Protein AF-A0A8I1IM15-F1 (afdb_monomer)

Sequence (512 aa):
MRFPWRDTSSDIAGGQPPQWETPGGAQAKADKAEEESKKYTDEKNADFTAHVQNTTIHVTQTDKDNWNSKAPGNHTHQNATPTTPGFESAADKTKLDGIEDGANNYVHPATHPPSIIAQDTANRFVTDAEKAAWNAKAETTVATSDTKGLMSAADKTKLDGIESGAEVNQNAFSTFKAPGQADVTAGSKQETINFAGGTGITVTTDPAAKKVMITATGEATPGPHASSHITGGTDIIPDAVAGGASGLMSGDDATFTRNTGETKTGAQAKADAAETASKNYTDTRITELEKDVSDVAAVAAGAETPAGAQAKVNELGATIATQLADKVSQEVAMFYRGTLASGTGLNTINNNAIYRLSGSYPNYPSFAKSSDAVMVVFKGADYVVQTLYVSSADSGVAGVQKITRDGNGSIWSAWVEDGKASVFTEGTWLNGWTGDLRPKIVKNNKVVTIHFYGVRSGTATQPAFILPVGYRPVYDAEFLSDTTNKVSIKADGGVIPSGNLGYFTLTFVAHQ

Solvent-accessible surface area (backbone atoms only — not comparable to full-atom values): 31434 Å² total; per-residue (Å²): 140,84,85,87,78,48,81,52,67,79,76,80,90,73,97,65,83,88,83,63,76,32,75,65,24,55,46,52,48,50,52,49,51,49,50,53,51,47,51,53,52,51,53,50,51,48,53,51,52,54,54,79,67,33,69,88,84,42,86,44,71,68,54,53,52,52,54,50,66,76,52,52,99,69,82,78,75,65,77,56,35,64,85,42,61,40,97,50,50,18,66,56,44,42,56,57,74,67,52,57,94,67,67,87,71,78,76,82,69,97,71,78,67,73,87,79,57,86,69,55,99,90,47,72,91,80,53,71,67,57,52,49,51,60,68,56,66,62,52,85,50,77,52,36,64,86,40,62,28,81,46,52,17,66,58,42,41,54,58,68,68,52,57,93,85,70,70,83,89,65,82,47,62,68,65,50,79,49,94,97,54,77,70,50,59,53,90,53,74,78,58,82,90,82,85,77,54,56,93,45,33,45,60,48,72,39,79,90,80,72,43,78,46,80,41,77,71,42,88,74,75,78,69,88,73,69,102,65,86,68,94,87,64,97,67,86,73,57,77,70,43,88,83,41,97,51,42,104,54,54,40,71,56,68,52,65,83,46,70,91,86,72,43,77,66,52,53,46,51,50,51,52,49,51,51,48,53,50,47,52,52,51,51,52,52,48,54,52,48,52,49,51,52,51,53,50,50,54,53,58,72,72,48,84,45,74,68,57,53,49,53,54,50,51,58,50,47,58,54,48,54,61,58,49,59,62,50,56,66,61,63,60,66,80,51,56,78,48,72,47,65,60,57,50,55,64,88,75,70,85,63,74,42,34,30,38,38,66,61,61,45,59,98,54,82,86,74,81,80,59,73,53,26,36,41,38,39,47,85,56,99,48,44,41,46,36,43,38,39,41,51,92,85,51,105,51,78,73,43,58,47,53,44,54,39,54,96,84,77,58,78,69,74,73,71,77,86,88,91,81,94,72,96,75,53,72,46,63,70,30,75,74,30,42,46,83,41,66,34,44,45,46,72,61,88,56,39,30,38,38,40,39,41,27,37,52,55,55,55,61,88,50,40,32,30,68,45,57,82,72,57,13,33,77,53,70,41,78,43,73,80,51,100,82,32,36,37,35,37,33,40,87,13,35,34,24,48,33,64,72,43,63,72,49,76,49,76,52,59,25,38,128

Structure (mmCIF, N/CA/C/O backbone):
data_AF-A0A8I1IM15-F1
#
_entry.id   AF-A0A8I1IM15-F1
#
loop_
_atom_site.group_PDB
_atom_site.id
_atom_site.type_symbol
_atom_site.label_atom_id
_atom_site.label_alt_id
_atom_site.label_comp_id
_atom_site.label_asym_id
_atom_site.label_entity_id
_atom_site.label_seq_id
_atom_site.pdbx_PDB_ins_code
_atom_site.Cartn_x
_atom_site.Cartn_y
_atom_site.Cartn_z
_atom_site.occupancy
_atom_site.B_iso_or_equiv
_atom_site.auth_seq_id
_atom_site.auth_comp_id
_atom_site.auth_asym_id
_atom_site.auth_atom_id
_atom_site.pdbx_PDB_model_num
ATOM 1 N N . MET A 1 1 ? 52.094 83.984 -162.218 1.00 46.22 1 MET A N 1
ATOM 2 C CA . MET A 1 1 ? 51.274 84.064 -160.989 1.00 46.22 1 MET A CA 1
ATOM 3 C C . MET A 1 1 ? 51.897 83.145 -159.950 1.00 46.22 1 MET A C 1
ATOM 5 O O . MET A 1 1 ? 52.064 81.971 -160.245 1.00 46.22 1 MET A O 1
ATOM 9 N N . ARG A 1 2 ? 52.330 83.668 -158.797 1.00 44.81 2 ARG A N 1
ATOM 10 C CA . ARG A 1 2 ? 52.936 82.894 -157.699 1.00 44.81 2 ARG A CA 1
ATOM 11 C C . ARG A 1 2 ? 52.065 83.146 -156.462 1.00 44.81 2 ARG A C 1
ATOM 13 O O . ARG A 1 2 ? 51.959 84.291 -156.039 1.00 44.81 2 ARG A O 1
ATOM 20 N N . PHE A 1 3 ? 51.365 82.115 -155.989 1.00 53.28 3 PHE A N 1
ATOM 21 C CA . PHE A 1 3 ? 50.424 82.177 -154.862 1.00 53.28 3 PHE A CA 1
ATOM 22 C C . PHE A 1 3 ? 51.178 82.222 -153.517 1.00 53.28 3 PHE A C 1
ATOM 24 O O . PHE A 1 3 ? 52.156 81.483 -153.373 1.00 53.28 3 PHE A O 1
ATOM 31 N N . PRO A 1 4 ? 50.762 83.046 -152.534 1.00 59.44 4 PRO A N 1
ATOM 32 C CA . PRO A 1 4 ? 51.379 83.056 -151.212 1.00 59.44 4 PRO A CA 1
ATOM 33 C C . PRO A 1 4 ? 50.748 81.982 -150.315 1.00 59.44 4 PRO A C 1
ATOM 35 O O . PRO A 1 4 ? 49.572 82.050 -149.969 1.00 59.44 4 PRO A O 1
ATOM 38 N N . TRP A 1 5 ? 51.545 80.987 -149.941 1.00 56.72 5 TRP A N 1
ATOM 39 C CA . TRP A 1 5 ? 51.208 80.001 -148.918 1.00 56.72 5 TRP A CA 1
ATOM 40 C C . TRP A 1 5 ? 51.231 80.649 -147.517 1.00 56.72 5 TRP A C 1
ATOM 42 O O . TRP A 1 5 ? 52.073 81.516 -147.273 1.00 56.72 5 TRP A O 1
ATOM 52 N N . ARG A 1 6 ? 50.347 80.235 -146.595 1.00 60.47 6 ARG A N 1
ATOM 53 C CA . ARG A 1 6 ? 50.335 80.674 -145.181 1.00 60.47 6 ARG A CA 1
ATOM 54 C C . ARG A 1 6 ? 50.678 79.513 -144.245 1.00 60.47 6 ARG A C 1
ATOM 56 O O . ARG A 1 6 ? 50.286 78.376 -144.487 1.00 60.47 6 ARG A O 1
ATOM 63 N N . ASP A 1 7 ? 51.398 79.816 -143.171 1.00 59.09 7 ASP A N 1
ATOM 64 C CA . ASP A 1 7 ? 51.597 78.903 -142.044 1.00 59.09 7 ASP A CA 1
ATOM 65 C C . ASP A 1 7 ? 50.388 78.995 -141.095 1.00 59.09 7 ASP A C 1
ATOM 67 O O . ASP A 1 7 ? 49.975 80.092 -140.713 1.00 59.09 7 ASP A O 1
ATOM 71 N N . THR A 1 8 ? 49.796 77.844 -140.780 1.00 61.72 8 THR A N 1
ATOM 72 C CA . THR A 1 8 ? 48.605 77.676 -139.928 1.00 61.72 8 THR A CA 1
ATOM 73 C C . THR A 1 8 ? 48.884 76.733 -138.756 1.00 61.72 8 THR A C 1
ATOM 75 O O . THR A 1 8 ? 47.962 76.128 -138.211 1.00 61.72 8 THR A O 1
ATOM 78 N N . SER A 1 9 ? 50.154 76.568 -138.374 1.00 60.28 9 SER A N 1
ATOM 79 C CA . SER A 1 9 ? 50.602 75.695 -137.278 1.00 60.28 9 SER A CA 1
ATOM 80 C C . SER A 1 9 ? 49.897 75.956 -135.933 1.00 60.28 9 SER A C 1
ATOM 82 O O . SER A 1 9 ? 49.825 75.058 -135.097 1.00 60.28 9 SER A O 1
ATOM 84 N N . SER A 1 10 ? 49.302 77.140 -135.739 1.00 57.66 10 SER A N 1
ATOM 85 C CA . SER A 1 10 ? 48.511 77.516 -134.557 1.00 57.66 10 SER A CA 1
ATOM 86 C C . SER A 1 10 ? 46.992 77.322 -134.682 1.00 57.66 10 SER A C 1
ATOM 88 O O . SER A 1 10 ? 46.292 77.439 -133.678 1.00 57.66 10 SER A O 1
ATOM 90 N N . ASP A 1 11 ? 46.457 77.046 -135.877 1.00 61.44 11 ASP A N 1
ATOM 91 C CA . ASP A 1 11 ? 45.009 76.970 -136.131 1.00 61.44 11 ASP A CA 1
ATOM 92 C C . ASP A 1 11 ? 44.469 75.589 -135.730 1.00 61.44 11 ASP A C 1
ATOM 94 O O . ASP A 1 11 ? 44.093 74.757 -136.557 1.00 61.44 11 ASP A O 1
ATOM 98 N N . ILE A 1 12 ? 44.472 75.319 -134.427 1.00 59.69 12 ILE A N 1
ATOM 99 C CA . ILE A 1 12 ? 43.949 74.093 -133.831 1.00 59.69 12 ILE A CA 1
ATOM 100 C C . ILE A 1 12 ? 42.820 74.523 -132.889 1.00 59.69 12 ILE A C 1
ATOM 102 O O . ILE A 1 12 ? 43.090 75.040 -131.810 1.00 59.69 12 ILE A O 1
ATOM 106 N N . ALA A 1 13 ? 41.573 74.318 -133.343 1.00 54.59 13 ALA A N 1
ATOM 107 C CA . ALA A 1 13 ? 40.286 74.444 -132.622 1.00 54.59 13 ALA A CA 1
ATOM 108 C C . ALA A 1 13 ? 39.303 75.576 -133.024 1.00 54.59 13 ALA A C 1
ATOM 110 O O . ALA A 1 13 ? 38.372 75.855 -132.272 1.00 54.59 13 ALA A O 1
ATOM 111 N N . GLY A 1 14 ? 39.409 76.176 -134.221 1.00 53.19 14 GLY A N 1
ATOM 112 C CA . GLY A 1 14 ? 38.516 77.270 -134.651 1.00 53.19 14 GLY A CA 1
ATOM 113 C C . GLY A 1 14 ? 37.855 77.131 -136.029 1.00 53.19 14 GLY A C 1
ATOM 114 O O . GLY A 1 14 ? 38.020 78.023 -136.846 1.00 53.19 14 GLY A O 1
ATOM 115 N N . GLY A 1 15 ? 37.125 76.043 -136.308 1.00 55.50 15 GLY A N 1
ATOM 116 C CA . GLY A 1 15 ? 35.965 75.999 -137.230 1.00 55.50 15 GLY A CA 1
ATOM 117 C C . GLY A 1 15 ? 36.002 76.643 -138.637 1.00 55.50 15 GLY A C 1
ATOM 118 O O . GLY 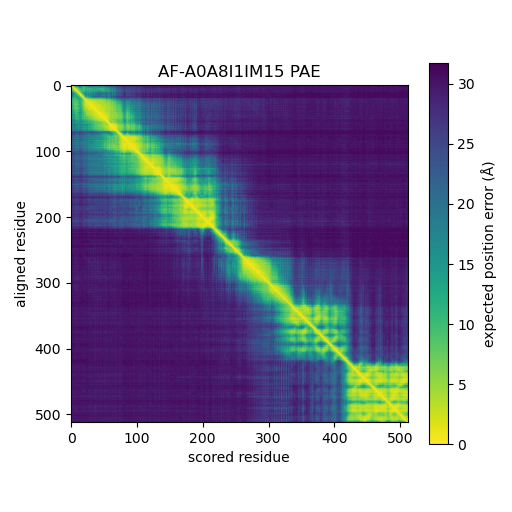A 1 15 ? 34.931 76.859 -139.201 1.00 55.50 15 GLY A O 1
ATOM 119 N N . GLN A 1 16 ? 37.153 76.959 -139.234 1.00 50.38 16 GLN A N 1
ATOM 120 C CA . GLN A 1 16 ? 37.251 77.415 -140.630 1.00 50.38 16 GLN A CA 1
ATOM 121 C C . GLN A 1 16 ? 37.788 76.280 -141.522 1.00 50.38 16 GLN A C 1
ATOM 123 O O . GLN A 1 16 ? 38.787 75.656 -141.160 1.00 50.38 16 GLN A O 1
ATOM 128 N N . PRO A 1 17 ? 37.150 75.972 -142.671 1.00 53.78 17 PRO A N 1
ATOM 129 C CA . PRO A 1 17 ? 37.609 74.907 -143.561 1.00 53.78 17 PRO A CA 1
ATOM 130 C C . PRO A 1 17 ? 38.993 75.250 -144.149 1.00 53.78 17 PRO A C 1
ATOM 132 O O . PRO A 1 17 ? 39.196 76.379 -144.606 1.00 53.78 17 PRO A O 1
ATOM 135 N N . PRO A 1 18 ? 39.953 74.306 -144.155 1.00 54.59 18 PRO A N 1
ATOM 136 C CA . PRO A 1 18 ? 41.343 74.589 -144.491 1.00 54.59 18 PRO A CA 1
ATOM 137 C C . PRO A 1 18 ? 41.485 74.848 -145.991 1.00 54.59 18 PRO A C 1
ATOM 139 O O . PRO A 1 18 ? 41.379 73.939 -146.811 1.00 54.59 18 PRO A O 1
ATOM 142 N N . GLN A 1 19 ? 41.749 76.096 -146.363 1.00 56.22 19 GLN A N 1
ATOM 143 C CA . GLN A 1 19 ? 42.196 76.428 -147.709 1.00 56.22 19 GLN A CA 1
ATOM 144 C C . GLN A 1 19 ? 43.715 76.640 -147.672 1.00 56.22 19 GLN A C 1
ATOM 146 O O . GLN A 1 19 ? 44.194 77.750 -147.464 1.00 56.22 19 GLN A O 1
ATOM 151 N N . TRP A 1 20 ? 44.431 75.533 -147.913 1.00 60.47 20 TRP A N 1
ATOM 152 C CA . TRP A 1 20 ? 45.842 75.451 -148.334 1.00 60.47 20 TRP A CA 1
ATOM 153 C C . TRP A 1 20 ? 46.907 75.681 -147.233 1.00 60.47 20 TRP A C 1
ATOM 155 O O . TRP A 1 20 ? 47.435 76.778 -147.070 1.00 60.47 20 TRP A O 1
ATOM 165 N N . GLU A 1 21 ? 47.260 74.605 -146.511 1.00 65.56 21 GLU A N 1
ATOM 166 C CA . GLU A 1 21 ? 48.351 74.542 -145.517 1.00 65.56 21 GLU A CA 1
ATOM 167 C C . GLU A 1 21 ? 49.725 74.335 -146.187 1.00 65.56 21 GLU A C 1
ATOM 169 O O . GLU A 1 21 ? 49.842 73.664 -147.216 1.00 65.56 21 GLU A O 1
ATOM 174 N N . THR A 1 22 ? 50.784 74.919 -145.617 1.00 73.00 22 THR A N 1
ATOM 175 C CA . THR A 1 22 ? 52.159 74.648 -146.069 1.00 73.00 22 THR A CA 1
ATOM 176 C C . THR A 1 22 ? 52.619 73.255 -145.628 1.00 73.00 22 THR A C 1
ATOM 178 O O . THR A 1 22 ? 52.241 72.803 -144.547 1.00 73.00 22 THR A O 1
ATOM 181 N N . PRO A 1 23 ? 53.522 72.596 -146.378 1.00 78.62 23 PRO A N 1
ATOM 182 C CA . PRO A 1 23 ? 54.166 71.363 -145.920 1.00 78.62 23 PRO A CA 1
ATOM 183 C C . PRO A 1 23 ? 54.802 71.483 -144.523 1.00 78.62 23 PRO A C 1
ATOM 185 O O . PRO A 1 23 ? 54.759 70.530 -143.754 1.00 78.62 23 PRO A O 1
ATOM 188 N N . GLY A 1 24 ? 55.337 72.662 -144.169 1.00 80.19 24 GLY A N 1
ATOM 189 C CA . GLY A 1 24 ? 55.908 72.928 -142.843 1.00 80.19 24 GLY A CA 1
ATOM 190 C C . GLY A 1 24 ? 54.867 72.980 -141.720 1.00 80.19 24 GLY A C 1
ATOM 191 O O . GLY A 1 24 ? 55.088 72.390 -140.668 1.00 80.19 24 GLY A O 1
ATOM 192 N N . GLY A 1 25 ? 53.711 73.614 -141.953 1.00 79.19 25 GLY A N 1
ATOM 193 C CA . GLY A 1 25 ? 52.606 73.633 -140.985 1.00 79.19 25 GLY A CA 1
ATOM 194 C C . GLY A 1 25 ? 52.002 72.243 -140.750 1.00 79.19 25 GLY A C 1
ATOM 195 O O . GLY A 1 25 ? 51.773 71.854 -139.604 1.00 79.19 25 GLY A O 1
ATOM 196 N N . ALA A 1 26 ? 51.841 71.455 -141.821 1.00 79.38 26 ALA A N 1
ATOM 197 C CA . ALA A 1 26 ? 51.386 70.068 -141.728 1.00 79.38 26 ALA A CA 1
ATOM 198 C C . ALA A 1 26 ? 52.381 69.183 -140.953 1.00 79.38 26 ALA A C 1
ATOM 200 O O . ALA A 1 26 ? 51.956 68.381 -140.122 1.00 79.38 26 ALA A O 1
ATOM 201 N N . GLN A 1 27 ? 53.692 69.367 -141.170 1.00 86.00 27 GLN A N 1
ATOM 202 C CA . GLN A 1 27 ? 54.728 68.668 -140.404 1.00 86.00 27 GLN A CA 1
ATOM 203 C C . GLN A 1 27 ? 54.679 69.052 -138.921 1.00 86.00 27 GLN A C 1
ATOM 205 O O . GLN A 1 27 ? 54.646 68.167 -138.080 1.00 86.00 27 GLN A O 1
ATOM 210 N N . ALA A 1 28 ? 54.553 70.341 -138.589 1.00 85.06 28 ALA A N 1
ATOM 211 C CA . ALA A 1 28 ? 54.463 70.787 -137.197 1.00 85.06 28 ALA A CA 1
ATOM 212 C C . ALA A 1 28 ? 53.234 70.217 -136.461 1.00 85.06 28 ALA A C 1
ATOM 214 O O . ALA A 1 28 ? 53.317 69.881 -135.281 1.00 85.06 28 ALA A O 1
ATOM 215 N N . LYS A 1 29 ? 52.089 70.067 -137.146 1.00 83.25 29 LYS A N 1
ATOM 216 C CA . LYS A 1 29 ? 50.909 69.387 -136.581 1.00 83.25 29 LYS A CA 1
ATOM 217 C C . LYS A 1 29 ? 51.139 67.889 -136.387 1.00 83.25 29 LYS A C 1
ATOM 219 O O . LYS A 1 29 ? 50.705 67.356 -135.370 1.00 83.25 29 LYS A O 1
ATOM 224 N N . ALA A 1 30 ? 51.798 67.224 -137.337 1.00 85.44 30 ALA A N 1
ATOM 225 C CA . ALA A 1 30 ? 52.160 65.815 -137.209 1.00 85.44 30 ALA A CA 1
ATOM 226 C C . ALA A 1 30 ? 53.136 65.599 -136.043 1.00 85.44 30 ALA A C 1
ATOM 228 O O . ALA A 1 30 ? 52.880 64.739 -135.207 1.00 85.44 30 ALA A O 1
ATOM 229 N N . ASP A 1 31 ? 54.169 66.437 -135.930 1.00 89.44 31 ASP A N 1
ATOM 230 C CA . ASP A 1 31 ? 55.162 66.398 -134.852 1.00 89.44 31 ASP A CA 1
ATOM 231 C C . ASP A 1 31 ? 54.501 66.638 -133.489 1.00 89.44 31 ASP A C 1
ATOM 233 O O . ASP A 1 31 ? 54.753 65.899 -132.541 1.00 89.44 31 ASP A O 1
ATOM 237 N N . LYS A 1 32 ? 53.591 67.620 -133.395 1.00 87.88 32 LYS A N 1
ATOM 238 C CA . LYS A 1 32 ? 52.835 67.889 -132.164 1.00 87.88 32 LYS A CA 1
ATOM 239 C C . LYS A 1 32 ? 51.906 66.731 -131.792 1.00 87.88 32 LYS A C 1
ATOM 241 O O . LYS A 1 32 ? 51.843 66.361 -130.625 1.00 87.88 32 LYS A O 1
ATOM 246 N N . ALA A 1 33 ? 51.200 66.141 -132.757 1.00 88.00 33 ALA A N 1
ATOM 247 C CA . ALA A 1 33 ? 50.365 64.965 -132.510 1.00 88.00 33 ALA A CA 1
ATOM 248 C C . ALA A 1 33 ? 51.211 63.752 -132.082 1.00 88.00 33 ALA A C 1
ATOM 250 O O . ALA A 1 33 ? 50.802 62.985 -131.211 1.00 88.00 33 ALA A O 1
ATOM 251 N N . GLU A 1 34 ? 52.402 63.590 -132.660 1.00 91.94 34 GLU A N 1
ATOM 252 C CA . GLU A 1 34 ? 53.354 62.552 -132.277 1.00 91.94 34 GLU A CA 1
ATOM 253 C C . GLU A 1 34 ? 53.901 62.789 -130.860 1.00 91.94 34 GLU A C 1
ATOM 255 O O . GLU A 1 34 ? 53.977 61.848 -130.071 1.00 91.94 34 GLU A O 1
ATOM 260 N N . GLU A 1 35 ? 54.240 64.031 -130.508 1.00 91.44 35 GLU A N 1
ATOM 261 C CA . GLU A 1 35 ? 54.674 64.430 -129.166 1.00 91.44 35 GLU A CA 1
ATOM 262 C C . GLU A 1 35 ? 53.570 64.197 -128.125 1.00 91.44 35 GLU A C 1
ATOM 264 O O . GLU A 1 35 ? 53.817 63.566 -127.097 1.00 91.44 35 GLU A O 1
ATOM 269 N N . GLU A 1 36 ? 52.335 64.625 -128.403 1.00 91.50 36 GLU A N 1
ATOM 270 C CA . GLU A 1 36 ? 51.178 64.399 -127.528 1.00 91.50 36 GLU A CA 1
ATOM 271 C C . GLU A 1 36 ? 50.870 62.900 -127.369 1.00 91.50 36 GLU A C 1
ATOM 273 O O . GLU A 1 36 ? 50.599 62.438 -126.258 1.00 91.50 36 GLU A O 1
ATOM 278 N N . SER A 1 37 ? 50.985 62.112 -128.445 1.00 90.94 37 SER A N 1
ATOM 279 C CA . SER A 1 37 ? 50.828 60.654 -128.394 1.00 90.94 37 SER A CA 1
ATOM 280 C C . SER A 1 37 ? 51.930 59.979 -127.573 1.00 90.94 37 SER A C 1
ATOM 282 O O . SER A 1 37 ? 51.639 59.051 -126.810 1.00 90.94 37 SER A O 1
ATOM 284 N N . LYS A 1 38 ? 53.190 60.418 -127.709 1.00 93.56 38 LYS A N 1
ATOM 285 C CA . LYS A 1 38 ? 54.305 59.920 -126.890 1.00 93.56 38 LYS A CA 1
ATOM 286 C C . LYS A 1 38 ? 54.077 60.252 -125.423 1.00 93.56 38 LYS A C 1
ATOM 288 O O . LYS A 1 38 ? 54.097 59.347 -124.599 1.00 93.56 38 LYS A O 1
ATOM 293 N N . LYS A 1 39 ? 53.730 61.505 -125.116 1.00 92.69 39 LYS A N 1
ATOM 294 C CA . LYS A 1 39 ? 53.433 61.955 -123.754 1.00 92.69 39 LYS A CA 1
ATOM 295 C C . LYS A 1 39 ? 52.316 61.137 -123.103 1.00 92.69 39 LYS A C 1
ATOM 297 O O . LYS 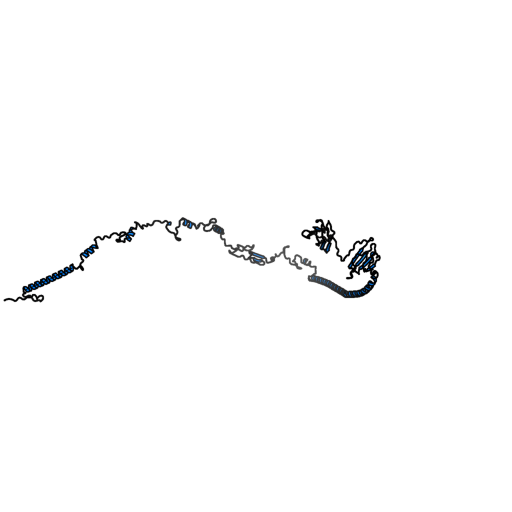A 1 39 ? 52.488 60.679 -121.979 1.00 92.69 39 LYS A O 1
ATOM 302 N N . TYR A 1 40 ? 51.209 60.893 -123.809 1.00 91.62 40 TYR A N 1
ATOM 303 C CA . TYR A 1 40 ? 50.124 60.046 -123.299 1.00 91.62 40 TYR A CA 1
ATOM 304 C C . TYR A 1 40 ? 50.594 58.611 -123.013 1.00 91.62 40 TYR A C 1
ATOM 306 O O . TYR A 1 40 ? 50.250 58.030 -121.983 1.00 91.62 40 TYR A O 1
ATOM 314 N N . THR A 1 41 ? 51.393 58.040 -123.918 1.00 92.44 41 THR A N 1
ATOM 315 C CA . THR A 1 41 ? 51.924 56.676 -123.771 1.00 92.44 41 THR A CA 1
ATOM 316 C C . THR A 1 41 ? 52.892 56.582 -122.591 1.00 92.44 41 THR A C 1
ATOM 318 O O . THR A 1 41 ? 52.796 55.650 -121.793 1.00 92.44 41 THR A O 1
ATOM 321 N N . ASP A 1 42 ? 53.776 57.566 -122.436 1.00 94.44 42 ASP A N 1
ATOM 322 C CA . ASP A 1 42 ? 54.757 57.633 -121.354 1.00 94.44 42 ASP A CA 1
ATOM 323 C C . ASP A 1 42 ? 54.082 57.842 -119.992 1.00 94.44 42 ASP A C 1
ATOM 325 O O . ASP A 1 42 ? 54.420 57.147 -119.035 1.00 94.44 42 ASP A O 1
ATOM 329 N N . GLU A 1 43 ? 53.074 58.720 -119.905 1.00 93.69 43 GLU A N 1
ATOM 330 C CA . GLU A 1 43 ? 52.266 58.914 -118.692 1.00 93.69 43 GLU A CA 1
ATOM 331 C C . GLU A 1 43 ? 51.538 57.624 -118.290 1.00 93.69 43 GLU A C 1
ATOM 333 O O . GLU A 1 43 ? 51.556 57.237 -117.121 1.00 93.69 43 GLU A O 1
ATOM 338 N N . LYS A 1 44 ? 50.947 56.895 -119.249 1.00 94.19 44 LYS A N 1
ATOM 339 C CA . LYS A 1 44 ? 50.272 55.620 -118.956 1.00 94.19 44 LYS A CA 1
ATOM 340 C C . LYS A 1 44 ? 51.239 54.505 -118.577 1.00 94.19 44 LYS A C 1
ATOM 342 O O . LYS A 1 44 ? 50.919 53.709 -117.693 1.00 94.19 44 LYS A O 1
ATOM 347 N N . ASN A 1 45 ? 52.422 54.467 -119.182 1.00 94.00 45 ASN A N 1
ATOM 348 C CA . ASN A 1 45 ? 53.479 53.542 -118.784 1.00 94.00 45 ASN A CA 1
ATOM 349 C C . ASN A 1 45 ? 54.023 53.867 -117.388 1.00 94.00 45 ASN A C 1
ATOM 351 O O . ASN A 1 45 ? 54.306 52.944 -116.621 1.00 94.00 45 ASN A O 1
ATOM 355 N N . ALA A 1 46 ? 54.137 55.149 -117.034 1.00 91.44 46 ALA A N 1
ATOM 356 C CA . ALA A 1 46 ? 54.533 55.583 -115.700 1.00 91.44 46 ALA A CA 1
ATOM 357 C C . ALA A 1 46 ? 53.485 55.184 -114.649 1.00 91.44 46 ALA A C 1
ATOM 359 O O . ALA A 1 46 ? 53.850 54.560 -113.654 1.00 91.44 46 ALA A O 1
ATOM 360 N N . ASP A 1 47 ? 52.196 55.444 -114.905 1.00 91.06 47 ASP A N 1
ATOM 361 C CA . ASP A 1 47 ? 51.084 55.008 -114.046 1.00 91.06 47 ASP A CA 1
ATOM 362 C C . ASP A 1 47 ? 51.088 53.482 -113.858 1.00 91.06 47 ASP A C 1
ATOM 364 O O . ASP A 1 47 ? 50.989 52.987 -112.734 1.00 91.06 47 ASP A O 1
ATOM 368 N N . PHE A 1 48 ? 51.238 52.720 -114.950 1.00 90.75 48 PHE A N 1
ATOM 369 C CA . PHE A 1 48 ? 51.296 51.259 -114.899 1.00 90.75 48 PHE A CA 1
ATOM 370 C C . PHE A 1 48 ? 52.494 50.771 -114.082 1.00 90.75 48 PHE A C 1
ATOM 372 O O . PHE A 1 48 ? 52.334 49.912 -113.218 1.00 90.75 48 PHE A O 1
ATOM 379 N N . THR A 1 49 ? 53.677 51.351 -114.303 1.00 89.69 49 THR A N 1
ATOM 380 C CA . THR A 1 49 ? 54.904 51.002 -113.573 1.00 89.69 49 THR A CA 1
ATOM 381 C C . THR A 1 49 ? 54.770 51.318 -112.084 1.00 89.69 49 THR A C 1
ATOM 383 O O . THR A 1 49 ? 55.108 50.484 -111.245 1.00 89.69 49 THR A O 1
ATOM 386 N N . ALA A 1 50 ? 54.227 52.491 -111.747 1.00 88.50 50 ALA A N 1
ATOM 387 C CA . ALA A 1 50 ? 53.970 52.892 -110.371 1.00 88.50 50 ALA A CA 1
ATOM 388 C C . ALA A 1 50 ? 52.958 51.961 -109.693 1.00 88.50 50 ALA A C 1
ATOM 390 O O . ALA A 1 50 ? 53.165 51.584 -108.542 1.00 88.50 50 ALA A O 1
ATOM 391 N N . HIS A 1 51 ? 51.900 51.550 -110.403 1.00 87.62 51 HIS A N 1
ATOM 392 C CA . HIS A 1 51 ? 50.930 50.585 -109.898 1.00 87.62 51 HIS A CA 1
ATOM 393 C C . HIS A 1 51 ? 51.606 49.243 -109.605 1.00 87.62 51 HIS A C 1
ATOM 395 O O . HIS A 1 51 ? 51.652 48.852 -108.446 1.00 87.62 51 HIS A O 1
ATOM 401 N N . VAL A 1 52 ? 52.230 48.591 -110.595 1.00 85.69 52 VAL A N 1
ATOM 402 C CA . VAL A 1 52 ? 52.804 47.239 -110.423 1.00 85.69 52 VAL A CA 1
ATOM 403 C C . VAL A 1 52 ? 53.961 47.170 -109.418 1.00 85.69 52 VAL A C 1
ATOM 405 O O . VAL A 1 52 ? 54.231 46.096 -108.884 1.00 85.69 52 VAL A O 1
ATOM 408 N N . GLN A 1 53 ? 54.638 48.289 -109.139 1.00 83.75 53 GLN A N 1
ATOM 409 C CA . GLN A 1 53 ? 55.686 48.375 -108.113 1.00 83.75 53 GLN A CA 1
ATOM 410 C C . GLN A 1 53 ? 55.166 48.790 -106.729 1.00 83.75 53 GLN A C 1
ATOM 412 O O . GLN A 1 53 ? 55.924 48.769 -105.759 1.00 83.75 53 GLN A O 1
ATOM 417 N N . ASN A 1 54 ? 53.890 49.161 -106.597 1.00 82.94 54 ASN A N 1
ATOM 418 C CA . ASN A 1 54 ? 53.325 49.593 -105.327 1.00 82.94 54 ASN A CA 1
ATOM 419 C C . ASN A 1 54 ? 53.083 48.393 -104.396 1.00 82.94 54 ASN A C 1
ATOM 421 O O . ASN A 1 54 ? 52.063 47.704 -104.456 1.00 82.94 54 ASN A O 1
ATOM 425 N N . THR A 1 55 ? 54.019 48.193 -103.474 1.00 80.25 55 THR A N 1
ATOM 426 C CA . THR A 1 55 ? 53.987 47.145 -102.444 1.00 80.25 55 THR A CA 1
ATOM 427 C C . THR A 1 55 ? 52.957 47.386 -101.338 1.00 80.25 55 THR A C 1
ATOM 429 O O . THR A 1 55 ? 52.782 46.534 -100.476 1.00 80.25 55 THR A O 1
ATOM 432 N N . THR A 1 56 ? 52.276 48.538 -101.333 1.00 83.44 56 THR A N 1
ATOM 433 C CA . THR A 1 56 ? 51.207 48.847 -100.367 1.00 83.44 56 THR A CA 1
ATOM 434 C C . THR A 1 56 ? 49.842 48.353 -100.851 1.00 83.44 56 THR A C 1
ATOM 436 O O . THR A 1 56 ? 49.002 47.992 -100.034 1.00 83.44 56 THR A O 1
ATOM 439 N N . ILE A 1 57 ? 49.605 48.322 -102.168 1.00 79.50 57 ILE A N 1
ATOM 440 C CA . ILE A 1 57 ? 48.323 47.882 -102.755 1.00 79.50 57 ILE A CA 1
ATOM 441 C C . ILE A 1 57 ? 48.386 46.468 -103.344 1.00 79.50 57 ILE A C 1
ATOM 443 O O . ILE A 1 57 ? 47.354 45.805 -103.444 1.00 79.50 57 ILE A O 1
ATOM 447 N N . HIS A 1 58 ? 49.574 45.995 -103.734 1.00 85.25 58 HIS A N 1
ATOM 448 C CA . HIS A 1 58 ? 49.768 44.638 -104.232 1.00 85.25 58 HIS A CA 1
ATOM 449 C C . HIS A 1 58 ? 50.362 43.736 -103.162 1.00 85.25 58 HIS A C 1
ATOM 451 O O . HIS A 1 58 ? 51.357 44.071 -102.525 1.00 85.25 58 HIS A O 1
ATOM 457 N N . VAL A 1 59 ? 49.788 42.540 -103.038 1.00 86.00 59 VAL A N 1
ATOM 458 C CA . VAL A 1 59 ? 50.387 41.452 -102.265 1.00 86.00 59 VAL A CA 1
ATOM 459 C C . VAL A 1 59 ? 51.738 41.107 -102.890 1.00 86.00 59 VAL A C 1
ATOM 461 O O . VAL A 1 59 ? 51.797 40.700 -104.058 1.00 86.00 59 VAL A O 1
ATOM 464 N N . THR A 1 60 ? 52.814 41.260 -102.122 1.00 85.19 60 THR A N 1
ATOM 465 C CA . THR A 1 60 ? 54.165 40.956 -102.598 1.00 85.19 60 THR A CA 1
ATOM 466 C C . THR A 1 60 ? 54.378 39.444 -102.700 1.00 85.19 60 THR A C 1
ATOM 468 O O . THR A 1 60 ? 53.647 38.650 -102.102 1.00 85.19 60 THR A O 1
ATOM 471 N N . GLN A 1 61 ? 55.394 39.009 -103.452 1.00 86.12 61 GLN A N 1
ATOM 472 C CA . GLN A 1 61 ? 55.776 37.592 -103.455 1.00 86.12 61 GLN A CA 1
ATOM 473 C C . GLN A 1 61 ? 56.157 37.124 -102.038 1.00 86.12 61 GLN A C 1
ATOM 475 O O . GLN A 1 61 ? 55.738 36.051 -101.624 1.00 86.12 61 GLN A O 1
ATOM 480 N N . THR A 1 62 ? 56.824 37.982 -101.260 1.00 85.00 62 THR A N 1
ATOM 481 C CA . THR A 1 62 ? 57.151 37.738 -99.849 1.00 85.00 62 THR A CA 1
ATOM 482 C C . THR A 1 62 ? 55.907 37.502 -98.990 1.00 85.00 62 THR A C 1
ATOM 484 O O . THR A 1 62 ? 55.899 36.586 -98.171 1.00 85.00 62 THR A O 1
ATOM 487 N N . ASP A 1 63 ? 54.837 38.282 -99.175 1.00 86.62 63 ASP A N 1
ATOM 488 C CA . ASP A 1 63 ? 53.584 38.087 -98.431 1.00 86.62 63 ASP A CA 1
ATOM 489 C C . ASP A 1 63 ? 52.932 36.744 -98.771 1.00 86.62 63 ASP A C 1
ATOM 491 O O . ASP A 1 63 ? 52.487 36.025 -97.874 1.00 86.62 63 ASP A O 1
ATOM 495 N N . LYS A 1 64 ? 52.936 36.362 -100.056 1.00 85.38 64 LYS A N 1
ATOM 496 C CA . LYS A 1 64 ? 52.443 35.048 -100.500 1.00 85.38 64 LYS A CA 1
ATOM 497 C C . LYS A 1 64 ? 53.272 33.913 -99.907 1.00 85.38 64 LYS A C 1
ATOM 499 O O . LYS A 1 64 ? 52.699 32.945 -99.413 1.00 85.38 64 LYS A O 1
ATOM 504 N N . ASP A 1 65 ? 54.594 34.038 -99.916 1.00 86.50 65 ASP A N 1
ATOM 505 C CA . ASP A 1 65 ? 55.503 33.032 -99.364 1.00 86.50 65 ASP A CA 1
ATOM 506 C C . ASP A 1 65 ? 55.321 32.901 -97.844 1.00 86.50 65 ASP A C 1
ATOM 508 O O . ASP A 1 65 ? 55.275 31.786 -97.316 1.00 86.50 65 ASP A O 1
ATOM 512 N N . ASN A 1 66 ? 55.115 34.019 -97.139 1.00 85.50 66 ASN A N 1
ATOM 513 C CA . ASN A 1 66 ? 54.797 34.038 -95.713 1.00 85.50 66 ASN A CA 1
ATOM 514 C C . ASN A 1 66 ? 53.465 33.340 -95.415 1.00 85.50 66 ASN A C 1
ATOM 516 O O . ASN A 1 66 ? 53.418 32.490 -94.526 1.00 85.50 66 ASN A O 1
ATOM 520 N N . TRP A 1 67 ? 52.389 33.656 -96.143 1.00 84.62 67 TRP A N 1
ATOM 521 C CA . TRP A 1 67 ? 51.087 33.004 -95.958 1.00 84.62 67 TRP A CA 1
ATOM 522 C C . TRP A 1 67 ? 51.144 31.507 -96.256 1.00 84.62 67 TRP A C 1
ATOM 524 O O . TRP A 1 67 ? 50.683 30.705 -95.445 1.00 84.62 67 TRP A O 1
ATOM 534 N N . ASN A 1 68 ? 51.783 31.120 -97.359 1.00 81.81 68 ASN A N 1
ATOM 535 C CA . ASN A 1 68 ? 51.957 29.714 -97.719 1.00 81.81 68 ASN A CA 1
ATOM 536 C C . ASN A 1 68 ? 52.816 28.964 -96.688 1.00 81.81 68 ASN A C 1
ATOM 538 O O . ASN A 1 68 ? 52.553 27.802 -96.394 1.00 81.81 68 ASN A O 1
ATOM 542 N N . SER A 1 69 ? 53.785 29.636 -96.058 1.00 79.50 69 SER A N 1
ATOM 543 C CA . SER A 1 69 ? 54.580 29.057 -94.966 1.00 79.50 69 SER A CA 1
ATOM 544 C C . SER A 1 69 ? 53.792 28.893 -93.660 1.00 79.50 69 SER A C 1
ATOM 546 O O . SER A 1 69 ? 54.155 28.065 -92.827 1.00 79.50 69 SER A O 1
ATOM 548 N N . LYS A 1 70 ? 52.710 29.658 -93.453 1.00 78.75 70 LYS A N 1
ATOM 549 C CA . LYS A 1 70 ? 51.807 29.482 -92.299 1.00 78.75 70 LYS A CA 1
ATOM 550 C C . LYS A 1 70 ? 50.830 28.321 -92.476 1.00 78.75 70 LYS A C 1
ATOM 552 O O . LYS A 1 70 ? 50.270 27.868 -91.482 1.00 78.75 70 LYS A O 1
ATOM 557 N N . ALA A 1 71 ? 50.658 27.825 -93.697 1.00 68.88 71 ALA A N 1
ATOM 558 C CA . ALA A 1 71 ? 49.796 26.696 -94.013 1.00 68.88 71 ALA A CA 1
ATOM 559 C C . ALA A 1 71 ? 50.554 25.656 -94.858 1.00 68.88 71 ALA A C 1
ATOM 561 O O . ALA A 1 71 ? 50.297 25.533 -96.057 1.00 68.88 71 ALA A O 1
ATOM 562 N N . PRO A 1 72 ? 51.477 24.867 -94.274 1.00 63.91 72 PRO A N 1
ATOM 563 C CA . PRO A 1 72 ? 51.881 23.631 -94.928 1.00 63.91 72 PRO A CA 1
ATOM 564 C C . PRO A 1 72 ? 50.615 22.797 -95.187 1.00 63.91 72 PRO A C 1
ATOM 566 O O . PRO A 1 72 ? 49.777 22.651 -94.297 1.00 63.91 72 PRO A O 1
ATOM 569 N N . GLY A 1 73 ? 50.463 22.245 -96.398 1.00 64.19 73 GLY A N 1
ATOM 570 C CA . GLY A 1 73 ? 49.292 21.450 -96.820 1.00 64.19 73 GLY A CA 1
ATOM 571 C C . GLY A 1 73 ? 48.991 20.212 -95.957 1.00 64.19 73 GLY A C 1
ATOM 572 O O . GLY A 1 73 ? 48.006 19.521 -96.190 1.00 64.19 73 GLY A O 1
ATOM 573 N N . ASN A 1 74 ? 49.819 19.958 -94.943 1.00 62.06 74 ASN A N 1
ATOM 574 C CA . ASN A 1 74 ? 49.562 19.092 -93.807 1.00 62.06 74 ASN A CA 1
ATOM 575 C C . ASN A 1 74 ? 50.056 19.822 -92.540 1.00 62.06 74 ASN A C 1
ATOM 577 O O . ASN A 1 74 ? 51.265 19.941 -92.338 1.00 62.06 74 ASN A O 1
ATOM 581 N N . HIS A 1 75 ? 49.161 20.350 -91.700 1.00 67.25 75 HIS A N 1
ATOM 582 C CA . HIS A 1 75 ? 49.559 20.851 -90.382 1.00 67.25 75 HIS A CA 1
ATOM 583 C C . HIS A 1 75 ? 49.546 19.674 -89.402 1.00 67.25 75 HIS A C 1
ATOM 585 O O . HIS A 1 75 ? 48.517 19.294 -88.853 1.00 67.25 75 HIS A O 1
ATOM 591 N N . THR A 1 76 ? 50.702 19.045 -89.205 1.00 67.75 76 THR A N 1
ATOM 592 C CA . THR A 1 76 ? 50.867 18.034 -88.158 1.00 67.75 76 THR A CA 1
ATOM 593 C C . THR A 1 76 ? 51.198 18.733 -86.849 1.00 67.75 76 THR A C 1
ATOM 595 O O . THR A 1 76 ? 52.218 19.417 -86.755 1.00 67.75 76 THR A O 1
ATOM 598 N N . HIS A 1 77 ? 50.370 18.542 -85.830 1.00 76.44 77 HIS A N 1
ATOM 599 C CA . HIS A 1 77 ? 50.741 18.893 -84.465 1.00 76.44 77 HIS A CA 1
ATOM 600 C C . HIS A 1 77 ? 51.534 17.738 -83.868 1.00 76.44 77 HIS A C 1
ATOM 602 O O . HIS A 1 77 ? 51.186 16.575 -84.067 1.00 76.44 77 HIS A O 1
ATOM 608 N N . GLN A 1 78 ? 52.615 18.051 -83.157 1.00 83.69 78 GLN A N 1
ATOM 609 C CA . GLN A 1 78 ? 53.313 17.037 -82.376 1.00 83.69 78 GLN A CA 1
ATOM 610 C C . GLN A 1 78 ? 52.359 16.532 -81.286 1.00 83.69 78 GLN A C 1
ATOM 612 O O . GLN A 1 78 ? 51.652 17.331 -80.665 1.00 83.69 78 GLN A O 1
ATOM 617 N N . ASN A 1 79 ? 52.316 15.215 -81.069 1.00 89.44 79 ASN A N 1
ATOM 618 C CA . ASN A 1 79 ? 51.578 14.642 -79.946 1.00 89.44 79 ASN A CA 1
ATOM 619 C C . ASN A 1 79 ? 52.080 15.272 -78.641 1.00 89.44 79 ASN A C 1
ATOM 621 O O . ASN A 1 79 ? 53.283 15.493 -78.484 1.00 89.44 79 ASN A O 1
ATOM 625 N N . ALA A 1 80 ? 51.175 15.518 -77.694 1.00 93.69 80 ALA A N 1
ATOM 626 C CA . ALA A 1 80 ? 51.593 15.937 -76.368 1.00 93.69 80 ALA A CA 1
ATOM 627 C C . ALA A 1 80 ? 52.412 14.823 -75.708 1.00 93.69 80 ALA A C 1
ATOM 629 O O . ALA A 1 80 ? 52.081 13.635 -75.796 1.00 93.69 80 ALA A O 1
ATOM 630 N N . THR A 1 81 ? 53.482 15.218 -75.035 1.00 93.81 81 THR A N 1
ATOM 631 C CA . THR A 1 81 ? 54.281 14.333 -74.192 1.00 93.81 81 THR A CA 1
ATOM 632 C C . THR A 1 81 ? 54.132 14.772 -72.735 1.00 93.81 81 THR A C 1
ATOM 634 O O . THR A 1 81 ? 53.715 15.905 -72.475 1.00 93.81 81 THR A O 1
ATOM 637 N N . PRO A 1 82 ? 54.520 13.937 -71.757 1.00 94.25 82 PRO A N 1
ATOM 638 C CA . PRO A 1 82 ? 54.522 14.331 -70.346 1.00 94.25 82 PRO A CA 1
ATOM 639 C C . PRO A 1 82 ? 55.355 15.588 -70.027 1.00 94.25 82 PRO A C 1
ATOM 641 O O . PRO A 1 82 ? 55.219 16.164 -68.953 1.00 94.25 82 PRO A O 1
ATOM 644 N N . THR A 1 83 ? 56.223 16.035 -70.941 1.00 94.06 83 THR A N 1
ATOM 645 C CA . THR A 1 83 ? 57.104 17.198 -70.745 1.00 94.06 83 THR A CA 1
ATOM 646 C C . THR A 1 83 ? 56.917 18.308 -71.778 1.00 94.06 83 THR A C 1
ATOM 648 O O . THR A 1 83 ? 57.439 19.402 -71.582 1.00 94.06 83 THR A O 1
ATOM 651 N N . THR A 1 84 ? 56.185 18.068 -72.869 1.00 93.31 84 THR A N 1
ATOM 652 C CA . THR A 1 84 ? 55.973 19.038 -73.953 1.00 93.31 84 THR A CA 1
ATOM 653 C C . THR A 1 84 ? 54.484 19.117 -74.300 1.00 93.31 84 THR A C 1
ATOM 655 O O . THR A 1 84 ? 53.913 18.104 -74.709 1.00 93.31 84 THR A O 1
ATOM 658 N N . PRO A 1 85 ? 53.841 20.293 -74.156 1.00 91.75 85 PRO A N 1
ATOM 659 C CA . PRO A 1 85 ? 52.449 20.475 -74.552 1.00 91.75 85 PRO A CA 1
ATOM 660 C C . PRO A 1 85 ? 52.238 20.243 -76.053 1.00 91.75 85 PRO A C 1
ATOM 662 O O . PRO A 1 85 ? 53.050 20.669 -76.873 1.00 91.75 85 PRO A O 1
ATOM 665 N N . GLY A 1 86 ? 51.118 19.607 -76.390 1.00 89.00 86 GLY A N 1
ATOM 666 C CA . GLY A 1 86 ? 50.591 19.513 -77.752 1.00 89.00 86 GLY A CA 1
ATOM 667 C C . GLY A 1 86 ? 49.283 20.298 -77.841 1.00 89.00 86 GLY A C 1
ATOM 668 O O . GLY A 1 86 ? 49.249 21.491 -77.545 1.00 89.00 86 GLY A O 1
ATOM 669 N N . PHE A 1 87 ? 48.188 19.619 -78.195 1.00 88.81 87 PHE A N 1
ATOM 670 C CA . PHE A 1 87 ? 46.829 20.163 -78.043 1.00 88.81 87 PHE A CA 1
ATOM 671 C C . PHE A 1 87 ? 46.305 20.135 -76.598 1.00 88.81 87 PHE A C 1
ATOM 673 O O . PHE A 1 87 ? 45.368 20.858 -76.271 1.00 88.81 87 PHE A O 1
ATOM 680 N N . GLU A 1 88 ? 46.921 19.329 -75.737 1.00 93.75 88 GLU A N 1
ATOM 681 C CA . GLU A 1 88 ? 46.691 19.283 -74.292 1.00 93.75 88 GLU A CA 1
ATOM 682 C C . GLU A 1 88 ? 47.975 19.670 -73.540 1.00 93.75 88 GLU A C 1
ATOM 684 O O . GLU A 1 88 ? 49.076 19.661 -74.108 1.00 93.75 88 GLU A O 1
ATOM 689 N N . SER A 1 89 ? 47.849 20.048 -72.264 1.00 94.56 89 SER A N 1
ATOM 690 C CA . SER A 1 89 ? 49.011 20.432 -71.461 1.00 94.56 89 SER A CA 1
ATOM 691 C C . SER A 1 89 ? 49.871 19.213 -71.110 1.00 94.56 89 SER A C 1
ATOM 693 O O . SER A 1 89 ? 49.368 18.102 -70.945 1.00 94.56 89 SER A O 1
ATOM 695 N N . ALA A 1 90 ? 51.177 19.419 -70.925 1.00 94.81 90 ALA A N 1
ATOM 696 C CA . ALA A 1 90 ? 52.077 18.364 -70.448 1.00 94.81 90 ALA A CA 1
ATOM 697 C C . ALA A 1 90 ? 51.627 17.786 -69.085 1.00 94.81 90 ALA A C 1
ATOM 699 O O . ALA A 1 90 ? 51.795 16.596 -68.815 1.00 94.81 90 ALA A O 1
ATOM 700 N N . ALA A 1 91 ? 50.998 18.618 -68.243 1.00 95.06 91 ALA A N 1
ATOM 701 C CA . ALA A 1 91 ? 50.444 18.210 -66.955 1.00 95.06 91 ALA A CA 1
ATOM 702 C C . ALA A 1 91 ? 49.211 17.305 -67.111 1.00 95.06 91 ALA A C 1
ATOM 704 O O . ALA A 1 91 ? 49.136 16.268 -66.452 1.00 95.06 91 ALA A O 1
ATOM 705 N N . ASP A 1 92 ? 48.280 17.653 -68.005 1.00 95.81 92 ASP A N 1
ATOM 706 C CA . ASP A 1 92 ? 47.108 16.818 -68.291 1.00 95.81 92 ASP A CA 1
ATOM 707 C C . ASP A 1 92 ? 47.531 15.498 -68.927 1.00 95.81 92 ASP A C 1
ATOM 709 O O . ASP A 1 92 ? 47.066 14.447 -68.497 1.00 95.81 92 ASP A O 1
ATOM 713 N N . LYS A 1 93 ? 48.490 15.525 -69.863 1.00 95.06 93 LYS A N 1
ATOM 714 C CA . LYS A 1 93 ? 49.048 14.306 -70.456 1.00 95.06 93 LYS A CA 1
ATOM 715 C C . LYS A 1 93 ? 49.689 13.400 -69.408 1.00 95.06 93 LYS A C 1
ATOM 717 O O . LYS A 1 93 ? 49.413 12.209 -69.393 1.00 95.06 93 LYS A O 1
ATOM 722 N N . THR A 1 94 ? 50.477 13.962 -68.489 1.00 95.12 94 THR A N 1
ATOM 723 C CA . THR A 1 94 ? 51.068 13.210 -67.367 1.00 95.12 94 THR A CA 1
ATOM 724 C C . THR A 1 94 ? 49.995 12.600 -66.468 1.00 95.12 94 THR A C 1
ATOM 726 O O . THR A 1 94 ? 50.114 11.451 -66.050 1.00 95.12 94 THR A O 1
ATOM 729 N N . LYS A 1 95 ? 48.929 13.354 -66.171 1.00 93.19 95 LYS A N 1
ATOM 730 C CA . LYS A 1 95 ? 47.812 12.865 -65.360 1.00 93.19 95 LYS A CA 1
ATOM 731 C C . LYS A 1 95 ? 47.061 11.737 -66.063 1.00 93.19 95 LYS A C 1
ATOM 733 O O . LYS A 1 95 ? 46.737 10.761 -65.401 1.00 93.19 95 LYS A O 1
ATOM 738 N N . LEU A 1 96 ? 46.792 11.873 -67.362 1.00 92.19 96 LEU A N 1
ATOM 739 C CA . LEU A 1 96 ? 46.093 10.869 -68.167 1.00 92.19 96 LEU A CA 1
ATOM 740 C C . LEU A 1 96 ? 46.940 9.605 -68.368 1.00 92.19 96 LEU A C 1
ATOM 742 O O . LEU A 1 96 ? 46.405 8.514 -68.227 1.00 92.19 96 LEU A O 1
ATOM 746 N N . ASP A 1 97 ? 48.249 9.736 -68.598 1.00 91.50 97 ASP A N 1
ATOM 747 C CA . ASP A 1 97 ? 49.178 8.596 -68.704 1.00 91.50 97 ASP A CA 1
ATOM 748 C C . ASP A 1 97 ? 49.339 7.831 -67.384 1.00 91.50 97 ASP A C 1
ATOM 750 O O . ASP A 1 97 ? 49.701 6.658 -67.385 1.00 91.50 97 ASP A O 1
ATOM 754 N N . GLY A 1 98 ? 49.079 8.491 -66.251 1.00 91.50 98 GLY A N 1
ATOM 755 C CA . GLY A 1 98 ? 49.075 7.868 -64.927 1.00 91.50 98 GLY A CA 1
ATOM 756 C C . GLY A 1 98 ? 47.784 7.118 -64.585 1.00 91.50 98 GLY A C 1
ATOM 757 O O . GLY A 1 98 ? 47.708 6.514 -63.516 1.00 91.50 98 GLY A O 1
ATOM 758 N N . ILE A 1 99 ? 46.761 7.169 -65.442 1.00 90.31 99 ILE A N 1
ATOM 759 C CA . ILE A 1 99 ? 45.522 6.411 -65.262 1.00 90.31 99 ILE A CA 1
ATOM 760 C C . ILE A 1 99 ? 45.747 5.010 -65.844 1.00 90.31 99 ILE A C 1
ATOM 762 O O . ILE A 1 99 ? 45.833 4.853 -67.057 1.00 90.31 99 ILE A O 1
ATOM 766 N N . GLU A 1 100 ? 45.849 3.992 -64.983 1.00 88.94 100 GLU A N 1
ATOM 767 C CA . GLU A 1 100 ? 45.935 2.590 -65.420 1.00 88.94 100 GLU A CA 1
ATOM 768 C C . GLU A 1 100 ? 44.695 2.180 -66.237 1.00 88.94 100 GLU A C 1
ATOM 770 O O . GLU A 1 100 ? 43.581 2.660 -65.990 1.00 88.94 100 GLU A O 1
ATOM 775 N N . ASP A 1 101 ? 44.866 1.250 -67.180 1.00 83.50 101 ASP A N 1
ATOM 776 C CA . ASP A 1 101 ? 43.756 0.683 -67.949 1.00 83.50 101 ASP A CA 1
ATOM 777 C C . ASP A 1 101 ? 42.691 0.100 -67.004 1.00 83.50 101 ASP A C 1
ATOM 779 O O . ASP A 1 101 ? 42.942 -0.828 -66.234 1.00 83.50 101 ASP A O 1
ATOM 783 N N . GLY A 1 102 ? 41.474 0.647 -67.059 1.00 84.06 102 GLY A N 1
ATOM 784 C CA . GLY A 1 102 ? 40.372 0.235 -66.183 1.00 84.06 102 GLY A CA 1
ATOM 785 C C . GLY A 1 102 ? 40.345 0.907 -64.805 1.00 84.06 102 GLY A C 1
ATOM 786 O O . GLY A 1 102 ? 39.558 0.493 -63.949 1.00 84.06 102 GLY A O 1
ATOM 787 N N . ALA A 1 103 ? 41.134 1.959 -64.568 1.00 82.62 103 ALA A N 1
ATOM 788 C CA . ALA A 1 103 ? 40.957 2.813 -63.396 1.00 82.62 103 ALA A CA 1
ATOM 789 C C . ALA A 1 103 ? 39.497 3.309 -63.298 1.00 82.62 103 ALA A C 1
ATOM 791 O O . ALA A 1 103 ? 38.891 3.721 -64.287 1.00 82.62 103 ALA A O 1
ATOM 792 N N . ASN A 1 104 ? 38.924 3.258 -62.091 1.00 75.06 104 ASN A N 1
ATOM 793 C CA . ASN A 1 104 ? 37.496 3.469 -61.790 1.00 75.06 104 ASN A CA 1
ATOM 794 C C . ASN A 1 104 ? 36.516 2.397 -62.310 1.00 75.06 104 ASN A C 1
ATOM 796 O O . ASN A 1 104 ? 35.307 2.634 -62.275 1.00 75.06 104 ASN A O 1
ATOM 800 N N . ASN A 1 105 ? 36.970 1.205 -62.718 1.00 80.62 105 ASN A N 1
ATOM 801 C CA . ASN A 1 105 ? 36.077 0.075 -63.004 1.00 80.62 105 ASN A CA 1
ATOM 802 C C . ASN A 1 105 ? 35.492 -0.530 -61.708 1.00 80.62 105 ASN A C 1
ATOM 804 O O . ASN A 1 105 ? 35.802 -1.656 -61.317 1.00 80.62 105 ASN A O 1
ATOM 808 N N . TYR A 1 106 ? 34.664 0.242 -61.000 1.00 81.81 106 TYR A N 1
ATOM 809 C CA . TYR A 1 106 ? 33.900 -0.248 -59.861 1.00 81.81 106 TYR A CA 1
ATOM 810 C C . TYR A 1 106 ? 32.669 -1.006 -60.363 1.00 81.81 106 TYR A C 1
ATOM 812 O O . TYR A 1 106 ? 31.660 -0.411 -60.745 1.00 81.81 106 TYR A O 1
ATOM 820 N N . VAL A 1 107 ? 32.745 -2.336 -60.342 1.00 84.19 107 VAL A N 1
ATOM 821 C CA . VAL A 1 107 ? 31.581 -3.201 -60.552 1.00 84.19 107 VAL A CA 1
ATOM 822 C C . VAL A 1 107 ? 30.927 -3.443 -59.196 1.00 84.19 107 VAL A C 1
ATOM 824 O O . VAL A 1 107 ? 31.493 -4.110 -58.330 1.00 84.19 107 VAL A O 1
ATOM 827 N N . HIS A 1 108 ? 29.734 -2.883 -59.000 1.00 85.81 108 HIS A N 1
ATOM 828 C CA . HIS A 1 108 ? 28.980 -3.081 -57.767 1.00 85.81 108 HIS A CA 1
ATOM 829 C C . HIS A 1 108 ? 28.619 -4.571 -57.605 1.00 85.81 108 HIS A C 1
ATOM 831 O O . HIS A 1 108 ? 28.079 -5.168 -58.542 1.00 85.81 108 HIS A O 1
ATOM 837 N N . PRO A 1 109 ? 28.886 -5.197 -56.445 1.00 89.31 109 PRO A N 1
ATOM 838 C CA . PRO A 1 109 ? 28.565 -6.603 -56.244 1.00 89.31 109 PRO A CA 1
ATOM 839 C C . PRO A 1 109 ? 27.044 -6.816 -56.235 1.00 89.31 109 PRO A C 1
ATOM 841 O O . PRO A 1 109 ? 26.276 -5.934 -55.848 1.00 89.31 109 PRO A O 1
ATOM 844 N N . ALA A 1 110 ? 26.592 -8.006 -56.634 1.00 93.88 110 ALA A N 1
ATOM 845 C CA . ALA A 1 110 ? 25.167 -8.356 -56.609 1.00 93.88 110 ALA A CA 1
ATOM 846 C C . ALA A 1 110 ? 24.596 -8.427 -55.179 1.00 93.88 110 ALA A C 1
ATOM 848 O O . ALA A 1 110 ? 23.396 -8.254 -54.978 1.00 93.88 110 ALA A O 1
ATOM 849 N N . THR A 1 111 ? 25.452 -8.675 -54.183 1.00 92.06 111 THR A N 1
ATOM 850 C CA . THR A 1 111 ? 25.081 -8.784 -52.768 1.00 92.06 111 THR A CA 1
ATOM 851 C C . THR A 1 111 ? 26.154 -8.178 -51.879 1.00 92.06 111 THR A C 1
ATOM 853 O O . THR A 1 111 ? 27.344 -8.323 -52.159 1.00 92.06 111 THR A O 1
ATOM 856 N N . HIS A 1 112 ? 25.733 -7.604 -50.755 1.00 87.25 112 HIS A N 1
ATOM 857 C CA . HIS A 1 112 ? 26.621 -7.098 -49.713 1.00 87.25 112 HIS A CA 1
ATOM 858 C C . HIS A 1 112 ? 26.482 -7.935 -48.440 1.00 87.25 112 HIS A C 1
ATOM 860 O O . HIS A 1 112 ? 25.351 -8.181 -48.012 1.00 87.25 112 HIS A O 1
ATOM 866 N N . PRO A 1 113 ? 27.586 -8.369 -47.802 1.00 91.19 113 PRO A N 1
ATOM 867 C CA . PRO A 1 113 ? 27.494 -8.969 -46.479 1.00 91.19 113 PRO A CA 1
ATOM 868 C C . PRO A 1 113 ? 27.050 -7.900 -45.461 1.00 91.19 113 PRO A C 1
ATOM 870 O O . PRO A 1 113 ? 27.547 -6.776 -45.510 1.00 91.19 113 PRO A O 1
ATOM 873 N N . PRO A 1 114 ? 26.172 -8.211 -44.490 1.00 91.12 114 PRO A N 1
ATOM 874 C CA . PRO A 1 114 ? 25.720 -7.220 -43.506 1.00 91.12 114 PRO A CA 1
ATOM 875 C C . PRO A 1 114 ? 26.858 -6.527 -42.734 1.00 91.12 114 PRO A C 1
ATOM 877 O O . PRO A 1 114 ? 26.705 -5.389 -42.304 1.00 91.12 114 PRO A O 1
ATOM 880 N N . SER A 1 115 ? 28.016 -7.184 -42.588 1.00 90.25 115 SER A N 1
ATOM 881 C CA . SER A 1 115 ? 29.184 -6.669 -41.860 1.00 90.25 115 SER A CA 1
ATOM 882 C C . SER A 1 115 ? 29.805 -5.401 -42.449 1.00 90.25 115 SER A C 1
ATOM 884 O O . SER A 1 115 ? 30.514 -4.704 -41.727 1.00 90.25 115 SER A O 1
ATOM 886 N N . ILE A 1 116 ? 29.562 -5.089 -43.726 1.00 92.69 116 ILE A N 1
ATOM 887 C CA . ILE A 1 116 ? 30.110 -3.878 -44.357 1.00 92.69 116 ILE A CA 1
ATOM 888 C C . ILE A 1 116 ? 29.206 -2.650 -44.188 1.00 92.69 116 ILE A C 1
ATOM 890 O O . ILE A 1 116 ? 29.614 -1.540 -44.525 1.00 92.69 116 ILE A O 1
ATOM 894 N N . ILE A 1 117 ? 27.985 -2.831 -43.678 1.00 92.62 117 ILE A N 1
ATOM 895 C CA . ILE A 1 117 ? 27.042 -1.741 -43.432 1.00 92.62 117 ILE A CA 1
ATOM 896 C C . ILE A 1 117 ? 27.131 -1.368 -41.951 1.00 92.62 117 ILE A C 1
ATOM 898 O O . ILE A 1 117 ? 26.778 -2.154 -41.067 1.00 92.62 117 ILE A O 1
ATOM 902 N N . ALA A 1 118 ? 27.606 -0.153 -41.675 1.00 94.31 118 ALA A N 1
ATOM 903 C CA . ALA A 1 118 ? 27.595 0.402 -40.329 1.00 94.31 118 ALA A CA 1
ATOM 904 C C . ALA A 1 118 ? 26.147 0.549 -39.845 1.00 94.31 118 ALA A C 1
ATOM 906 O O . ALA A 1 118 ? 25.295 1.099 -40.538 1.00 94.31 118 ALA A O 1
ATOM 907 N N . GLN A 1 119 ? 25.875 0.051 -38.646 1.00 95.06 119 GLN A N 1
ATOM 908 C CA . GLN A 1 119 ? 24.563 0.155 -38.023 1.00 95.06 119 GLN A CA 1
ATOM 909 C C . GLN A 1 119 ? 24.537 1.380 -37.097 1.00 95.06 119 GLN A C 1
ATOM 911 O O . GLN A 1 119 ? 25.550 1.704 -36.470 1.00 95.06 119 GLN A O 1
ATOM 916 N N . ASP A 1 120 ? 23.364 1.974 -36.876 1.00 94.94 120 ASP A N 1
ATOM 917 C CA . ASP A 1 120 ? 23.127 3.049 -35.892 1.00 94.94 120 ASP A CA 1
ATOM 918 C C . ASP A 1 120 ? 22.003 2.658 -34.909 1.00 94.94 120 ASP A C 1
ATOM 920 O O . ASP A 1 120 ? 21.505 1.535 -34.960 1.00 94.94 120 ASP A O 1
ATOM 924 N N . THR A 1 121 ? 21.658 3.504 -33.943 1.00 94.88 121 THR A N 1
ATOM 925 C CA . THR A 1 121 ? 20.649 3.162 -32.923 1.00 94.88 121 THR A CA 1
ATOM 926 C C . THR A 1 121 ? 19.232 2.998 -33.480 1.00 94.88 121 THR A C 1
ATOM 928 O O . THR A 1 121 ? 18.424 2.329 -32.841 1.00 94.88 121 THR A O 1
ATOM 931 N N . ALA A 1 122 ? 18.929 3.565 -34.649 1.00 94.94 122 ALA A N 1
ATOM 932 C CA . ALA A 1 122 ? 17.647 3.432 -35.335 1.00 94.94 122 ALA A CA 1
ATOM 933 C C . ALA A 1 122 ? 17.634 2.273 -36.351 1.00 94.94 122 ALA A C 1
ATOM 935 O O . ALA A 1 122 ? 16.573 1.726 -36.640 1.00 94.94 122 ALA A O 1
ATOM 936 N N . ASN A 1 123 ? 18.801 1.871 -36.861 1.00 92.75 123 ASN A N 1
ATOM 937 C CA . ASN A 1 123 ? 18.956 0.885 -37.926 1.00 92.75 123 ASN A CA 1
ATOM 938 C C . ASN A 1 123 ? 19.885 -0.249 -37.479 1.00 92.75 123 ASN A C 1
ATOM 940 O O . ASN A 1 123 ? 21.112 -0.114 -37.482 1.00 92.75 123 ASN A O 1
ATOM 944 N N . ARG A 1 124 ? 19.287 -1.383 -37.104 1.00 94.19 124 ARG A N 1
ATOM 945 C CA . ARG A 1 124 ? 19.982 -2.611 -36.699 1.00 94.19 124 ARG A CA 1
ATOM 946 C C . ARG A 1 124 ? 19.613 -3.767 -37.625 1.00 94.19 124 ARG A C 1
ATOM 948 O O . ARG A 1 124 ? 18.449 -3.923 -37.988 1.00 94.19 124 ARG A O 1
ATOM 955 N N . PHE A 1 125 ? 20.583 -4.611 -37.957 1.00 93.75 125 PHE A N 1
ATOM 956 C CA . PHE A 1 125 ? 20.302 -5.933 -38.506 1.00 93.75 125 PHE A CA 1
ATOM 957 C C . PHE A 1 125 ? 19.799 -6.839 -37.389 1.00 93.75 125 PHE A C 1
ATOM 959 O O . PHE A 1 125 ? 20.314 -6.805 -36.274 1.00 93.75 125 PHE A O 1
ATOM 966 N N . VAL A 1 126 ? 18.801 -7.653 -37.708 1.00 93.62 126 VAL A N 1
ATOM 967 C CA . VAL A 1 126 ? 18.187 -8.598 -36.778 1.00 93.62 126 VAL A CA 1
ATOM 968 C C . VAL A 1 126 ? 18.179 -9.982 -37.400 1.00 93.62 126 VAL A C 1
ATOM 970 O O . VAL A 1 126 ? 17.844 -10.155 -38.575 1.00 93.62 126 VAL A O 1
ATOM 973 N N . THR A 1 127 ? 18.544 -10.976 -36.606 1.00 94.56 127 THR A N 1
ATOM 974 C CA . THR A 1 127 ? 18.512 -12.379 -37.012 1.00 94.56 127 THR A CA 1
ATOM 975 C C . THR A 1 127 ? 17.106 -12.958 -36.868 1.00 94.56 127 THR A C 1
ATOM 977 O O . THR A 1 127 ? 16.260 -12.443 -36.130 1.00 94.56 127 THR A O 1
ATOM 980 N N . ASP A 1 128 ? 16.831 -14.062 -37.563 1.00 96.50 128 ASP A N 1
ATOM 981 C CA . ASP A 1 128 ? 15.563 -14.780 -37.391 1.00 96.50 128 ASP A CA 1
ATOM 982 C C . ASP A 1 128 ? 15.431 -15.387 -35.987 1.00 96.50 128 ASP A C 1
ATOM 984 O O . ASP A 1 128 ? 14.328 -15.440 -35.449 1.00 96.50 128 ASP A O 1
ATOM 988 N N . ALA A 1 129 ? 16.548 -15.761 -35.354 1.00 96.19 129 ALA A N 1
ATOM 989 C CA . ALA A 1 129 ? 16.568 -16.233 -33.972 1.00 96.19 129 ALA A CA 1
ATOM 990 C C . ALA A 1 129 ? 16.152 -15.133 -32.981 1.00 96.19 129 ALA A C 1
ATOM 992 O O . ALA A 1 129 ? 15.327 -15.381 -32.104 1.00 96.19 129 ALA A O 1
ATOM 993 N N . GLU A 1 130 ? 16.664 -13.907 -33.141 1.00 95.75 130 GLU A N 1
ATOM 994 C CA . GLU A 1 130 ? 16.248 -12.759 -32.322 1.00 95.75 130 GLU A CA 1
ATOM 995 C C . GLU A 1 130 ? 14.771 -12.419 -32.539 1.00 95.75 130 GLU A C 1
ATOM 997 O O . GLU A 1 130 ? 14.037 -12.244 -31.568 1.00 95.75 130 GLU A O 1
ATOM 1002 N N . LYS A 1 131 ? 14.307 -12.406 -33.797 1.00 94.38 131 LYS A N 1
ATOM 1003 C CA . LYS A 1 131 ? 12.885 -12.207 -34.124 1.00 94.38 131 LYS A CA 1
ATOM 1004 C C . LYS A 1 131 ? 11.999 -13.270 -33.472 1.00 94.38 131 LYS A C 1
ATOM 1006 O O . LYS A 1 131 ? 10.979 -12.931 -32.874 1.00 94.38 131 LYS A O 1
ATOM 1011 N N . ALA A 1 132 ? 12.391 -14.542 -33.545 1.00 92.25 132 ALA A N 1
ATOM 1012 C CA . ALA A 1 132 ? 11.671 -15.634 -32.898 1.00 92.25 132 ALA A CA 1
ATOM 1013 C C . ALA A 1 132 ? 11.647 -15.469 -31.371 1.00 92.25 132 ALA A C 1
ATOM 1015 O O . ALA A 1 132 ? 10.592 -15.620 -30.760 1.00 92.25 132 ALA A O 1
ATOM 1016 N N . ALA A 1 133 ? 12.773 -15.089 -30.760 1.00 92.19 133 ALA A N 1
ATOM 1017 C CA . ALA A 1 133 ? 12.859 -14.846 -29.323 1.00 92.19 133 ALA A CA 1
ATOM 1018 C C . ALA A 1 133 ? 11.973 -13.673 -28.869 1.00 92.19 133 ALA A C 1
ATOM 1020 O O . ALA A 1 133 ? 11.299 -13.776 -27.845 1.00 92.19 133 ALA A O 1
ATOM 1021 N N . TRP A 1 134 ? 11.929 -12.568 -29.622 1.00 92.75 134 TRP A N 1
ATOM 1022 C CA . TRP A 1 134 ? 11.041 -11.438 -29.325 1.00 92.75 134 TRP A CA 1
ATOM 1023 C C . TRP A 1 134 ? 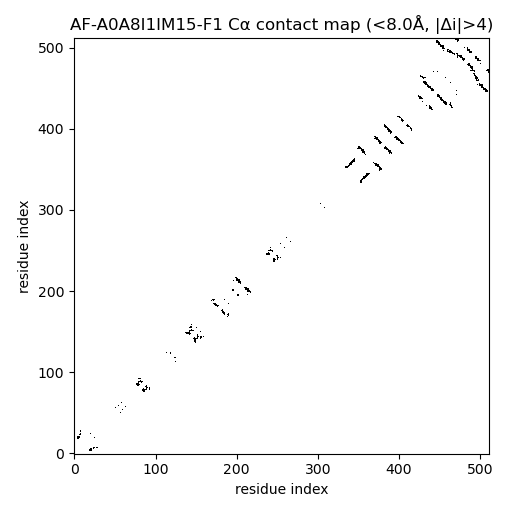9.569 -11.817 -29.457 1.00 92.75 134 TRP A C 1
ATOM 1025 O O . TRP A 1 134 ? 8.786 -11.517 -28.556 1.00 92.75 134 TRP A O 1
ATOM 1035 N N . ASN A 1 135 ? 9.210 -12.530 -30.526 1.00 88.81 135 ASN A N 1
ATOM 1036 C CA . ASN A 1 135 ? 7.842 -12.994 -30.746 1.00 88.81 135 ASN A CA 1
ATOM 1037 C C . ASN A 1 135 ? 7.396 -14.017 -29.690 1.00 88.81 135 ASN A C 1
ATOM 1039 O O . ASN A 1 135 ? 6.220 -14.057 -29.345 1.00 88.81 135 ASN A O 1
ATOM 1043 N N . ALA A 1 136 ? 8.324 -14.802 -29.138 1.00 87.50 136 ALA A N 1
ATOM 1044 C CA . ALA A 1 136 ? 8.056 -15.760 -28.067 1.00 87.50 136 ALA A CA 1
ATOM 1045 C C . ALA A 1 136 ? 8.034 -15.137 -26.658 1.00 87.50 136 ALA A C 1
ATOM 1047 O O . ALA A 1 136 ? 7.689 -15.817 -25.694 1.00 87.50 136 ALA A O 1
ATOM 1048 N N . LYS A 1 137 ? 8.418 -13.861 -26.498 1.00 86.31 137 LYS A N 1
ATOM 1049 C CA . LYS A 1 137 ? 8.549 -13.232 -25.174 1.00 86.31 137 LYS A CA 1
ATOM 1050 C C . LYS A 1 137 ? 7.203 -13.023 -24.474 1.00 86.31 137 LYS A C 1
ATOM 1052 O O . LYS A 1 137 ? 7.157 -13.022 -23.245 1.00 86.31 137 LYS A O 1
ATOM 1057 N N . ALA A 1 138 ? 6.127 -12.834 -25.235 1.00 79.31 138 ALA A N 1
ATOM 1058 C CA . ALA A 1 138 ? 4.776 -12.881 -24.698 1.00 79.31 138 ALA A CA 1
ATOM 1059 C C . ALA A 1 138 ? 4.296 -14.335 -24.722 1.00 79.31 138 ALA A C 1
ATOM 1061 O O . ALA A 1 138 ? 4.063 -14.906 -25.784 1.00 79.31 138 ALA A O 1
ATOM 1062 N N . GLU A 1 139 ? 4.163 -14.933 -23.542 1.00 71.94 139 GLU A N 1
ATOM 1063 C CA . GLU A 1 139 ? 3.622 -16.278 -23.400 1.00 71.94 139 GLU A CA 1
ATOM 1064 C C . GLU A 1 139 ? 2.127 -16.251 -23.761 1.00 71.94 139 GLU A C 1
ATOM 1066 O O . GLU A 1 139 ? 1.308 -15.693 -23.037 1.00 71.94 139 GLU A O 1
ATOM 1071 N N . THR A 1 140 ? 1.768 -16.794 -24.929 1.00 79.31 140 THR A N 1
ATOM 1072 C CA . THR A 1 140 ? 0.379 -16.818 -25.429 1.00 79.31 140 THR A CA 1
ATOM 1073 C C . THR A 1 140 ? -0.438 -17.969 -24.850 1.00 79.31 140 THR A C 1
ATOM 1075 O O . THR A 1 140 ? -1.592 -18.167 -25.232 1.00 79.31 140 THR A O 1
ATOM 1078 N N . THR A 1 141 ? 0.162 -18.780 -23.980 1.00 86.50 141 THR A N 1
ATOM 1079 C CA . THR A 1 141 ? -0.532 -19.876 -23.315 1.00 86.50 141 THR A CA 1
ATOM 1080 C C . THR A 1 141 ? -1.487 -19.306 -22.267 1.00 86.50 141 THR A C 1
ATOM 1082 O O . THR A 1 141 ? -1.199 -18.337 -21.556 1.00 86.50 141 THR A O 1
ATOM 1085 N N . VAL A 1 142 ? -2.683 -19.890 -22.197 1.00 89.88 142 VAL A N 1
ATOM 1086 C CA . VAL A 1 142 ? -3.658 -19.548 -21.160 1.00 89.88 142 VAL A CA 1
ATOM 1087 C C . VAL A 1 142 ? -3.084 -19.981 -19.813 1.00 89.88 142 VAL A C 1
ATOM 1089 O O . VAL A 1 142 ? -2.597 -21.103 -19.679 1.00 89.88 142 VAL A O 1
ATOM 1092 N N . ALA A 1 143 ? -3.145 -19.100 -18.815 1.00 93.88 143 ALA A N 1
ATOM 1093 C CA . ALA A 1 143 ? -2.699 -19.437 -17.471 1.00 93.88 143 ALA A CA 1
ATOM 1094 C C . ALA A 1 143 ? -3.575 -20.548 -16.876 1.00 93.88 143 ALA A C 1
ATOM 1096 O O . ALA A 1 143 ? -4.807 -20.494 -16.948 1.00 93.88 143 ALA A O 1
ATOM 1097 N N . THR A 1 144 ? -2.932 -21.528 -16.253 1.00 94.06 144 THR A N 1
ATOM 1098 C CA . THR A 1 144 ? -3.592 -22.555 -15.443 1.00 94.06 144 THR A CA 1
ATOM 1099 C C . THR A 1 144 ? -3.255 -22.317 -13.972 1.00 94.06 144 THR A C 1
ATOM 1101 O O . THR A 1 144 ? -2.470 -21.426 -13.640 1.00 94.06 144 THR A O 1
ATOM 1104 N N . SER A 1 145 ? -3.849 -23.097 -13.073 1.00 95.00 145 SER A N 1
ATOM 1105 C CA . SER A 1 145 ? -3.519 -23.031 -11.647 1.00 95.00 145 SER A CA 1
ATOM 1106 C C . SER A 1 145 ? -2.087 -23.519 -11.352 1.00 95.00 145 SER A C 1
ATOM 1108 O O . SER A 1 145 ? -1.512 -23.121 -10.344 1.00 95.00 145 SER A O 1
ATOM 1110 N N . ASP A 1 146 ? -1.480 -24.297 -12.260 1.00 94.19 146 ASP A N 1
ATOM 1111 C CA . ASP A 1 146 ? -0.142 -24.885 -12.091 1.00 94.19 146 ASP A CA 1
ATOM 1112 C C . ASP A 1 146 ? 0.945 -24.188 -12.928 1.00 94.19 146 ASP A C 1
ATOM 1114 O O . ASP A 1 146 ? 2.121 -24.176 -12.563 1.00 94.19 146 ASP A O 1
ATOM 1118 N N . THR A 1 147 ? 0.573 -23.583 -14.059 1.00 92.69 147 THR A N 1
ATOM 1119 C CA . THR A 1 147 ? 1.507 -22.953 -15.002 1.00 92.69 147 THR A CA 1
ATOM 1120 C C . THR A 1 147 ? 1.121 -21.507 -15.271 1.00 92.69 147 THR A C 1
ATOM 1122 O O . THR A 1 147 ? -0.014 -21.207 -15.650 1.00 92.69 147 THR A O 1
ATOM 1125 N N . LYS A 1 148 ? 2.093 -20.597 -15.125 1.00 90.19 148 LYS A N 1
ATOM 1126 C CA . LYS A 1 148 ? 1.920 -19.196 -15.525 1.00 90.19 148 LYS A CA 1
ATOM 1127 C C . LYS A 1 148 ? 1.631 -19.109 -17.030 1.00 90.19 148 LYS A C 1
ATOM 1129 O O . LYS A 1 148 ? 2.153 -19.902 -17.803 1.00 90.19 148 LYS A O 1
ATOM 1134 N N . GLY A 1 149 ? 0.806 -18.139 -17.402 1.00 89.81 149 GLY A N 1
ATOM 1135 C CA . GLY A 1 149 ? 0.579 -17.723 -18.786 1.00 89.81 149 GLY A CA 1
ATOM 1136 C C . GLY A 1 149 ? 0.714 -16.204 -18.861 1.00 89.81 149 GLY A C 1
ATOM 1137 O O . GLY A 1 149 ? 1.656 -15.636 -18.310 1.00 89.81 149 GLY A O 1
ATOM 1138 N N . LEU A 1 150 ? -0.295 -15.520 -19.409 1.00 90.00 150 LEU A N 1
ATOM 1139 C CA . LEU A 1 150 ? -0.400 -14.046 -19.368 1.00 90.00 150 LEU A CA 1
ATOM 1140 C C . LEU A 1 150 ? -0.564 -13.449 -17.951 1.00 90.00 150 LEU A C 1
ATOM 1142 O O . LEU A 1 150 ? -0.426 -12.243 -17.762 1.00 90.00 150 LEU A O 1
ATOM 1146 N N . MET A 1 151 ? -0.855 -14.286 -16.958 1.00 92.38 151 MET A N 1
ATOM 1147 C CA . MET A 1 151 ? -0.918 -13.959 -15.531 1.00 92.38 151 MET A CA 1
ATOM 1148 C C . MET A 1 151 ? -0.184 -15.043 -14.732 1.00 92.38 151 MET A C 1
ATOM 1150 O O . MET A 1 151 ? 0.078 -16.136 -15.250 1.00 92.38 151 MET A O 1
ATOM 1154 N N . SER A 1 152 ? 0.158 -14.765 -13.473 1.00 93.44 152 SER A N 1
ATOM 1155 C CA . SER A 1 152 ? 0.823 -15.766 -12.636 1.00 93.44 152 SER A CA 1
ATOM 1156 C C . SER A 1 152 ? -0.119 -16.934 -12.303 1.00 93.44 152 SER A C 1
ATOM 1158 O O . SER A 1 152 ? -1.332 -16.754 -12.184 1.00 93.44 152 SER A O 1
ATOM 1160 N N . ALA A 1 153 ? 0.440 -18.136 -12.114 1.00 94.56 153 ALA A N 1
ATOM 1161 C CA . ALA A 1 153 ? -0.326 -19.305 -11.664 1.00 94.56 153 ALA A CA 1
ATOM 1162 C C . ALA A 1 153 ? -1.013 -19.051 -10.306 1.00 94.56 153 ALA A C 1
ATOM 1164 O O . ALA A 1 153 ? -2.135 -19.497 -10.068 1.00 94.56 153 ALA A O 1
ATOM 1165 N N . ALA A 1 154 ? -0.369 -18.259 -9.439 1.00 96.00 154 ALA A N 1
ATOM 1166 C CA . ALA A 1 154 ? -0.920 -17.842 -8.153 1.00 96.00 154 ALA A CA 1
ATOM 1167 C C . ALA A 1 154 ? -2.137 -16.917 -8.319 1.00 96.00 154 ALA A C 1
ATOM 1169 O O . ALA A 1 154 ? -3.154 -17.127 -7.660 1.00 96.00 154 ALA A O 1
ATOM 1170 N N . ASP A 1 155 ? -2.069 -15.936 -9.225 1.00 96.50 155 ASP A N 1
ATOM 1171 C CA . ASP A 1 155 ? -3.208 -15.059 -9.514 1.00 96.50 155 ASP A CA 1
ATOM 1172 C C . ASP A 1 155 ? -4.364 -15.852 -10.124 1.00 96.50 155 ASP A C 1
ATOM 1174 O O . ASP A 1 155 ? -5.511 -15.650 -9.737 1.00 96.50 155 ASP A O 1
ATOM 1178 N N . LYS A 1 156 ? -4.076 -16.796 -11.031 1.00 95.69 156 LYS A N 1
ATOM 1179 C CA . LYS A 1 156 ? -5.098 -17.668 -11.624 1.00 95.69 156 LYS A CA 1
ATOM 1180 C C . LYS A 1 156 ? -5.765 -18.547 -10.571 1.00 95.69 156 LYS A C 1
ATOM 1182 O O . LYS A 1 156 ? -6.986 -18.559 -10.499 1.00 95.69 156 LYS A O 1
ATOM 1187 N N . THR A 1 157 ? -4.981 -19.192 -9.707 1.00 96.00 157 THR A N 1
ATOM 1188 C CA . THR A 1 157 ? -5.490 -19.976 -8.567 1.00 96.00 157 THR A CA 1
ATOM 1189 C C . THR A 1 157 ? -6.368 -19.127 -7.654 1.00 96.00 157 THR A C 1
ATOM 1191 O O . THR A 1 157 ? -7.437 -19.561 -7.233 1.00 96.00 157 THR A O 1
ATOM 1194 N N . LYS A 1 158 ? -5.950 -17.888 -7.374 1.00 95.56 158 LYS A N 1
ATOM 1195 C CA . LYS A 1 158 ? -6.735 -16.960 -6.563 1.00 95.56 158 LYS A CA 1
ATOM 1196 C C . LYS A 1 158 ? -8.052 -16.583 -7.238 1.00 95.56 158 LYS A C 1
ATOM 1198 O O . LYS A 1 158 ? -9.059 -16.550 -6.545 1.00 95.56 158 LYS A O 1
ATOM 1203 N N . LEU A 1 159 ? -8.051 -16.305 -8.546 1.00 94.81 159 LEU A N 1
ATOM 1204 C CA . LEU A 1 159 ? -9.272 -15.999 -9.299 1.00 94.81 159 LEU A CA 1
ATOM 1205 C C . LEU A 1 159 ? -10.205 -17.211 -9.409 1.00 94.81 159 LEU A C 1
ATOM 1207 O O . LEU A 1 159 ? -11.410 -17.042 -9.276 1.00 94.81 159 LEU A O 1
ATOM 1211 N N . ASP A 1 160 ? -9.667 -18.418 -9.594 1.00 94.00 160 ASP A N 1
ATOM 1212 C CA . ASP A 1 160 ? -10.450 -19.662 -9.656 1.00 94.00 160 ASP A CA 1
ATOM 1213 C C . ASP A 1 160 ? -11.101 -20.014 -8.316 1.00 94.00 160 ASP A C 1
ATOM 1215 O O . ASP A 1 160 ? -12.162 -20.630 -8.282 1.00 94.00 160 ASP A O 1
ATOM 1219 N N . GLY A 1 161 ? -10.474 -19.610 -7.208 1.00 94.00 161 GLY A N 1
ATOM 1220 C CA . GLY A 1 161 ? -11.031 -19.755 -5.865 1.00 94.00 161 GLY A CA 1
ATOM 1221 C C . GLY A 1 161 ? -12.146 -18.758 -5.533 1.00 94.00 161 GLY A C 1
ATOM 1222 O O . GLY A 1 161 ? -12.732 -18.854 -4.457 1.00 94.00 161 GLY A O 1
ATOM 1223 N N . ILE A 1 162 ? -12.440 -17.791 -6.410 1.00 92.88 162 ILE A N 1
ATOM 1224 C CA . ILE A 1 162 ? -13.566 -16.872 -6.226 1.00 92.88 162 ILE A CA 1
ATOM 1225 C C . ILE A 1 162 ? -14.843 -17.607 -6.639 1.00 92.88 162 ILE A C 1
ATOM 1227 O O . ILE A 1 162 ? -15.049 -17.893 -7.818 1.00 92.88 162 ILE A O 1
ATOM 1231 N N . GLU A 1 163 ? -15.715 -17.905 -5.671 1.00 89.06 163 GLU A N 1
ATOM 1232 C CA . GLU A 1 163 ? -17.015 -18.513 -5.963 1.00 89.06 163 GLU A CA 1
ATOM 1233 C C . GLU A 1 163 ? -17.841 -17.641 -6.918 1.00 89.06 163 GLU A C 1
ATOM 1235 O O . GLU A 1 163 ? -17.796 -16.406 -6.890 1.00 89.06 163 GLU A O 1
ATOM 1240 N N . SER A 1 164 ? -18.640 -18.291 -7.765 1.00 87.75 164 SER A N 1
ATOM 1241 C CA . SER A 1 164 ? -19.548 -17.596 -8.675 1.00 87.75 164 SER A CA 1
ATOM 1242 C C . SER A 1 164 ? -20.517 -16.713 -7.887 1.00 87.75 164 SER A C 1
ATOM 1244 O O . SER A 1 164 ? -21.327 -17.210 -7.110 1.00 87.75 164 SER A O 1
ATOM 1246 N N . GLY A 1 165 ? -20.468 -15.403 -8.130 1.00 83.25 165 GLY A N 1
ATOM 1247 C CA . GLY A 1 165 ? -21.295 -14.429 -7.416 1.00 83.25 165 GLY A CA 1
ATOM 1248 C C . GLY A 1 165 ? -20.713 -13.959 -6.081 1.00 83.25 165 GLY A C 1
ATOM 1249 O O . GLY A 1 165 ? -21.444 -13.350 -5.306 1.00 83.25 165 GLY A O 1
ATOM 1250 N N . ALA A 1 166 ? -19.429 -14.211 -5.803 1.00 84.88 166 ALA A N 1
ATOM 1251 C CA . ALA A 1 166 ? -18.741 -13.588 -4.679 1.00 84.88 166 ALA A CA 1
ATOM 1252 C C . ALA A 1 166 ? -18.781 -12.052 -4.793 1.00 84.88 166 ALA A C 1
ATOM 1254 O O . ALA A 1 166 ? -18.459 -11.471 -5.829 1.00 84.88 166 ALA A O 1
ATOM 1255 N N . GLU A 1 167 ? -19.156 -11.398 -3.697 1.00 80.06 167 GLU A N 1
ATOM 1256 C CA . GLU A 1 167 ? -19.292 -9.946 -3.578 1.00 80.06 167 GLU A CA 1
ATOM 1257 C C . GLU A 1 167 ? -18.332 -9.426 -2.498 1.00 80.06 167 GLU A C 1
ATOM 1259 O O . GLU A 1 167 ? -17.869 -10.170 -1.630 1.00 80.06 167 GLU A O 1
ATOM 1264 N N . VAL A 1 168 ? -18.031 -8.128 -2.514 1.00 79.00 168 VAL A N 1
ATOM 1265 C CA . VAL A 1 168 ? -17.129 -7.525 -1.522 1.00 79.00 168 VAL A CA 1
ATOM 1266 C C . VAL A 1 168 ? -17.798 -7.521 -0.140 1.00 79.00 168 VAL A C 1
ATOM 1268 O O . VAL A 1 168 ? -18.804 -6.841 0.025 1.00 79.00 168 VAL A O 1
ATOM 1271 N N . ASN A 1 169 ? -17.238 -8.277 0.819 1.00 66.94 169 ASN A N 1
ATOM 1272 C CA . ASN A 1 169 ? -17.495 -8.281 2.275 1.00 66.94 169 ASN A CA 1
ATOM 1273 C C . ASN A 1 169 ? -18.750 -7.499 2.730 1.00 66.94 169 ASN A C 1
ATOM 1275 O O . ASN A 1 169 ? -18.639 -6.400 3.281 1.00 66.94 169 ASN A O 1
ATOM 1279 N N . GLN A 1 170 ? -19.942 -8.040 2.462 1.00 70.19 170 GLN A N 1
ATOM 1280 C CA . GLN A 1 170 ? -21.193 -7.378 2.826 1.00 70.19 170 GLN A CA 1
ATOM 1281 C C . GLN A 1 170 ? -21.623 -7.774 4.238 1.00 70.19 170 GLN A C 1
ATOM 1283 O O . GLN A 1 170 ? -21.728 -8.956 4.553 1.00 70.19 170 GLN A O 1
ATOM 1288 N N . ASN A 1 171 ? -21.950 -6.778 5.067 1.00 71.12 171 ASN A N 1
ATOM 1289 C CA . ASN A 1 171 ? -22.579 -6.953 6.384 1.00 71.12 171 ASN A CA 1
ATOM 1290 C C . ASN A 1 171 ? -24.061 -7.381 6.255 1.00 71.12 171 ASN A C 1
ATOM 1292 O O . ASN A 1 171 ? -24.927 -6.854 6.950 1.00 71.12 171 ASN A O 1
ATOM 1296 N N . ALA A 1 172 ? -24.372 -8.272 5.313 1.00 71.25 172 ALA A N 1
ATOM 1297 C CA . ALA A 1 172 ? -25.725 -8.693 4.988 1.00 71.25 172 ALA A CA 1
ATOM 1298 C C . ALA A 1 172 ? -26.201 -9.779 5.963 1.00 71.25 172 ALA A C 1
ATOM 1300 O O . ALA A 1 172 ? -25.496 -10.759 6.205 1.00 71.25 172 ALA A O 1
ATOM 1301 N N . PHE A 1 173 ? -27.417 -9.641 6.490 1.00 83.19 173 PHE A N 1
ATOM 1302 C CA . PHE A 1 173 ? -28.158 -10.752 7.090 1.00 83.19 173 PHE A CA 1
ATOM 1303 C C . PHE A 1 173 ? -29.071 -11.349 6.015 1.00 83.19 173 PHE A C 1
ATOM 1305 O O . PHE A 1 173 ? -29.622 -10.616 5.205 1.00 83.19 173 PHE A O 1
ATOM 1312 N N . SER A 1 174 ? -29.246 -12.668 5.970 1.00 85.25 174 SER A N 1
ATOM 1313 C CA . SER A 1 174 ? -30.168 -13.294 5.010 1.00 85.25 174 SER A CA 1
ATOM 1314 C C . SER A 1 174 ? -31.598 -13.314 5.550 1.00 85.25 174 SER A C 1
ATOM 1316 O O . SER A 1 174 ? -32.544 -12.864 4.903 1.00 85.25 174 SER A O 1
ATOM 1318 N N . THR A 1 175 ? -31.775 -13.838 6.761 1.00 87.25 175 THR A N 1
ATOM 1319 C CA . THR A 1 175 ? -33.073 -13.940 7.430 1.00 87.25 175 THR A CA 1
ATOM 1320 C C . THR A 1 175 ? -32.884 -13.959 8.943 1.00 87.25 175 THR A C 1
ATOM 1322 O O . THR A 1 175 ? -32.090 -14.748 9.453 1.00 87.25 175 THR A O 1
ATOM 1325 N N . PHE A 1 176 ? -33.639 -13.134 9.669 1.00 89.56 176 PHE A N 1
ATOM 1326 C CA . PHE A 1 176 ? -33.768 -13.214 11.122 1.00 89.56 176 PHE A CA 1
ATOM 1327 C C . PHE A 1 176 ? -35.097 -13.882 11.481 1.00 89.56 176 PHE A C 1
ATOM 1329 O O . PHE A 1 176 ? -36.166 -13.406 11.097 1.00 89.56 176 PHE A O 1
ATOM 1336 N N . LYS A 1 177 ? -35.023 -15.003 12.205 1.00 91.00 177 LYS A N 1
ATOM 1337 C CA . LYS A 1 177 ? -36.190 -15.789 12.613 1.00 91.00 177 LYS A CA 1
ATOM 1338 C C . LYS A 1 177 ? -36.437 -15.637 14.106 1.00 91.00 177 LYS A C 1
ATOM 1340 O O . LYS A 1 177 ? -35.534 -15.868 14.907 1.00 91.00 177 LYS A O 1
ATOM 1345 N N . ALA A 1 178 ? -37.679 -15.343 14.471 1.00 87.62 178 ALA A N 1
ATOM 1346 C CA . ALA A 1 178 ? -38.167 -15.444 15.840 1.00 87.62 178 ALA A CA 1
ATOM 1347 C C . ALA A 1 178 ? -39.382 -16.391 15.862 1.00 87.62 178 ALA A C 1
ATOM 1349 O O . ALA A 1 178 ? -40.301 -16.205 15.062 1.00 87.62 178 ALA A O 1
ATOM 1350 N N . PRO A 1 179 ? -39.413 -17.422 16.728 1.00 87.62 179 PRO A N 1
ATOM 1351 C CA . PRO A 1 179 ? -40.534 -18.358 16.788 1.00 87.62 179 PRO A CA 1
ATOM 1352 C C . PRO A 1 179 ? -41.883 -17.648 16.971 1.00 87.62 179 PRO A C 1
ATOM 1354 O O . PRO A 1 179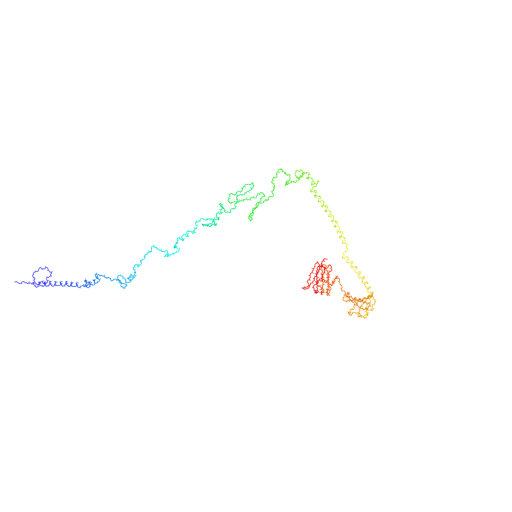 ? -42.023 -16.781 17.830 1.00 87.62 179 PRO A O 1
ATOM 1357 N N . GLY A 1 180 ? -42.878 -18.021 16.160 1.00 88.31 180 GLY A N 1
ATOM 1358 C CA . GLY A 1 180 ? -44.217 -17.420 16.196 1.00 88.31 180 GLY A CA 1
ATOM 1359 C C . GLY A 1 180 ? -44.331 -16.037 15.541 1.00 88.31 180 GLY A C 1
ATOM 1360 O O . GLY A 1 180 ? -45.408 -15.451 15.583 1.00 88.31 180 GLY A O 1
ATOM 1361 N N . GLN A 1 181 ? -43.257 -15.525 14.931 1.00 91.44 181 GLN A N 1
ATOM 1362 C CA . GLN A 1 181 ? -43.243 -14.283 14.153 1.00 91.44 181 GLN A CA 1
ATOM 1363 C C . GLN A 1 181 ? -42.947 -14.561 12.677 1.00 91.44 181 GLN A C 1
ATOM 1365 O O . GLN A 1 181 ? -42.440 -15.625 12.318 1.00 91.44 181 GLN A O 1
ATOM 1370 N N . ALA A 1 182 ? -43.261 -13.589 11.822 1.00 93.38 182 ALA A N 1
ATOM 1371 C CA . ALA A 1 182 ? -42.830 -13.622 10.432 1.00 93.38 182 ALA A CA 1
ATOM 1372 C C . ALA A 1 182 ? -41.303 -13.480 10.338 1.00 93.38 182 ALA A C 1
ATOM 1374 O O . ALA A 1 182 ? -40.683 -12.743 11.109 1.00 93.38 182 ALA A O 1
ATOM 1375 N N . ASP A 1 183 ? -40.710 -14.178 9.374 1.00 93.12 183 ASP A N 1
ATOM 1376 C CA . ASP A 1 183 ? -39.293 -14.050 9.056 1.00 93.12 183 ASP A CA 1
ATOM 1377 C C . ASP A 1 183 ? -38.980 -12.614 8.608 1.00 93.12 183 ASP A C 1
ATOM 1379 O O . ASP A 1 183 ? -39.654 -12.060 7.738 1.00 93.12 183 ASP A O 1
ATOM 1383 N N . VAL A 1 184 ? -37.918 -12.027 9.159 1.00 91.50 184 VAL A N 1
ATOM 1384 C CA . VAL A 1 184 ? -37.376 -10.757 8.667 1.00 91.50 184 VAL A CA 1
ATOM 1385 C C . VAL A 1 184 ? -36.289 -11.084 7.649 1.00 91.50 184 VAL A C 1
ATOM 1387 O O . VAL A 1 184 ? -35.151 -11.386 8.010 1.00 91.50 184 VAL A O 1
ATOM 1390 N N . THR A 1 185 ? -36.654 -11.090 6.371 1.00 91.31 185 THR A N 1
ATOM 1391 C CA . THR A 1 185 ? -35.746 -11.336 5.241 1.00 91.31 185 THR A CA 1
ATOM 1392 C C . THR A 1 185 ? -35.146 -10.031 4.736 1.00 91.31 185 THR A C 1
ATOM 1394 O O . THR A 1 185 ? -35.879 -9.052 4.600 1.00 91.31 185 THR A O 1
ATOM 1397 N N . ALA A 1 186 ? -33.856 -10.016 4.398 1.00 88.69 186 ALA A N 1
ATOM 1398 C CA . ALA A 1 186 ? -33.275 -8.862 3.716 1.00 88.69 186 ALA A CA 1
ATOM 1399 C C . ALA A 1 186 ? -33.860 -8.719 2.298 1.00 88.69 186 ALA A C 1
ATOM 1401 O O . ALA A 1 186 ? -33.880 -9.672 1.518 1.00 88.69 186 ALA A O 1
ATOM 1402 N N . GLY A 1 187 ? -34.351 -7.526 1.973 1.00 83.56 187 GLY A N 1
ATOM 1403 C CA . GLY A 1 187 ? -34.843 -7.125 0.659 1.00 83.56 187 GLY A CA 1
ATOM 1404 C C . GLY A 1 187 ? -33.751 -6.602 -0.276 1.00 83.56 187 GLY A C 1
ATOM 1405 O O . GLY A 1 187 ? -33.979 -6.499 -1.481 1.00 83.56 187 GLY A O 1
ATOM 1406 N N . SER A 1 188 ? -32.557 -6.289 0.234 1.00 84.38 188 SER A N 1
ATOM 1407 C CA . SER A 1 188 ? -31.408 -5.920 -0.597 1.00 84.38 188 SER A CA 1
ATOM 1408 C C . SER A 1 188 ? -30.100 -6.512 -0.077 1.00 84.38 188 SER A C 1
ATOM 1410 O O . SER A 1 188 ? -30.042 -7.084 1.007 1.00 84.38 188 SER A O 1
ATOM 1412 N N . LYS A 1 189 ? -29.028 -6.383 -0.866 1.00 79.19 189 LYS A N 1
ATOM 1413 C CA . LYS A 1 189 ? -27.724 -6.940 -0.494 1.00 79.19 189 LYS A CA 1
ATOM 1414 C C . LYS A 1 189 ? -27.136 -6.246 0.761 1.00 79.19 189 LYS A C 1
ATOM 1416 O O . LYS A 1 189 ? -26.497 -6.907 1.566 1.00 79.19 189 LYS A O 1
ATOM 1421 N N . GLN A 1 190 ? -27.413 -4.954 0.988 1.00 80.81 190 GLN A N 1
ATOM 1422 C CA . GLN A 1 190 ? -26.992 -4.204 2.186 1.00 80.81 190 GLN A CA 1
ATOM 1423 C C . GLN A 1 190 ? -28.209 -3.649 2.916 1.00 80.81 190 GLN A C 1
ATOM 1425 O O . GLN A 1 190 ? -28.851 -2.717 2.438 1.00 80.81 190 GLN A O 1
ATOM 1430 N N . GLU A 1 191 ? -28.501 -4.186 4.095 1.00 83.62 191 GLU A N 1
ATOM 1431 C CA . GLU A 1 191 ? -29.663 -3.770 4.872 1.00 83.62 191 GLU A CA 1
ATOM 1432 C C . GLU A 1 191 ? -29.375 -3.816 6.372 1.00 83.62 191 GLU A C 1
ATOM 1434 O O . GLU A 1 191 ? -28.421 -4.452 6.823 1.00 83.62 191 GLU A O 1
ATOM 1439 N N . THR A 1 192 ? -30.200 -3.127 7.156 1.00 83.75 192 THR A N 1
ATOM 1440 C CA . THR A 1 192 ? -30.066 -3.030 8.612 1.00 83.75 192 THR A CA 1
ATOM 1441 C C . THR A 1 192 ? -31.236 -3.710 9.312 1.00 83.75 192 THR A C 1
ATOM 1443 O O . THR A 1 192 ? -32.392 -3.421 9.007 1.00 83.75 192 THR A O 1
ATOM 1446 N N . ILE A 1 193 ? -30.952 -4.562 10.302 1.00 87.19 193 ILE A N 1
ATOM 1447 C CA . ILE A 1 193 ? -31.973 -5.013 11.257 1.00 87.19 193 ILE A CA 1
ATOM 1448 C C . ILE A 1 193 ? -32.130 -3.931 12.322 1.00 87.19 193 ILE A C 1
ATOM 1450 O O . ILE A 1 193 ? -31.182 -3.629 13.048 1.00 87.19 193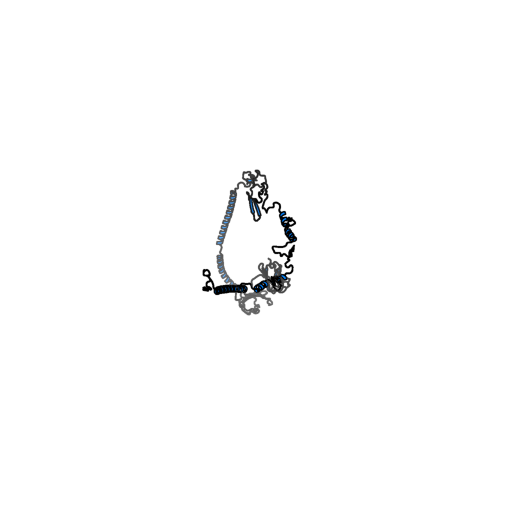 ILE A O 1
ATOM 1454 N N . ASN A 1 194 ? -33.337 -3.388 12.454 1.00 87.31 194 ASN A N 1
ATOM 1455 C CA . ASN A 1 194 ? -33.661 -2.442 13.515 1.00 87.31 194 ASN A CA 1
ATOM 1456 C C . ASN A 1 194 ? -34.225 -3.191 14.725 1.00 87.31 194 ASN A C 1
ATOM 1458 O O . ASN A 1 194 ? -35.268 -3.835 14.632 1.00 87.31 194 ASN A O 1
ATOM 1462 N N . PHE A 1 195 ? -33.562 -3.072 15.875 1.00 88.94 195 PHE A N 1
ATOM 1463 C CA . PHE A 1 195 ? -34.073 -3.579 17.147 1.00 88.94 195 PHE A CA 1
ATOM 1464 C C . PHE A 1 195 ? -34.777 -2.450 17.902 1.00 88.94 195 PHE A C 1
ATOM 1466 O O . PHE A 1 195 ? -34.150 -1.450 18.247 1.00 88.94 195 PHE A O 1
ATOM 1473 N N . ALA A 1 196 ? -36.071 -2.611 18.172 1.00 88.12 196 ALA A N 1
ATOM 1474 C CA . ALA A 1 196 ? -36.859 -1.670 18.962 1.00 88.12 196 ALA A CA 1
ATOM 1475 C C . ALA A 1 196 ? -37.218 -2.287 20.320 1.00 88.12 196 ALA A C 1
ATOM 1477 O O . ALA A 1 196 ? -37.700 -3.418 20.385 1.00 88.12 196 ALA A O 1
ATOM 1478 N N . GLY A 1 197 ? -36.989 -1.544 21.405 1.00 87.38 197 GLY A N 1
ATOM 1479 C CA . GLY A 1 197 ? -37.450 -1.928 22.739 1.00 87.38 197 GLY A CA 1
ATOM 1480 C C . GLY A 1 197 ? -38.953 -1.699 22.874 1.00 87.38 197 GLY A C 1
ATOM 1481 O O . GLY A 1 197 ? -39.422 -0.576 22.697 1.00 87.38 197 GLY A O 1
ATOM 1482 N N . GLY A 1 198 ? -39.708 -2.763 23.150 1.00 83.44 198 GLY A N 1
ATOM 1483 C CA . GLY A 1 198 ? -41.125 -2.671 23.504 1.00 83.44 198 GLY A CA 1
ATOM 1484 C C . GLY A 1 198 ? -41.337 -2.301 24.977 1.00 83.44 198 GLY A C 1
ATOM 1485 O O . GLY A 1 198 ? -40.392 -2.045 25.720 1.00 83.44 198 GLY A O 1
ATOM 1486 N N . THR A 1 199 ? -42.588 -2.315 25.438 1.00 82.00 199 THR A N 1
ATOM 1487 C CA . THR A 1 199 ? -42.901 -2.119 26.863 1.00 82.00 199 THR A CA 1
ATOM 1488 C C . THR A 1 199 ? -42.170 -3.150 27.726 1.00 82.00 199 THR A C 1
ATOM 1490 O O . THR A 1 199 ? -42.296 -4.351 27.503 1.00 82.00 199 THR A O 1
ATOM 1493 N N . GLY A 1 200 ? -41.406 -2.678 28.716 1.00 82.88 200 GLY A N 1
ATOM 1494 C CA . GLY A 1 200 ? -40.640 -3.536 29.622 1.00 82.88 200 GLY A CA 1
ATOM 1495 C C . GLY A 1 200 ? -39.382 -4.161 29.011 1.00 82.88 200 GLY A C 1
ATOM 1496 O O . GLY A 1 200 ? -38.787 -5.018 29.659 1.00 82.88 200 GLY A O 1
ATOM 1497 N N . ILE A 1 201 ? -38.962 -3.750 27.807 1.00 90.31 201 ILE A N 1
ATOM 1498 C CA . ILE A 1 201 ? -37.712 -4.174 27.164 1.00 90.31 201 ILE A CA 1
ATOM 1499 C C . ILE A 1 201 ? -36.923 -2.938 26.726 1.00 90.31 201 ILE A C 1
ATOM 1501 O O . ILE A 1 201 ? -37.407 -2.120 25.948 1.00 90.31 201 ILE A O 1
ATOM 1505 N N . THR A 1 202 ? -35.666 -2.843 27.142 1.00 90.50 202 THR A N 1
ATOM 1506 C CA . THR A 1 202 ? -34.719 -1.838 26.652 1.00 90.50 202 THR A CA 1
ATOM 1507 C C . THR A 1 202 ? -33.665 -2.502 25.780 1.00 90.50 202 THR A C 1
ATOM 1509 O O . THR A 1 202 ? -33.091 -3.523 26.152 1.00 90.50 202 THR A O 1
ATOM 1512 N N . VAL A 1 203 ? -33.382 -1.899 24.626 1.00 94.88 203 VAL A N 1
ATOM 1513 C CA . VAL A 1 203 ? -32.290 -2.306 23.735 1.00 94.88 203 VAL A CA 1
ATOM 1514 C C . VAL A 1 203 ? -31.178 -1.267 23.828 1.00 94.88 203 VAL A C 1
ATOM 1516 O O . VAL A 1 203 ? -31.416 -0.087 23.578 1.00 94.88 203 VAL A O 1
ATOM 1519 N N . THR A 1 204 ? -29.968 -1.689 24.185 1.00 93.88 204 THR A N 1
ATOM 1520 C CA . THR A 1 204 ? -28.767 -0.845 24.186 1.00 93.88 204 THR A CA 1
ATOM 1521 C C . THR A 1 204 ? -27.693 -1.436 23.279 1.00 93.88 204 THR A C 1
ATOM 1523 O O . THR A 1 204 ? -27.648 -2.640 23.026 1.00 93.88 204 THR A O 1
ATOM 1526 N N . THR A 1 205 ? -26.813 -0.586 22.756 1.00 95.69 205 THR A N 1
ATOM 1527 C CA . THR A 1 205 ? -25.687 -1.001 21.910 1.00 95.69 205 THR A CA 1
ATOM 1528 C C . THR A 1 205 ? -24.373 -0.575 22.540 1.00 95.69 205 THR A C 1
ATOM 1530 O O . THR A 1 205 ? -24.263 0.550 23.022 1.00 95.69 205 THR A O 1
ATOM 1533 N N . ASP A 1 206 ? -23.365 -1.435 22.450 1.00 93.00 206 ASP A N 1
ATOM 1534 C CA . ASP A 1 206 ? -21.967 -1.109 22.725 1.00 93.00 206 ASP A CA 1
ATOM 1535 C C . ASP A 1 206 ? -21.160 -1.300 21.427 1.00 93.00 206 ASP A C 1
ATOM 1537 O O . ASP A 1 206 ? -20.734 -2.421 21.114 1.00 93.00 206 ASP A O 1
ATOM 1541 N N . PRO A 1 207 ? -20.974 -0.228 20.632 1.00 94.25 207 PRO A N 1
ATOM 1542 C CA . PRO A 1 207 ? -20.232 -0.298 19.376 1.00 94.25 207 PRO A CA 1
ATOM 1543 C C . PRO A 1 207 ? -18.756 -0.669 19.561 1.00 94.25 207 PRO A C 1
ATOM 1545 O O . PRO A 1 207 ? -18.181 -1.309 18.682 1.00 94.25 207 PRO A O 1
ATOM 1548 N N . ALA A 1 208 ? -18.144 -0.306 20.694 1.00 89.75 208 ALA A N 1
ATOM 1549 C CA . ALA A 1 208 ? -16.739 -0.600 20.966 1.00 89.75 208 ALA A CA 1
ATOM 1550 C C . ALA A 1 208 ? -16.533 -2.098 21.229 1.00 89.75 208 ALA A C 1
ATOM 1552 O O . ALA A 1 208 ? -15.602 -2.701 20.693 1.00 89.75 208 ALA A O 1
ATOM 1553 N N . ALA A 1 209 ? -17.442 -2.717 21.988 1.00 90.94 209 ALA A N 1
ATOM 1554 C CA . ALA A 1 209 ? -17.425 -4.156 22.243 1.00 90.94 209 ALA A CA 1
ATOM 1555 C C . ALA A 1 209 ? -18.119 -4.998 21.155 1.00 90.94 209 ALA A C 1
ATOM 1557 O O . ALA A 1 209 ? -18.100 -6.226 21.250 1.00 90.94 209 ALA A O 1
ATOM 1558 N N . LYS A 1 210 ? -18.728 -4.369 20.137 1.00 92.06 210 LYS A N 1
ATOM 1559 C CA . LYS A 1 210 ? -19.541 -5.018 19.088 1.00 92.06 210 LYS A CA 1
ATOM 1560 C C . LYS A 1 210 ? -20.717 -5.827 19.662 1.00 92.06 210 LYS A C 1
ATOM 1562 O O . LYS A 1 210 ? -20.955 -6.961 19.248 1.00 92.06 210 LYS A O 1
ATOM 1567 N N . LYS A 1 211 ? -21.444 -5.261 20.636 1.00 92.81 211 LYS A N 1
ATOM 1568 C CA . LYS A 1 211 ? -22.572 -5.922 21.318 1.00 92.81 211 LYS A CA 1
ATOM 1569 C C . LYS A 1 211 ? -23.887 -5.166 21.141 1.00 92.81 211 LYS A C 1
ATOM 1571 O O . LYS A 1 211 ? -23.930 -3.941 21.219 1.00 92.81 211 LYS A O 1
ATOM 1576 N N . VAL A 1 212 ? -24.967 -5.926 20.994 1.00 93.50 212 VAL A N 1
ATOM 1577 C CA . VAL A 1 212 ? -26.345 -5.471 21.210 1.00 93.50 212 VAL A CA 1
ATOM 1578 C C . VAL A 1 212 ? -26.840 -6.163 22.475 1.00 93.50 212 VAL A C 1
ATOM 1580 O O . VAL A 1 212 ? -26.669 -7.373 22.621 1.00 93.50 212 VAL A O 1
ATOM 1583 N N . MET A 1 213 ? -27.410 -5.406 23.403 1.00 92.31 213 MET A N 1
ATOM 1584 C CA . MET A 1 213 ? -27.927 -5.901 24.672 1.00 92.31 213 MET A CA 1
ATOM 1585 C C . MET A 1 213 ? -29.429 -5.652 24.725 1.00 92.31 213 MET A C 1
ATOM 1587 O O . MET A 1 213 ? -29.892 -4.534 24.514 1.00 92.31 213 MET A O 1
ATOM 1591 N N . ILE A 1 214 ? -30.185 -6.713 24.987 1.00 92.75 214 ILE A N 1
ATOM 1592 C CA . ILE A 1 214 ? -31.635 -6.662 25.156 1.00 92.75 214 ILE A CA 1
ATOM 1593 C C . ILE A 1 214 ? -31.904 -6.985 26.620 1.00 92.75 214 ILE A C 1
ATOM 1595 O O . ILE A 1 214 ? -31.655 -8.103 27.070 1.00 92.75 214 ILE A O 1
ATOM 1599 N N . THR A 1 215 ? -32.376 -5.989 27.356 1.00 90.00 215 THR A N 1
ATOM 1600 C CA . THR A 1 215 ? -32.584 -6.060 28.800 1.00 90.00 215 THR A CA 1
ATOM 1601 C C . THR A 1 215 ? -34.068 -5.942 29.088 1.00 90.00 215 THR A C 1
ATOM 1603 O O . THR A 1 215 ? -34.702 -4.974 28.674 1.00 90.00 215 THR A O 1
ATOM 1606 N N . ALA A 1 216 ? -34.627 -6.896 29.826 1.00 87.69 216 ALA A N 1
ATOM 1607 C CA . ALA A 1 216 ? -35.947 -6.709 30.409 1.00 87.69 216 ALA A CA 1
ATOM 1608 C C . ALA A 1 216 ? -35.868 -5.614 31.482 1.00 87.69 216 ALA A C 1
ATOM 1610 O O . ALA A 1 216 ? -35.081 -5.711 32.419 1.00 87.69 216 ALA A O 1
ATOM 1611 N N . THR A 1 217 ? -36.640 -4.547 31.307 1.00 78.56 217 THR A N 1
ATOM 1612 C CA . THR A 1 217 ? -36.700 -3.383 32.202 1.00 78.56 217 THR A CA 1
ATOM 1613 C C . THR A 1 217 ? -38.006 -3.275 32.972 1.00 78.56 217 THR A C 1
ATOM 1615 O O . THR A 1 217 ? -38.122 -2.427 33.851 1.00 78.56 217 THR A O 1
ATOM 1618 N N . GLY A 1 218 ? -38.975 -4.144 32.683 1.00 69.75 218 GLY A N 1
ATOM 1619 C CA . GLY A 1 218 ? -40.128 -4.356 33.547 1.00 69.75 218 GLY A CA 1
ATOM 1620 C C . GLY A 1 218 ? -39.900 -5.529 34.497 1.00 69.75 218 GLY A C 1
ATOM 1621 O O . GLY A 1 218 ? -39.461 -6.595 34.066 1.00 69.75 218 GLY A O 1
ATOM 1622 N N . GLU A 1 219 ? -40.296 -5.378 35.761 1.00 63.62 219 GLU A N 1
ATOM 1623 C CA . GLU A 1 219 ? -40.852 -6.515 36.496 1.00 63.62 219 GLU A CA 1
ATOM 1624 C C . GLU A 1 219 ? -42.182 -6.840 35.815 1.00 63.62 219 GLU A C 1
ATOM 1626 O O . GLU A 1 219 ? -43.173 -6.142 36.023 1.00 63.62 219 GLU A O 1
ATOM 1631 N N . ALA A 1 220 ? -42.207 -7.786 34.878 1.00 52.94 220 ALA A N 1
ATOM 1632 C CA . ALA A 1 220 ? -43.446 -8.083 34.171 1.00 52.94 220 ALA A CA 1
ATOM 1633 C C . ALA A 1 220 ? -44.523 -8.510 35.186 1.00 52.94 220 ALA A C 1
ATOM 1635 O O . ALA A 1 220 ? -44.393 -9.545 35.837 1.00 52.94 220 ALA A O 1
ATOM 1636 N N . THR A 1 221 ? -45.594 -7.720 35.307 1.00 55.28 221 THR A N 1
ATOM 1637 C CA . THR A 1 221 ? -46.837 -8.169 35.937 1.00 55.28 221 THR A CA 1
ATOM 1638 C C . THR A 1 221 ? -47.311 -9.402 35.160 1.00 55.28 221 THR A C 1
ATOM 1640 O O . THR A 1 221 ? -47.419 -9.309 33.931 1.00 55.28 221 THR A O 1
ATOM 1643 N N . PRO A 1 222 ? -47.560 -10.556 35.812 1.00 55.81 222 PRO A N 1
ATOM 1644 C CA . PRO A 1 222 ? -48.085 -11.731 35.129 1.00 55.81 222 PRO A CA 1
ATOM 1645 C C . PRO A 1 222 ? -49.339 -11.352 34.336 1.00 55.81 222 PRO A C 1
ATOM 1647 O O . PRO A 1 222 ? -50.164 -10.570 34.815 1.00 55.81 222 PRO A O 1
ATOM 1650 N N . GLY A 1 223 ? -49.473 -11.883 33.117 1.00 64.69 223 GLY A N 1
ATOM 1651 C CA . GLY A 1 223 ? -50.694 -11.715 32.327 1.00 64.69 223 GLY A CA 1
ATOM 1652 C C . GLY A 1 223 ? -51.941 -12.164 33.108 1.00 64.69 223 GLY A C 1
ATOM 1653 O O . GLY A 1 223 ? -51.800 -12.847 34.125 1.00 64.69 223 GLY A O 1
ATOM 1654 N N . PRO A 1 224 ? -53.158 -11.804 32.651 1.00 53.41 224 PRO A N 1
ATOM 1655 C CA . PRO A 1 224 ? -54.399 -12.127 33.354 1.00 53.41 224 PRO A CA 1
ATOM 1656 C C . PRO A 1 224 ? -54.419 -13.606 33.756 1.00 53.41 224 PRO A C 1
ATOM 1658 O O . PRO A 1 224 ? -54.348 -14.482 32.891 1.00 53.41 224 PRO A O 1
ATOM 1661 N N . HIS A 1 225 ? -54.463 -13.890 35.059 1.00 48.78 225 HIS A N 1
ATOM 1662 C CA . HIS A 1 225 ? -54.590 -15.261 35.538 1.00 48.78 225 HIS A CA 1
ATOM 1663 C C . HIS A 1 225 ? -55.985 -15.783 35.181 1.00 48.78 225 HIS A C 1
ATOM 1665 O O . HIS A 1 225 ? -56.960 -15.030 35.130 1.00 48.78 225 HIS A O 1
ATOM 1671 N N . ALA A 1 226 ? -56.064 -17.079 34.872 1.00 57.00 226 ALA A N 1
ATOM 1672 C CA . ALA A 1 226 ? -57.323 -17.744 34.566 1.00 57.00 226 ALA A CA 1
ATOM 1673 C C . ALA A 1 226 ? -58.350 -17.478 35.679 1.00 57.00 226 ALA A C 1
ATOM 1675 O O . ALA A 1 226 ? -57.991 -17.375 36.849 1.00 57.00 226 ALA A O 1
ATOM 1676 N N . SER A 1 227 ? -59.635 -17.432 35.331 1.00 56.88 227 SER A N 1
ATOM 1677 C CA . SER A 1 227 ? -60.761 -17.177 36.246 1.00 56.88 227 SER A CA 1
ATOM 1678 C C . SER A 1 227 ? -60.973 -18.247 37.337 1.00 56.88 227 SER A C 1
ATOM 1680 O O . SER A 1 227 ? -62.037 -18.309 37.947 1.00 56.88 227 SER A O 1
ATOM 1682 N N . SER A 1 228 ? -59.993 -19.119 37.571 1.00 53.75 228 SER A N 1
ATOM 1683 C CA . SER A 1 228 ? -60.031 -20.197 38.552 1.00 53.75 228 SER A CA 1
ATOM 1684 C C . SER A 1 228 ? -58.615 -20.549 39.017 1.00 53.75 228 SER A C 1
ATOM 1686 O O . SER A 1 228 ? -57.789 -20.996 38.217 1.00 53.75 228 SER A O 1
ATOM 1688 N N . HIS A 1 229 ? -58.360 -20.379 40.314 1.00 54.81 229 HIS A N 1
ATOM 1689 C CA . HIS A 1 229 ? -57.108 -20.755 40.968 1.00 54.81 229 HIS A CA 1
ATOM 1690 C C . HIS A 1 229 ? -57.044 -22.274 41.194 1.00 54.81 229 HIS A C 1
ATOM 1692 O O . HIS A 1 229 ? -58.037 -22.890 41.583 1.00 54.81 229 HIS A O 1
ATOM 1698 N N . ILE A 1 230 ? -55.864 -22.871 41.003 1.00 55.47 230 ILE A N 1
ATOM 1699 C CA . ILE A 1 230 ? -55.554 -24.223 41.487 1.00 55.47 230 ILE A CA 1
ATOM 1700 C C . ILE A 1 230 ? -54.773 -24.121 42.800 1.00 55.47 230 ILE A C 1
ATOM 1702 O O . ILE A 1 230 ? -53.875 -23.292 42.948 1.00 55.47 230 ILE A O 1
ATOM 1706 N N . THR A 1 231 ? -55.131 -24.950 43.777 1.00 43.50 231 THR A N 1
ATOM 1707 C CA . THR A 1 231 ? -54.528 -24.950 45.113 1.00 43.50 231 THR A CA 1
ATOM 1708 C C . THR A 1 231 ? -53.034 -25.293 45.037 1.00 43.50 231 THR A C 1
ATOM 1710 O O . THR A 1 231 ? -52.679 -26.389 44.611 1.00 43.50 231 THR A O 1
ATOM 1713 N N . GLY A 1 232 ? -52.167 -24.363 45.464 1.00 62.03 232 GLY A N 1
ATOM 1714 C CA . GLY A 1 232 ? -50.716 -24.574 45.618 1.00 62.03 232 GLY A CA 1
ATOM 1715 C C . GLY A 1 232 ? -49.786 -23.769 44.693 1.00 62.03 232 GLY A C 1
ATOM 1716 O O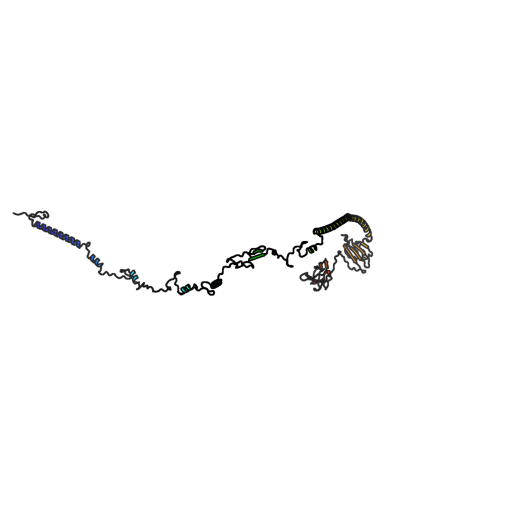 . GLY A 1 232 ? -48.579 -23.995 44.733 1.00 62.03 232 GLY A O 1
ATOM 1717 N N . GLY A 1 233 ? -50.302 -22.848 43.870 1.00 49.94 233 GLY A N 1
ATOM 1718 C CA . GLY A 1 233 ? -49.486 -21.935 43.048 1.00 49.94 233 GLY A CA 1
ATOM 1719 C C . GLY A 1 233 ? -49.080 -20.637 43.766 1.00 49.94 233 GLY A C 1
ATOM 1720 O O . GLY A 1 233 ? -49.722 -20.238 44.732 1.00 49.94 233 GLY A O 1
ATOM 1721 N N . THR A 1 234 ? -48.030 -19.970 43.270 1.00 49.03 234 THR A N 1
ATOM 1722 C CA . THR A 1 234 ? -47.366 -18.750 43.795 1.00 49.03 234 THR A CA 1
ATOM 1723 C C . THR A 1 234 ? -48.201 -17.458 43.704 1.00 49.03 234 THR A C 1
ATOM 1725 O O . THR A 1 234 ? -47.663 -16.392 43.409 1.00 49.03 234 THR A O 1
ATOM 1728 N N . ASP A 1 235 ? -49.515 -17.545 43.886 1.00 56.22 235 ASP A N 1
ATOM 1729 C CA . ASP A 1 235 ? -50.414 -16.399 43.767 1.00 56.22 235 ASP A CA 1
ATOM 1730 C C . ASP A 1 235 ? -50.324 -15.472 44.988 1.00 56.22 235 ASP A C 1
ATOM 1732 O O . ASP A 1 235 ? -50.171 -15.944 46.119 1.00 56.22 235 ASP A O 1
ATOM 1736 N N . ILE A 1 236 ? -50.442 -14.157 44.783 1.00 58.47 236 ILE A N 1
ATOM 1737 C CA . ILE A 1 236 ? -50.526 -13.213 45.904 1.00 58.47 236 ILE A CA 1
ATOM 1738 C C . ILE A 1 236 ? -51.941 -13.296 46.467 1.00 58.47 236 ILE A C 1
ATOM 1740 O O . ILE A 1 236 ? -52.892 -12.763 45.902 1.00 58.47 236 ILE A O 1
ATOM 1744 N N . ILE A 1 237 ? -52.076 -13.991 47.593 1.00 56.53 237 ILE A N 1
ATOM 1745 C CA . ILE A 1 237 ? -53.330 -14.094 48.337 1.00 56.53 237 ILE A CA 1
ATOM 1746 C C . ILE A 1 237 ? -53.659 -12.706 48.919 1.00 56.53 237 ILE A C 1
ATOM 1748 O O . ILE A 1 237 ? -52.839 -12.177 49.672 1.00 56.53 237 ILE A O 1
ATOM 1752 N N . PRO A 1 238 ? -54.821 -12.101 48.600 1.00 58.94 238 PRO A N 1
ATOM 1753 C CA . PRO A 1 238 ? -55.240 -10.836 49.199 1.00 58.94 238 PRO A CA 1
ATOM 1754 C C . PRO A 1 238 ? -55.354 -10.939 50.725 1.00 58.94 238 PRO A C 1
ATOM 1756 O O . PRO A 1 238 ? -55.749 -11.987 51.245 1.00 58.94 238 PRO A O 1
ATOM 1759 N N . ASP A 1 239 ? -55.048 -9.847 51.433 1.00 52.88 239 ASP A N 1
ATOM 1760 C CA . ASP A 1 239 ? -55.192 -9.767 52.891 1.00 52.88 239 ASP A CA 1
ATOM 1761 C C . ASP A 1 239 ? -56.615 -10.151 53.328 1.00 52.88 239 ASP A C 1
ATOM 1763 O O . ASP A 1 239 ? -57.609 -9.670 52.774 1.00 52.88 239 ASP A O 1
ATOM 1767 N N . ALA A 1 240 ? -56.713 -10.994 54.358 1.00 56.56 240 ALA A N 1
ATOM 1768 C CA . ALA A 1 240 ? -57.991 -11.431 54.904 1.00 56.56 240 ALA A CA 1
ATOM 1769 C C . ALA A 1 240 ? -58.789 -10.234 55.453 1.00 56.56 240 ALA A C 1
ATOM 1771 O O . ALA A 1 240 ? -58.365 -9.548 56.388 1.00 56.56 240 ALA A O 1
ATOM 1772 N N . VAL A 1 241 ? -59.976 -9.998 54.892 1.00 57.78 241 VAL A N 1
ATOM 1773 C CA . VAL A 1 241 ? -60.911 -8.957 55.341 1.00 57.78 241 VAL A CA 1
ATOM 1774 C C . VAL A 1 241 ? -62.025 -9.557 56.193 1.00 57.78 241 VAL A C 1
ATOM 1776 O O . VAL A 1 241 ? -62.643 -10.558 55.833 1.00 57.78 241 VAL A O 1
ATOM 1779 N N . ALA A 1 242 ? -62.294 -8.925 57.338 1.00 53.53 242 ALA A N 1
ATOM 1780 C CA . ALA A 1 242 ? -63.312 -9.372 58.285 1.00 53.53 242 ALA A CA 1
ATOM 1781 C C . ALA A 1 242 ? -64.700 -9.438 57.614 1.00 53.53 242 ALA A C 1
ATOM 1783 O O . ALA A 1 242 ? -65.207 -8.424 57.136 1.00 53.53 242 ALA A O 1
ATOM 1784 N N . GLY A 1 243 ? -65.297 -10.636 57.585 1.00 66.06 243 GLY A N 1
ATOM 1785 C CA . GLY A 1 243 ? -66.604 -10.902 56.967 1.00 66.06 243 GLY A CA 1
ATOM 1786 C C . GLY A 1 243 ? -66.585 -11.227 55.465 1.00 66.06 243 GLY A C 1
ATOM 1787 O O . GLY A 1 243 ? -67.654 -11.350 54.873 1.00 66.06 243 GLY A O 1
ATOM 1788 N N . GLY A 1 244 ? -65.409 -11.368 54.839 1.00 59.84 244 GLY A N 1
ATOM 1789 C CA . GLY A 1 244 ? -65.254 -11.750 53.429 1.00 59.84 244 GLY A CA 1
ATOM 1790 C C . GLY A 1 244 ? -64.639 -13.143 53.233 1.00 59.84 244 GLY A C 1
ATOM 1791 O O . GLY A 1 244 ? -63.965 -13.666 54.114 1.00 59.84 244 GLY A O 1
ATOM 1792 N N . ALA A 1 245 ? -64.858 -13.736 52.055 1.00 56.28 245 ALA A N 1
ATOM 1793 C CA . ALA A 1 245 ? -64.457 -15.107 51.713 1.00 56.28 245 ALA A CA 1
ATOM 1794 C C . ALA A 1 245 ? -63.111 -15.229 50.960 1.00 56.28 245 ALA A C 1
ATOM 1796 O O . ALA A 1 245 ? -62.927 -16.192 50.218 1.00 56.28 245 ALA A O 1
ATOM 1797 N N . SER A 1 246 ? -62.169 -14.291 51.125 1.00 57.34 246 SER A N 1
ATOM 1798 C CA . SER A 1 246 ? -60.884 -14.340 50.404 1.00 57.34 246 SER A CA 1
ATOM 1799 C C . SER A 1 246 ? -59.682 -14.143 51.328 1.00 57.34 246 SER A C 1
ATOM 1801 O O . SER A 1 246 ? -59.460 -13.057 51.855 1.00 57.34 246 SER A O 1
ATOM 1803 N N . GLY A 1 247 ? -58.933 -15.236 51.491 1.00 57.62 247 GLY A N 1
ATOM 1804 C CA . GLY A 1 247 ? -57.719 -15.424 52.288 1.00 57.62 247 GLY A CA 1
ATOM 1805 C C . GLY A 1 247 ? -57.542 -16.924 52.597 1.00 57.62 247 GLY A C 1
ATOM 1806 O O . GLY A 1 247 ? -58.507 -17.678 52.503 1.00 57.62 247 GLY A O 1
ATOM 1807 N N . LEU A 1 248 ? -56.343 -17.392 52.978 1.00 59.03 248 LEU A N 1
ATOM 1808 C CA . LEU A 1 248 ? -56.102 -18.805 53.368 1.00 59.03 248 LEU A CA 1
ATOM 1809 C C . LEU A 1 248 ? -56.797 -19.230 54.681 1.00 59.03 248 LEU A C 1
ATOM 1811 O O . LEU A 1 248 ? -56.657 -20.371 55.114 1.00 59.03 248 LEU A O 1
ATOM 1815 N N . MET A 1 249 ? -57.523 -18.318 55.324 1.00 55.59 249 MET A N 1
ATOM 1816 C CA . MET A 1 249 ? -58.204 -18.509 56.598 1.00 55.59 249 MET A CA 1
ATOM 1817 C C . MET A 1 249 ? -59.621 -17.941 56.492 1.00 55.59 249 MET A C 1
ATOM 1819 O O . MET A 1 249 ? -59.834 -16.929 55.819 1.00 55.59 249 MET A O 1
ATOM 1823 N N . SER A 1 250 ? -60.594 -18.612 57.108 1.00 64.12 250 SER A N 1
ATOM 1824 C CA . SER A 1 250 ? -61.990 -18.173 57.071 1.00 64.12 250 SER A CA 1
ATOM 1825 C C . SER A 1 250 ? -62.153 -16.806 57.755 1.00 64.12 250 SER A C 1
ATOM 1827 O O . SER A 1 250 ? -61.318 -16.403 58.569 1.00 64.12 250 SER A O 1
ATOM 1829 N N . GLY A 1 251 ? -63.237 -16.077 57.463 1.00 60.28 251 GLY A N 1
ATOM 1830 C CA . GLY A 1 251 ? -63.552 -14.825 58.170 1.00 60.28 251 GLY A CA 1
ATOM 1831 C C . GLY A 1 251 ? -63.614 -14.985 59.701 1.00 60.28 251 GLY A C 1
ATOM 1832 O O . GLY A 1 251 ? -63.339 -14.027 60.430 1.00 60.28 251 GLY A O 1
ATOM 1833 N N . ASP A 1 252 ? -63.879 -16.206 60.171 1.00 61.44 252 ASP A N 1
ATOM 1834 C CA . ASP A 1 252 ? -63.899 -16.594 61.583 1.00 61.44 252 ASP A CA 1
ATOM 1835 C C . ASP A 1 252 ? -62.479 -16.850 62.137 1.00 61.44 252 ASP A C 1
ATOM 1837 O O . ASP A 1 252 ? -62.154 -16.463 63.258 1.00 61.44 252 ASP A O 1
ATOM 1841 N N . ASP A 1 253 ? -61.564 -17.398 61.336 1.00 55.44 253 ASP A N 1
ATOM 1842 C CA . ASP A 1 253 ? -60.160 -17.573 61.739 1.00 55.44 253 ASP A CA 1
ATOM 1843 C C . ASP A 1 253 ? -59.388 -16.238 61.762 1.00 55.44 253 ASP A C 1
ATOM 1845 O O . ASP A 1 253 ? -58.475 -16.049 62.571 1.00 55.44 253 ASP A O 1
ATOM 1849 N N . ALA A 1 254 ? -59.787 -15.261 60.935 1.00 59.72 254 ALA A N 1
ATOM 1850 C CA . ALA A 1 254 ? -59.253 -13.891 60.959 1.00 59.72 254 ALA A CA 1
ATOM 1851 C C . ALA A 1 254 ? -59.650 -13.102 62.225 1.00 59.72 254 ALA A C 1
ATOM 1853 O O . ALA A 1 254 ? -59.039 -12.074 62.542 1.00 59.72 254 ALA A O 1
ATOM 1854 N N . THR A 1 255 ? -60.653 -13.576 62.974 1.00 56.16 255 THR A N 1
ATOM 1855 C CA . THR A 1 255 ? -61.030 -13.015 64.280 1.00 56.16 255 THR A CA 1
ATOM 1856 C C . THR A 1 255 ? -60.256 -13.635 65.450 1.00 56.16 255 THR A C 1
ATOM 1858 O O . THR A 1 255 ? -60.222 -13.035 66.522 1.00 56.16 255 THR A O 1
ATOM 1861 N N . PHE A 1 256 ? -59.545 -14.753 65.257 1.00 53.81 256 PHE A N 1
ATOM 1862 C CA . PHE A 1 256 ? -58.791 -15.428 66.324 1.00 53.81 256 PHE A CA 1
ATOM 1863 C C . PHE A 1 256 ? -57.414 -14.794 66.620 1.00 53.81 256 PHE A C 1
ATOM 1865 O O . PHE A 1 256 ? -56.894 -14.926 67.725 1.00 53.81 256 PHE A O 1
ATOM 1872 N N . THR A 1 257 ? -56.819 -14.038 65.686 1.00 56.44 257 THR A N 1
ATOM 1873 C CA . THR A 1 257 ? -55.478 -13.425 65.870 1.00 56.44 257 THR A CA 1
ATOM 1874 C C . THR A 1 257 ? -55.482 -12.053 66.553 1.00 56.44 257 THR A C 1
ATOM 1876 O O . THR A 1 257 ? -54.430 -11.441 66.738 1.00 56.44 257 THR A O 1
ATOM 1879 N N . ARG A 1 258 ? -56.646 -11.552 66.968 1.00 57.97 258 ARG A N 1
ATOM 1880 C CA . ARG A 1 258 ? -56.757 -10.400 67.866 1.00 57.97 258 ARG A CA 1
ATOM 1881 C C . ARG A 1 258 ? -57.670 -10.808 69.001 1.00 57.97 258 ARG A C 1
ATOM 1883 O O . ARG A 1 258 ? -58.877 -10.879 68.802 1.00 57.97 258 ARG A O 1
ATOM 1890 N N . ASN A 1 259 ? -57.089 -11.066 70.173 1.00 53.06 259 ASN A N 1
ATOM 1891 C CA . ASN A 1 259 ? -57.853 -11.199 71.408 1.00 53.06 259 ASN A CA 1
ATOM 1892 C C . ASN A 1 259 ? -58.932 -10.110 71.432 1.00 53.06 259 ASN A C 1
ATOM 1894 O O . ASN A 1 259 ? -58.645 -8.919 71.280 1.00 53.06 259 ASN A O 1
ATOM 1898 N N . THR A 1 260 ? -60.177 -10.549 71.540 1.00 51.00 260 THR A N 1
ATOM 1899 C CA . THR A 1 260 ? -61.384 -9.729 71.517 1.00 51.00 260 THR A CA 1
ATOM 1900 C C . THR A 1 260 ? -61.214 -8.444 72.331 1.00 51.00 260 THR A C 1
ATOM 1902 O O . THR A 1 260 ? -61.109 -8.493 73.555 1.00 51.00 260 THR A O 1
ATOM 1905 N N . GLY A 1 261 ? -61.215 -7.296 71.643 1.00 62.84 261 GLY A N 1
ATOM 1906 C CA . GLY A 1 261 ? -61.401 -5.967 72.238 1.00 62.84 261 GLY A CA 1
ATOM 1907 C C . GLY A 1 261 ? -60.216 -4.999 72.183 1.00 62.84 261 GLY A C 1
ATOM 1908 O O . GLY A 1 261 ? -60.414 -3.813 72.440 1.00 62.84 261 GLY A O 1
ATOM 1909 N N . GLU A 1 262 ? -59.005 -5.433 71.825 1.00 63.56 262 GLU A N 1
ATOM 1910 C CA . GLU A 1 262 ? -57.841 -4.537 71.853 1.00 63.56 262 GLU A CA 1
ATOM 1911 C C . GLU A 1 262 ? -57.610 -3.843 70.499 1.00 63.56 262 GLU A C 1
ATOM 1913 O O . GLU A 1 262 ? -57.250 -4.457 69.493 1.00 63.56 262 GLU A O 1
ATOM 1918 N N . THR A 1 263 ? -57.866 -2.533 70.452 1.00 71.94 263 THR A N 1
ATOM 1919 C CA . THR A 1 263 ? -57.608 -1.690 69.275 1.00 71.94 263 THR A CA 1
ATOM 1920 C C . THR A 1 263 ? -56.151 -1.222 69.261 1.00 71.94 263 THR A C 1
ATOM 1922 O O . THR A 1 263 ? -55.502 -1.182 70.304 1.00 71.94 263 THR A O 1
ATOM 1925 N N . LYS A 1 264 ? -55.630 -0.793 68.099 1.00 67.12 264 LYS A N 1
ATOM 1926 C CA . LYS A 1 264 ? -54.300 -0.150 68.016 1.00 67.12 264 LYS A CA 1
ATOM 1927 C C . LYS A 1 264 ? -54.176 1.015 69.012 1.00 67.12 264 LYS A C 1
ATOM 1929 O O . LYS A 1 264 ? -53.152 1.158 69.667 1.00 67.12 264 LYS A O 1
ATOM 1934 N N . THR A 1 265 ? -55.251 1.786 69.179 1.00 74.00 265 THR A N 1
ATOM 1935 C CA . THR A 1 265 ? -55.354 2.863 70.172 1.00 74.00 265 THR A CA 1
ATOM 1936 C C . THR A 1 265 ? -55.327 2.339 71.609 1.00 74.00 265 THR A C 1
ATOM 1938 O O . THR A 1 265 ? -54.675 2.936 72.453 1.00 74.00 265 THR A O 1
ATOM 1941 N N . GLY A 1 266 ? -55.993 1.217 71.897 1.00 79.69 266 GLY A N 1
ATOM 1942 C CA . GLY A 1 266 ? -55.977 0.586 73.220 1.00 79.69 266 GLY A CA 1
ATOM 1943 C C . GLY A 1 266 ? -54.603 0.030 73.604 1.00 79.69 266 GLY A C 1
ATOM 1944 O O . GLY A 1 266 ? -54.164 0.224 74.735 1.00 79.69 266 GLY A O 1
ATOM 1945 N N . ALA A 1 267 ? -53.897 -0.591 72.655 1.00 75.31 267 ALA A N 1
ATOM 1946 C CA . ALA A 1 267 ? -52.526 -1.056 72.855 1.00 75.31 267 ALA A CA 1
ATOM 1947 C C . ALA A 1 267 ? -51.560 0.119 73.090 1.00 75.31 267 ALA A C 1
ATOM 1949 O O . ALA A 1 267 ? -50.745 0.065 74.011 1.00 75.31 267 ALA A O 1
ATOM 1950 N N . GLN A 1 268 ? -51.704 1.208 72.323 1.00 82.00 268 GLN A N 1
ATOM 1951 C CA . GLN A 1 268 ? -50.920 2.428 72.527 1.00 82.00 268 GLN A CA 1
ATOM 1952 C C . GLN A 1 268 ? -51.216 3.062 73.891 1.00 82.00 268 GLN A C 1
ATOM 1954 O O . GLN A 1 268 ? -50.289 3.365 74.625 1.00 82.00 268 GLN A O 1
ATOM 1959 N N . ALA A 1 269 ? -52.484 3.149 74.302 1.00 84.31 269 ALA A N 1
ATOM 1960 C CA . ALA A 1 269 ? -52.851 3.687 75.611 1.00 84.31 269 ALA A CA 1
ATOM 1961 C C . ALA A 1 269 ? -52.256 2.875 76.777 1.00 84.31 269 ALA A C 1
ATOM 1963 O O . ALA A 1 269 ? -51.888 3.447 77.800 1.00 84.31 269 ALA A O 1
ATOM 1964 N N . LYS A 1 270 ? -52.127 1.547 76.637 1.00 83.69 270 LYS A N 1
ATOM 1965 C CA . LYS A 1 270 ? -51.444 0.708 77.635 1.00 83.69 270 LYS A CA 1
ATOM 1966 C C . LYS A 1 270 ? -49.931 0.919 77.634 1.00 83.69 270 LYS A C 1
ATOM 1968 O O . LYS A 1 270 ? -49.340 0.938 78.711 1.00 83.69 270 LYS A O 1
ATOM 1973 N N . ALA A 1 271 ? -49.320 1.090 76.463 1.00 82.44 271 ALA A N 1
ATOM 1974 C CA . ALA A 1 271 ? -47.904 1.430 76.352 1.00 82.44 271 ALA A CA 1
ATOM 1975 C C . ALA A 1 271 ? -47.615 2.806 76.977 1.00 82.44 271 ALA A C 1
ATOM 1977 O O . ALA A 1 271 ? -46.721 2.914 77.812 1.00 82.44 271 ALA A O 1
ATOM 1978 N N . ASP A 1 272 ? -48.438 3.812 76.678 1.00 88.88 272 ASP A N 1
ATOM 1979 C CA . ASP A 1 272 ? -48.331 5.167 77.225 1.00 88.88 272 ASP A CA 1
ATOM 1980 C C . ASP A 1 272 ? -48.568 5.174 78.747 1.00 88.88 272 ASP A C 1
ATOM 1982 O O . ASP A 1 272 ? -47.876 5.872 79.491 1.00 88.88 272 ASP A O 1
ATOM 1986 N N . ALA A 1 273 ? -49.513 4.366 79.245 1.00 86.50 273 ALA A N 1
ATOM 1987 C CA . ALA A 1 273 ? -49.755 4.202 80.678 1.00 86.50 273 ALA A CA 1
ATOM 1988 C C . ALA A 1 273 ? -48.578 3.513 81.390 1.00 86.50 273 ALA A C 1
ATOM 1990 O O . ALA A 1 273 ? -48.204 3.929 82.487 1.00 86.50 273 ALA A O 1
ATOM 1991 N N . ALA A 1 274 ? -47.967 2.498 80.771 1.00 85.25 274 ALA A N 1
ATOM 1992 C CA . ALA A 1 274 ? -46.765 1.848 81.291 1.00 85.25 274 ALA A CA 1
ATOM 1993 C C . ALA A 1 274 ? -45.554 2.797 81.277 1.00 85.25 274 ALA A C 1
ATOM 1995 O O . ALA A 1 274 ? -44.804 2.849 82.251 1.00 85.25 274 ALA A O 1
ATOM 1996 N N . GLU A 1 275 ? -45.396 3.600 80.223 1.00 89.62 275 GLU A N 1
ATOM 1997 C CA . GLU A 1 275 ? -44.359 4.629 80.129 1.00 89.62 275 GLU A CA 1
ATOM 1998 C C . GLU A 1 275 ? -44.558 5.724 81.187 1.00 89.62 275 GLU A C 1
ATOM 2000 O O . GLU A 1 275 ? -43.606 6.117 81.859 1.00 89.62 275 GLU A O 1
ATOM 2005 N N . THR A 1 276 ? -45.798 6.169 81.398 1.00 89.38 276 THR A N 1
ATOM 2006 C CA . THR A 1 276 ? -46.151 7.142 82.443 1.00 89.38 276 THR A CA 1
ATOM 2007 C C . THR A 1 276 ? -45.892 6.575 83.839 1.00 89.38 276 THR A C 1
ATOM 2009 O O . THR A 1 276 ? -45.312 7.257 84.679 1.00 89.38 276 THR A O 1
ATOM 2012 N N . ALA A 1 277 ? -46.260 5.317 84.101 1.00 87.38 277 ALA A N 1
ATOM 2013 C CA . ALA A 1 277 ? -45.980 4.661 85.377 1.00 87.38 277 ALA A CA 1
ATOM 2014 C C . ALA A 1 277 ? -44.470 4.503 85.625 1.00 87.38 277 ALA A C 1
ATOM 2016 O O . ALA A 1 277 ? -44.005 4.740 86.740 1.00 87.38 277 ALA A O 1
ATOM 2017 N N . SER A 1 278 ? -43.700 4.164 84.585 1.00 86.81 278 SER A N 1
ATOM 2018 C CA . SER A 1 278 ? -42.239 4.099 84.661 1.00 86.81 278 SER A CA 1
ATOM 2019 C C . SER A 1 278 ? -41.632 5.470 84.950 1.00 86.81 278 SER A C 1
ATOM 2021 O O . SER A 1 278 ? -40.787 5.569 85.832 1.00 86.81 278 SER A O 1
ATOM 2023 N N . LYS A 1 279 ? -42.077 6.526 84.255 1.00 87.38 279 LYS A N 1
ATOM 2024 C CA . LYS A 1 279 ? -41.623 7.903 84.496 1.00 87.38 279 LYS A CA 1
ATOM 2025 C C . LYS A 1 279 ? -41.940 8.350 85.917 1.00 87.38 279 LYS A C 1
ATOM 2027 O O . LYS A 1 279 ? -41.029 8.755 86.617 1.00 87.38 279 LYS A O 1
ATOM 2032 N N . ASN A 1 280 ? -43.165 8.135 86.400 1.00 87.81 280 ASN A N 1
ATOM 2033 C CA . ASN A 1 280 ? -43.539 8.455 87.780 1.00 87.81 280 ASN A CA 1
ATOM 2034 C C . ASN A 1 280 ? -42.675 7.716 88.814 1.00 87.81 280 ASN A C 1
ATOM 2036 O O . ASN A 1 280 ? -42.296 8.300 89.829 1.00 87.81 280 ASN A O 1
ATOM 2040 N N . TYR A 1 281 ? -42.348 6.441 88.575 1.00 86.19 281 TYR A N 1
ATOM 2041 C CA . TYR A 1 281 ? -41.443 5.684 89.443 1.00 86.19 281 TYR A CA 1
ATOM 2042 C C . TYR A 1 281 ? -40.023 6.270 89.433 1.00 86.19 281 TYR A C 1
ATOM 2044 O O . TYR A 1 281 ? -39.422 6.447 90.495 1.00 86.19 281 TYR A O 1
ATOM 2052 N N . THR A 1 282 ? -39.497 6.599 88.250 1.00 84.81 282 THR A N 1
ATOM 2053 C CA . THR A 1 282 ? -38.176 7.218 88.092 1.00 84.81 282 THR A CA 1
ATOM 2054 C C . THR A 1 282 ? -38.127 8.610 88.720 1.00 84.81 282 THR A C 1
ATOM 2056 O O . THR A 1 282 ? -37.210 8.879 89.488 1.00 84.81 282 THR A O 1
ATOM 2059 N N . ASP A 1 283 ? -39.131 9.450 88.487 1.00 87.81 283 ASP A N 1
ATOM 2060 C CA . ASP A 1 283 ? -39.228 10.802 89.037 1.00 87.81 283 ASP A CA 1
ATOM 2061 C C . ASP A 1 283 ? -39.347 10.766 90.564 1.00 87.81 283 ASP A C 1
ATOM 2063 O O . ASP A 1 283 ? -38.627 11.483 91.251 1.00 87.81 283 ASP A O 1
ATOM 2067 N N . THR A 1 284 ? -40.153 9.851 91.120 1.00 86.06 284 THR A N 1
ATOM 2068 C CA . THR A 1 284 ? -40.234 9.648 92.579 1.00 86.06 284 THR A CA 1
ATOM 2069 C C . THR A 1 284 ? -38.877 9.236 93.157 1.00 86.06 284 THR A C 1
ATOM 2071 O O . THR A 1 284 ? -38.453 9.770 94.180 1.00 86.06 284 THR A O 1
ATOM 2074 N N . ARG A 1 285 ? -38.153 8.319 92.494 1.00 89.12 285 ARG A N 1
ATOM 2075 C CA . ARG A 1 285 ? -36.796 7.928 92.914 1.00 89.12 285 ARG A CA 1
ATOM 2076 C C . ARG A 1 285 ? -35.801 9.080 92.822 1.00 89.12 285 ARG A C 1
ATOM 2078 O O . ARG A 1 285 ? -34.954 9.191 93.701 1.00 89.12 285 ARG A O 1
ATOM 2085 N N . ILE A 1 286 ? -35.895 9.916 91.790 1.00 86.69 286 ILE A N 1
ATOM 2086 C CA . ILE A 1 286 ? -35.047 11.101 91.630 1.00 86.69 286 ILE A CA 1
ATOM 2087 C C . ILE A 1 286 ? -35.336 12.107 92.745 1.00 86.69 286 ILE A C 1
ATOM 2089 O O . ILE A 1 286 ? -34.397 12.541 93.397 1.00 86.69 286 ILE A O 1
ATOM 2093 N N . THR A 1 287 ? -36.602 12.405 93.045 1.00 84.69 287 THR A N 1
ATOM 2094 C CA . THR A 1 287 ? -36.969 13.317 94.141 1.00 84.69 287 THR A CA 1
ATOM 2095 C C . THR A 1 287 ? -36.506 12.801 95.508 1.00 84.69 287 THR A C 1
ATOM 2097 O O . THR A 1 287 ? -36.029 13.580 96.333 1.00 84.69 287 THR A O 1
ATOM 2100 N N . GLU A 1 288 ? -36.601 11.492 95.764 1.00 87.00 288 GLU A N 1
ATOM 2101 C CA . GLU A 1 288 ? -36.047 10.891 96.985 1.00 87.00 288 GLU A CA 1
ATOM 2102 C C . GLU A 1 288 ? -34.515 11.012 97.046 1.00 87.00 288 GLU A C 1
ATOM 2104 O O . GLU A 1 288 ? -33.976 11.398 98.080 1.00 87.00 288 GLU A O 1
ATOM 2109 N N . LEU A 1 289 ? -33.811 10.776 95.934 1.00 84.12 289 LEU A N 1
ATOM 2110 C CA . LEU A 1 289 ? -32.356 10.955 95.853 1.00 84.12 289 LEU A CA 1
ATOM 2111 C C . LEU A 1 289 ? -31.932 12.424 96.010 1.00 84.12 289 LEU A C 1
ATOM 2113 O O . LEU A 1 289 ? -30.934 12.702 96.666 1.00 84.12 289 LEU A O 1
ATOM 2117 N N . GLU A 1 290 ? -32.673 13.375 95.442 1.00 86.94 290 GLU A N 1
ATOM 2118 C CA . GLU A 1 290 ? -32.426 14.814 95.606 1.00 86.94 290 GLU A CA 1
ATOM 2119 C C . GLU A 1 290 ? -32.590 15.245 97.067 1.00 86.94 290 GLU A C 1
ATOM 2121 O O . GLU A 1 290 ? -31.791 16.036 97.579 1.00 86.94 290 GLU A O 1
ATOM 2126 N N . LYS A 1 291 ? -33.582 14.677 97.764 1.00 81.38 291 LYS A N 1
ATOM 2127 C CA . LYS A 1 291 ? -33.752 14.858 99.205 1.00 81.38 291 LYS A CA 1
ATOM 2128 C C . LYS A 1 291 ? -32.573 14.275 99.990 1.00 81.38 291 LYS A C 1
ATOM 2130 O O . LYS A 1 291 ? -32.029 14.979 100.838 1.00 81.38 291 LYS A O 1
ATOM 2135 N N . ASP A 1 292 ? -32.145 13.053 99.684 1.00 82.94 292 ASP A N 1
ATOM 2136 C CA . ASP A 1 292 ? -30.990 12.427 100.340 1.00 82.94 292 ASP A CA 1
ATOM 2137 C C . ASP A 1 292 ? -29.701 13.241 100.115 1.00 82.94 292 ASP A C 1
ATOM 2139 O O . ASP A 1 292 ? -28.922 13.453 101.045 1.00 82.94 292 ASP A O 1
ATOM 2143 N N . VAL A 1 293 ? -29.487 13.772 98.906 1.00 83.38 293 VAL A N 1
ATOM 2144 C CA . VAL A 1 293 ? -28.348 14.650 98.587 1.00 83.38 293 VAL A CA 1
ATOM 2145 C C . VAL A 1 293 ? -28.415 15.962 99.372 1.00 83.38 293 VAL A C 1
ATOM 2147 O O . VAL A 1 293 ? -27.392 16.411 99.892 1.00 83.38 293 VAL A O 1
ATOM 2150 N N . SER A 1 294 ? -29.599 16.567 99.500 1.00 78.38 294 SER A N 1
ATOM 2151 C CA . SER A 1 294 ? -29.804 17.763 100.327 1.00 78.38 294 SER A CA 1
ATOM 2152 C C . SER A 1 294 ? -29.516 17.490 101.808 1.00 78.38 294 SER A C 1
ATOM 2154 O O . SER A 1 294 ? -28.868 18.302 102.470 1.00 78.38 294 SER A O 1
ATOM 2156 N N . ASP A 1 295 ? -29.954 16.343 102.329 1.00 78.25 295 ASP A N 1
ATOM 2157 C CA . ASP A 1 295 ? -29.722 15.945 103.719 1.00 78.25 295 ASP A CA 1
ATOM 2158 C C . ASP A 1 295 ? -28.217 15.675 103.969 1.00 78.25 295 ASP A C 1
ATOM 2160 O O . ASP A 1 295 ? -27.660 16.133 104.970 1.00 78.25 295 ASP A O 1
ATOM 2164 N N . VAL A 1 296 ? -27.503 15.052 103.019 1.00 78.50 296 VAL A N 1
ATOM 2165 C CA . VAL A 1 296 ? -26.032 14.897 103.062 1.00 78.50 296 VAL A CA 1
ATOM 2166 C C . VAL A 1 296 ? -25.311 16.248 102.992 1.00 78.50 296 VAL A C 1
ATOM 2168 O O . VAL A 1 296 ? -24.350 16.472 103.732 1.00 78.50 296 VAL A O 1
ATOM 2171 N N . ALA A 1 297 ? -25.770 17.174 102.146 1.00 71.75 297 ALA A N 1
ATOM 2172 C CA . ALA A 1 297 ? -25.199 18.516 102.048 1.00 71.75 297 ALA A CA 1
ATOM 2173 C C . ALA A 1 297 ? -25.374 19.314 103.354 1.00 71.75 297 ALA A C 1
ATOM 2175 O O . ALA A 1 297 ? -24.450 20.013 103.775 1.00 71.75 297 ALA A O 1
ATOM 2176 N N . ALA A 1 298 ? -26.513 19.166 104.039 1.00 69.50 298 ALA A N 1
ATOM 2177 C CA . ALA A 1 298 ? -26.750 19.770 105.350 1.00 69.50 298 ALA A CA 1
ATOM 2178 C C . ALA A 1 298 ? -25.833 19.183 106.442 1.00 69.50 298 ALA A C 1
ATOM 2180 O O . ALA A 1 298 ? -25.297 19.932 107.261 1.00 69.50 298 ALA A O 1
ATOM 2181 N N . VAL A 1 299 ? -25.579 17.868 106.422 1.00 71.69 299 VAL A N 1
ATOM 2182 C CA . VAL A 1 299 ? -24.595 17.219 107.311 1.00 71.69 299 VAL A CA 1
ATOM 2183 C C . VAL A 1 299 ? -23.173 17.719 107.027 1.00 71.69 299 VAL A C 1
ATOM 2185 O O . VAL A 1 299 ? -22.426 18.007 107.960 1.00 71.69 299 VAL A O 1
ATOM 2188 N N . ALA A 1 300 ? -22.803 17.887 105.755 1.00 64.69 300 ALA A N 1
ATOM 2189 C CA . ALA A 1 300 ? -21.492 18.403 105.364 1.00 64.69 300 ALA A CA 1
ATOM 2190 C C . ALA A 1 300 ? -21.284 19.876 105.768 1.00 64.69 300 ALA A C 1
ATOM 2192 O O . ALA A 1 300 ? -20.182 20.249 106.163 1.00 64.69 300 ALA A O 1
ATOM 2193 N N . ALA A 1 301 ? -22.334 20.704 105.732 1.00 66.06 301 ALA A N 1
ATOM 2194 C CA . ALA A 1 301 ? -22.277 22.099 106.179 1.00 66.06 301 ALA A CA 1
ATOM 2195 C C . ALA A 1 301 ? -22.106 22.247 107.707 1.00 66.06 301 ALA A C 1
ATOM 2197 O O . ALA A 1 301 ? -21.579 23.258 108.168 1.00 66.06 301 ALA A O 1
ATOM 2198 N N . GLY A 1 302 ? -22.528 21.245 108.489 1.00 63.91 302 GLY A N 1
ATOM 2199 C CA . GLY A 1 302 ? -22.326 21.178 109.942 1.00 63.91 302 GLY A CA 1
ATOM 2200 C C . GLY A 1 302 ? -21.029 20.486 110.382 1.00 63.91 302 GLY A C 1
ATOM 2201 O O . GLY A 1 302 ? -20.734 20.456 111.578 1.00 63.91 302 GLY A O 1
ATOM 2202 N N . ALA A 1 303 ? -20.257 19.920 109.450 1.00 68.19 303 ALA A N 1
ATOM 2203 C CA . ALA A 1 303 ? -19.012 19.220 109.745 1.00 68.19 303 ALA A CA 1
ATOM 2204 C C . ALA A 1 303 ? -17.844 20.200 109.963 1.00 68.19 303 ALA A C 1
ATOM 2206 O O . ALA A 1 303 ? -17.712 21.216 109.279 1.00 68.19 303 ALA A O 1
ATOM 2207 N N . GLU A 1 304 ? -16.972 19.889 110.926 1.00 73.94 304 GLU A N 1
ATOM 2208 C CA . GLU A 1 304 ? -15.794 20.701 111.233 1.00 73.94 304 GLU A CA 1
ATOM 2209 C C . GLU A 1 304 ? -14.866 20.813 110.014 1.00 73.94 304 GLU A C 1
ATOM 2211 O O . GLU A 1 304 ? -14.453 19.813 109.425 1.00 73.94 304 GLU A O 1
ATOM 2216 N N . THR A 1 305 ? -14.535 22.046 109.623 1.00 74.25 305 THR A N 1
ATOM 2217 C CA . THR A 1 305 ? -13.670 22.283 108.465 1.00 74.25 305 THR A CA 1
ATOM 2218 C C . THR A 1 305 ? -12.213 21.939 108.794 1.00 74.25 305 THR A C 1
ATOM 2220 O O . THR A 1 305 ? -11.791 22.087 109.944 1.00 74.25 305 THR A O 1
ATOM 2223 N N . PRO A 1 306 ? -11.389 21.571 107.794 1.00 72.88 306 PRO A N 1
ATOM 2224 C CA . PRO A 1 306 ? -9.952 21.366 107.993 1.00 72.88 306 PRO A CA 1
ATOM 2225 C C . PRO A 1 306 ? -9.253 22.563 108.661 1.00 72.88 306 PRO A C 1
ATOM 2227 O O . PRO A 1 306 ? -8.349 22.379 109.471 1.00 72.88 306 PRO A O 1
ATOM 2230 N N . ALA A 1 307 ? -9.710 23.789 108.381 1.00 71.62 307 ALA A N 1
ATOM 2231 C CA . ALA A 1 307 ? -9.213 25.003 109.027 1.00 71.62 307 ALA A CA 1
ATOM 2232 C C . ALA A 1 307 ? -9.627 25.104 110.509 1.00 71.62 307 ALA A C 1
ATOM 2234 O O . ALA A 1 307 ? -8.806 25.480 111.345 1.00 71.62 307 ALA A O 1
ATOM 2235 N N . GLY A 1 308 ? -10.869 24.731 110.847 1.00 76.94 308 GLY A N 1
ATOM 2236 C CA . GLY A 1 308 ? -11.351 24.661 112.232 1.00 76.94 308 GLY A CA 1
ATOM 2237 C C . GLY A 1 308 ? -10.602 23.615 113.061 1.00 76.94 308 GLY A C 1
ATOM 2238 O O . GLY A 1 308 ? -10.127 23.919 114.157 1.00 76.94 308 GLY A O 1
ATOM 2239 N N . ALA A 1 309 ? -10.375 22.431 112.486 1.00 73.62 309 ALA A N 1
ATOM 2240 C CA . ALA A 1 309 ? -9.560 21.387 113.102 1.00 73.62 309 ALA A CA 1
ATOM 2241 C C . ALA A 1 309 ? -8.099 21.840 113.301 1.00 73.62 309 ALA A C 1
ATOM 2243 O O . ALA A 1 309 ? -7.522 21.620 114.366 1.00 73.62 309 ALA A O 1
ATOM 2244 N N . GLN A 1 310 ? -7.506 22.533 112.321 1.00 76.19 310 GLN A N 1
ATOM 2245 C CA . GLN A 1 310 ? -6.137 23.051 112.424 1.00 76.19 310 GLN A CA 1
ATOM 2246 C C . GLN A 1 310 ? -5.993 24.132 113.509 1.00 76.19 310 GLN A C 1
ATOM 2248 O O . GLN A 1 310 ? -4.969 24.178 114.190 1.00 76.19 310 GLN A O 1
ATOM 2253 N N . ALA A 1 311 ? -7.013 24.968 113.724 1.00 78.50 311 ALA A N 1
ATOM 2254 C CA . ALA A 1 311 ? -7.016 25.946 114.813 1.00 78.50 311 ALA A CA 1
ATOM 2255 C C . ALA A 1 311 ? -6.979 25.265 116.193 1.00 78.50 311 ALA A C 1
ATOM 2257 O O . ALA A 1 311 ? -6.154 25.633 117.031 1.00 78.50 311 ALA A O 1
ATOM 2258 N N . LYS A 1 312 ? -7.785 24.210 116.396 1.00 80.94 312 LYS A N 1
ATOM 2259 C CA . LYS A 1 312 ? -7.765 23.408 117.634 1.00 80.94 312 LYS A CA 1
ATOM 2260 C C . LYS A 1 312 ? -6.425 22.698 117.848 1.00 80.94 312 LYS A C 1
ATOM 2262 O O . LYS A 1 312 ? -5.921 22.651 118.968 1.00 80.94 312 LYS A O 1
ATOM 2267 N N . VAL A 1 313 ? -5.817 22.178 116.779 1.00 79.12 313 VAL A N 1
ATOM 2268 C CA . VAL A 1 313 ? -4.482 21.552 116.830 1.00 79.12 313 VAL A CA 1
ATOM 2269 C C . VAL A 1 313 ? -3.397 22.564 117.208 1.00 79.12 313 VAL A C 1
ATOM 2271 O O . VAL A 1 313 ? -2.502 22.227 117.979 1.00 79.12 313 VAL A O 1
ATOM 2274 N N . ASN A 1 314 ? -3.478 23.808 116.731 1.00 79.75 314 ASN A N 1
ATOM 2275 C CA . ASN A 1 314 ? -2.505 24.850 117.070 1.00 79.75 314 ASN A CA 1
ATOM 2276 C C . ASN A 1 314 ? -2.593 25.272 118.550 1.00 79.75 314 ASN A C 1
ATOM 2278 O O . ASN A 1 314 ? -1.563 25.444 119.201 1.00 79.75 314 ASN A O 1
ATOM 2282 N N . GLU A 1 315 ? -3.804 25.387 119.100 1.00 77.81 315 GLU A N 1
ATOM 2283 C CA . GLU A 1 315 ? -4.035 25.705 120.518 1.00 77.81 315 GLU A CA 1
ATOM 2284 C C . GLU A 1 315 ? -3.565 24.562 121.445 1.00 77.81 315 GLU A C 1
ATOM 2286 O O . GLU A 1 315 ? -2.894 24.788 122.460 1.00 77.81 315 GLU A O 1
ATOM 2291 N N . LEU A 1 316 ? -3.805 23.309 121.037 1.00 78.94 316 LEU A N 1
ATOM 2292 C CA . LEU A 1 316 ? -3.267 22.124 121.708 1.00 78.94 316 LEU A CA 1
ATOM 2293 C C . LEU A 1 316 ? -1.730 22.060 121.611 1.00 78.94 316 LEU A C 1
ATOM 2295 O O . LEU A 1 316 ? -1.059 21.745 122.594 1.00 78.94 316 LEU A O 1
ATOM 2299 N N . GLY A 1 317 ? -1.161 22.414 120.456 1.00 76.50 317 GLY A N 1
ATOM 2300 C CA . GLY A 1 317 ? 0.283 22.461 120.221 1.00 76.50 317 GLY A CA 1
ATOM 2301 C C . GLY A 1 317 ? 1.007 23.473 121.111 1.00 76.50 317 GLY A C 1
ATOM 2302 O O . GLY A 1 317 ? 2.062 23.155 121.661 1.00 76.50 317 GLY A O 1
ATOM 2303 N N . ALA A 1 318 ? 0.416 24.651 121.332 1.00 70.75 318 ALA A N 1
ATOM 2304 C CA . ALA A 1 318 ? 0.952 25.646 122.262 1.00 70.75 318 ALA A CA 1
ATOM 2305 C C . ALA A 1 318 ? 0.982 25.124 123.711 1.00 70.75 318 ALA A C 1
ATOM 2307 O O . ALA A 1 318 ? 1.966 25.320 124.421 1.00 70.75 318 ALA A O 1
ATOM 2308 N N . THR A 1 319 ? -0.051 24.384 124.123 1.00 74.69 319 THR A N 1
ATOM 2309 C CA . THR A 1 319 ? -0.152 23.812 125.476 1.00 74.69 319 THR A CA 1
ATOM 2310 C C . THR A 1 319 ? 0.841 22.659 125.695 1.00 74.69 319 THR A C 1
ATOM 2312 O O . THR A 1 319 ? 1.485 22.574 126.743 1.00 74.69 319 THR A O 1
ATOM 2315 N N . ILE A 1 320 ? 1.025 21.792 124.692 1.00 74.44 320 ILE A N 1
ATOM 2316 C CA . ILE A 1 320 ? 1.984 20.673 124.740 1.00 74.44 320 ILE A CA 1
ATOM 2317 C C . ILE A 1 320 ? 3.435 21.180 124.746 1.00 74.44 320 ILE A C 1
ATOM 2319 O O . ILE A 1 320 ? 4.271 20.623 125.459 1.00 74.44 320 ILE A O 1
ATOM 2323 N N . ALA A 1 321 ? 3.745 22.251 124.008 1.00 71.88 321 ALA A N 1
ATOM 2324 C CA . ALA A 1 321 ? 5.091 22.824 123.968 1.00 71.88 321 ALA A CA 1
ATOM 2325 C C . ALA A 1 321 ? 5.568 23.305 125.352 1.00 71.88 321 ALA A C 1
ATOM 2327 O O . ALA A 1 321 ? 6.721 23.079 125.720 1.00 71.88 321 ALA A O 1
ATOM 2328 N N . THR A 1 322 ? 4.675 23.895 126.152 1.00 68.81 322 THR A N 1
ATOM 2329 C CA . THR A 1 322 ? 4.982 24.310 127.529 1.00 68.81 322 THR A CA 1
ATOM 2330 C C . THR A 1 322 ? 5.184 23.108 128.461 1.00 68.81 322 THR A C 1
ATOM 2332 O O . THR A 1 322 ? 6.106 23.109 129.268 1.00 68.81 322 THR A O 1
ATOM 2335 N N . GLN A 1 323 ? 4.388 22.042 128.316 1.00 72.56 323 GLN A N 1
ATOM 2336 C CA . GLN A 1 323 ? 4.496 20.836 129.155 1.00 72.56 323 GLN A CA 1
ATOM 2337 C C . GLN A 1 323 ? 5.728 19.968 128.833 1.00 72.56 323 GLN A C 1
ATOM 2339 O O . GLN A 1 323 ? 6.273 19.305 129.718 1.00 72.56 323 GLN A O 1
ATOM 2344 N N . LEU A 1 324 ? 6.194 19.968 127.580 1.00 72.19 324 LEU A N 1
ATOM 2345 C CA . LEU A 1 324 ? 7.356 19.183 127.152 1.00 72.19 324 LEU A CA 1
ATOM 2346 C C . LEU A 1 324 ? 8.686 19.803 127.619 1.00 72.19 324 LEU A C 1
ATOM 2348 O O . LEU A 1 324 ? 9.600 19.068 127.995 1.00 72.19 324 LEU A O 1
ATOM 2352 N N . ALA A 1 325 ? 8.783 21.136 127.656 1.00 63.81 325 ALA A N 1
ATOM 2353 C CA . ALA A 1 325 ? 9.975 21.846 128.130 1.00 63.81 325 ALA A CA 1
ATOM 2354 C C . ALA A 1 325 ? 10.293 21.554 129.615 1.00 63.81 325 ALA A C 1
ATOM 2356 O O . ALA A 1 325 ? 11.459 21.359 129.976 1.00 63.81 325 ALA A O 1
ATOM 2357 N N . ASP A 1 326 ? 9.259 21.426 130.452 1.00 63.34 326 ASP A N 1
ATOM 2358 C CA . ASP A 1 326 ? 9.407 21.103 131.877 1.00 63.34 326 ASP A CA 1
ATOM 2359 C C . ASP A 1 326 ? 9.781 19.631 132.124 1.00 63.34 326 ASP A C 1
ATOM 2361 O O . ASP A 1 326 ? 10.562 19.335 133.032 1.00 63.34 326 ASP A O 1
ATOM 2365 N N . LYS A 1 327 ? 9.296 18.692 131.297 1.00 66.94 327 LYS A N 1
ATOM 2366 C CA . LYS A 1 327 ? 9.641 17.264 131.432 1.00 66.94 327 LYS A CA 1
ATOM 2367 C C . LYS A 1 327 ? 11.069 16.932 130.989 1.00 66.94 327 LYS A C 1
ATOM 2369 O O . LYS A 1 327 ? 11.742 16.152 131.662 1.00 66.94 327 LYS A O 1
ATOM 2374 N N . VAL A 1 328 ? 11.559 17.527 129.898 1.00 67.00 328 VAL A N 1
ATOM 2375 C CA . VAL A 1 328 ? 12.913 17.245 129.376 1.00 67.00 328 VAL A CA 1
ATOM 2376 C C . VAL A 1 328 ? 14.004 17.682 130.362 1.00 67.00 328 VAL A C 1
ATOM 2378 O O . VAL A 1 328 ? 15.011 16.991 130.521 1.00 67.00 328 VAL A O 1
ATOM 2381 N N . SER A 1 329 ? 13.782 18.775 131.095 1.00 61.66 329 SER A N 1
ATOM 2382 C CA . SER A 1 329 ? 14.740 19.276 132.088 1.00 61.66 329 SER A CA 1
ATOM 2383 C C . SER A 1 329 ? 14.895 18.359 133.313 1.00 61.66 329 SER A C 1
ATOM 2385 O O . SER A 1 329 ? 15.947 18.378 133.950 1.00 61.66 329 SER A O 1
ATOM 2387 N N . GLN A 1 330 ? 13.898 17.522 133.632 1.00 59.59 330 GLN A N 1
ATOM 2388 C CA . GLN A 1 330 ? 13.954 16.614 134.787 1.00 59.59 330 GLN A CA 1
ATOM 2389 C C . GLN A 1 330 ? 14.581 15.241 134.471 1.00 59.59 330 GLN A C 1
ATOM 2391 O O . GLN A 1 330 ? 15.254 14.681 135.336 1.00 59.59 330 GLN A O 1
ATOM 2396 N N . GLU A 1 331 ? 14.450 14.703 133.251 1.00 59.34 331 GLU A N 1
ATOM 2397 C CA . GLU A 1 331 ? 14.964 13.355 132.923 1.00 59.34 331 GLU A CA 1
ATOM 2398 C C . GLU A 1 331 ? 16.462 13.322 132.540 1.00 59.34 331 GLU A C 1
ATOM 2400 O O . GLU A 1 331 ? 17.158 12.348 132.839 1.00 59.34 331 GLU A O 1
ATOM 2405 N N . VAL A 1 332 ? 17.017 14.401 131.969 1.00 60.75 332 VAL A N 1
ATOM 2406 C CA . VAL A 1 332 ? 18.446 14.469 131.573 1.00 60.75 332 VAL A CA 1
ATOM 2407 C C . VAL A 1 332 ? 19.398 14.511 132.787 1.00 60.75 332 VAL A C 1
ATOM 2409 O O . VAL A 1 332 ? 20.546 14.068 132.701 1.00 60.75 332 VAL A O 1
ATOM 2412 N N . ALA A 1 333 ? 18.924 14.959 133.953 1.00 57.78 333 ALA A N 1
ATOM 2413 C CA . ALA A 1 333 ? 19.730 15.083 135.170 1.00 57.78 333 ALA A CA 1
ATOM 2414 C C . ALA A 1 333 ? 20.042 13.742 135.875 1.00 57.78 333 ALA A C 1
ATOM 2416 O O . ALA A 1 333 ? 20.955 13.682 136.697 1.00 57.78 333 ALA A O 1
ATOM 2417 N N . MET A 1 334 ? 19.326 12.653 135.566 1.00 59.06 334 MET A N 1
ATOM 2418 C CA . MET A 1 334 ? 19.442 11.393 136.320 1.00 59.06 334 MET A CA 1
ATOM 2419 C C . MET A 1 334 ? 20.580 10.459 135.862 1.00 59.06 334 MET A C 1
ATOM 2421 O O . MET A 1 334 ? 21.033 9.631 136.655 1.00 59.06 334 MET A O 1
ATOM 2425 N N . PHE A 1 335 ? 21.086 10.590 134.628 1.00 65.44 335 PHE A N 1
ATOM 2426 C CA . PHE A 1 335 ? 22.088 9.662 134.062 1.00 65.44 335 PHE A CA 1
ATOM 2427 C C . PHE A 1 335 ? 23.389 10.317 133.568 1.00 65.44 335 PHE A C 1
ATOM 2429 O O . PHE A 1 335 ? 24.387 9.615 133.371 1.00 65.44 335 PHE A O 1
ATOM 2436 N N . TYR A 1 336 ? 23.427 11.645 133.425 1.00 73.06 336 TYR A N 1
ATOM 2437 C CA . TYR A 1 336 ? 24.646 12.373 133.080 1.00 73.06 336 TYR A CA 1
ATOM 2438 C C . TYR A 1 336 ? 25.487 12.653 134.333 1.00 73.06 336 TYR A C 1
ATOM 2440 O O . TYR A 1 336 ? 25.073 13.395 135.220 1.00 73.06 336 TYR A O 1
ATOM 2448 N N . ARG A 1 337 ? 26.678 12.050 134.427 1.00 69.00 337 ARG A N 1
ATOM 2449 C CA . ARG A 1 337 ? 27.535 12.130 135.631 1.00 69.00 337 ARG A CA 1
ATOM 2450 C C . ARG A 1 337 ? 28.669 13.153 135.521 1.00 69.00 337 ARG A C 1
ATOM 2452 O O . ARG A 1 337 ? 29.524 13.209 136.401 1.00 69.00 337 ARG A O 1
ATOM 2459 N N . GLY A 1 338 ? 28.652 13.982 134.478 1.00 71.75 338 GLY A N 1
ATOM 2460 C CA . GLY A 1 338 ? 29.628 15.047 134.253 1.00 71.75 338 GLY A CA 1
ATOM 2461 C C . GLY A 1 338 ? 30.797 14.647 133.350 1.00 71.75 338 GLY A C 1
ATOM 2462 O O . GLY A 1 338 ? 30.767 13.631 132.652 1.00 71.75 338 GLY A O 1
ATOM 2463 N N . THR A 1 339 ? 31.826 15.494 133.333 1.00 74.31 339 THR A N 1
ATOM 2464 C CA . THR A 1 339 ? 33.013 15.339 132.484 1.00 74.31 339 THR A CA 1
ATOM 2465 C C . THR A 1 339 ? 34.055 14.446 133.165 1.00 74.31 339 THR A C 1
ATOM 2467 O O . THR A 1 339 ? 34.493 14.737 134.276 1.00 74.31 339 THR A O 1
ATOM 2470 N N . LEU A 1 340 ? 34.475 13.365 132.507 1.00 74.00 340 LEU A N 1
ATOM 2471 C CA . LEU A 1 340 ? 35.500 12.443 132.994 1.00 74.00 340 LEU A CA 1
ATOM 2472 C C . LEU A 1 340 ? 36.894 13.070 132.838 1.00 74.00 340 LEU A C 1
ATOM 2474 O O . LEU A 1 340 ? 37.263 13.496 131.746 1.00 74.00 340 LEU A O 1
ATOM 2478 N N . ALA A 1 341 ? 37.701 13.098 133.898 1.00 72.62 341 ALA A N 1
ATOM 2479 C CA . ALA A 1 341 ? 39.020 13.734 133.864 1.00 72.62 341 ALA A CA 1
ATOM 2480 C C . ALA A 1 341 ? 39.992 13.042 132.885 1.00 72.62 341 ALA A C 1
ATOM 2482 O O . ALA A 1 341 ? 40.124 11.815 132.892 1.00 72.62 341 ALA A O 1
ATOM 2483 N N . SER A 1 342 ? 40.703 13.833 132.072 1.00 72.12 342 SER A N 1
ATOM 2484 C CA . SER A 1 342 ? 41.764 13.356 131.169 1.00 72.12 342 SER A CA 1
ATOM 2485 C C . SER A 1 342 ? 42.796 12.508 131.924 1.00 72.12 342 SER A C 1
ATOM 2487 O O . SER A 1 342 ? 43.226 12.877 133.012 1.00 72.12 342 SER A O 1
ATOM 2489 N N . GLY A 1 343 ? 43.222 11.389 131.340 1.00 67.19 343 GLY A N 1
ATOM 2490 C CA . GLY A 1 343 ? 44.189 10.451 131.922 1.00 67.19 343 GLY A CA 1
ATOM 2491 C C . GLY A 1 343 ? 43.564 9.266 132.664 1.00 67.19 343 GLY A C 1
ATOM 2492 O O . GLY A 1 343 ? 44.276 8.316 132.985 1.00 67.19 343 GLY A O 1
ATOM 2493 N N . THR A 1 344 ? 42.248 9.273 132.902 1.00 70.62 344 THR A N 1
ATOM 2494 C CA . THR A 1 344 ? 41.570 8.172 133.605 1.00 70.62 344 THR A CA 1
ATOM 2495 C C . THR A 1 344 ? 41.659 6.875 132.789 1.00 70.62 344 THR A C 1
ATOM 2497 O O . THR A 1 344 ? 41.311 6.848 131.610 1.00 70.62 344 THR A O 1
ATOM 2500 N N . GLY A 1 345 ? 42.118 5.779 133.396 1.00 65.75 345 GLY A N 1
ATOM 2501 C CA . GLY A 1 345 ? 42.153 4.480 132.722 1.00 65.75 345 GLY A CA 1
ATOM 2502 C C . GLY A 1 345 ? 40.738 3.953 132.494 1.00 65.75 345 GLY A C 1
ATOM 2503 O O . GLY A 1 345 ? 40.055 3.620 133.451 1.00 65.75 345 GLY A O 1
ATOM 2504 N N . LEU A 1 346 ? 40.294 3.836 131.241 1.00 67.50 346 LEU A N 1
ATOM 2505 C CA . LEU A 1 346 ? 38.902 3.458 130.930 1.00 67.50 346 LEU A CA 1
ATOM 2506 C C . LEU A 1 346 ? 38.506 2.073 131.471 1.00 67.50 346 LEU A C 1
ATOM 2508 O O . LEU A 1 346 ? 37.336 1.817 131.729 1.00 67.50 346 LEU A O 1
ATOM 2512 N N . ASN A 1 347 ? 39.488 1.201 131.706 1.00 61.06 347 ASN A N 1
ATOM 2513 C CA . ASN A 1 347 ? 39.279 -0.138 132.257 1.00 61.06 347 ASN A CA 1
ATOM 2514 C C . ASN A 1 347 ? 38.816 -0.136 133.727 1.00 61.06 347 ASN A C 1
ATOM 2516 O O . ASN A 1 347 ? 38.411 -1.182 134.223 1.00 61.06 347 ASN A O 1
ATOM 2520 N N . THR A 1 348 ? 38.909 0.986 134.451 1.00 64.62 348 THR A N 1
ATOM 2521 C CA . THR A 1 348 ? 38.525 1.049 135.874 1.00 64.62 348 THR A CA 1
ATOM 2522 C C . THR A 1 348 ? 37.062 1.447 136.096 1.00 64.62 348 THR A C 1
ATOM 2524 O O . THR A 1 348 ? 36.590 1.409 137.232 1.00 64.62 348 THR A O 1
ATOM 2527 N N . ILE A 1 349 ? 36.323 1.800 135.040 1.00 69.12 349 ILE A N 1
ATOM 2528 C CA . ILE A 1 349 ? 34.933 2.266 135.128 1.00 69.12 349 ILE A CA 1
ATOM 2529 C C . ILE A 1 349 ? 33.995 1.057 135.154 1.00 69.12 349 ILE A C 1
ATOM 2531 O O . ILE A 1 349 ? 33.968 0.259 134.221 1.00 69.12 349 ILE A O 1
ATOM 2535 N N . ASN A 1 350 ? 33.230 0.907 136.237 1.00 64.12 350 ASN A N 1
ATOM 2536 C CA . ASN A 1 350 ? 32.451 -0.304 136.525 1.00 64.12 350 ASN A CA 1
ATOM 2537 C C . ASN A 1 350 ? 30.961 -0.047 136.827 1.00 64.12 350 ASN A C 1
ATOM 2539 O O . ASN A 1 350 ? 30.270 -0.946 137.316 1.00 64.12 350 ASN A O 1
ATOM 2543 N N . ASN A 1 351 ? 30.465 1.154 136.530 1.00 67.88 351 ASN A N 1
ATOM 2544 C CA . ASN A 1 351 ? 29.092 1.602 136.743 1.00 67.88 351 ASN A CA 1
ATOM 2545 C C . ASN A 1 351 ? 28.430 2.048 135.426 1.00 67.88 351 ASN A C 1
ATOM 2547 O O . ASN A 1 351 ? 29.100 2.525 134.513 1.00 67.88 351 ASN A O 1
ATOM 2551 N N . ASN A 1 352 ? 27.099 1.933 135.346 1.00 70.19 352 ASN A N 1
ATOM 2552 C CA . ASN A 1 352 ? 26.346 2.425 134.192 1.00 70.19 352 ASN A CA 1
ATOM 2553 C C . ASN A 1 352 ? 26.141 3.939 134.310 1.00 70.19 352 ASN A C 1
ATOM 2555 O O . ASN A 1 352 ? 25.408 4.405 135.186 1.00 70.19 352 ASN A O 1
ATOM 2559 N N . ALA A 1 353 ? 26.797 4.703 133.444 1.00 71.44 353 ALA A N 1
ATOM 2560 C CA . ALA A 1 353 ? 26.731 6.159 133.429 1.00 71.44 353 ALA A CA 1
ATOM 2561 C C . ALA A 1 353 ? 27.110 6.719 132.052 1.00 71.44 353 ALA A C 1
ATOM 2563 O O . ALA A 1 353 ? 27.783 6.055 131.259 1.00 71.44 353 ALA A O 1
ATOM 2564 N N . ILE A 1 354 ? 26.683 7.960 131.803 1.00 74.25 354 ILE A N 1
ATOM 2565 C CA . ILE A 1 354 ? 27.078 8.754 130.640 1.00 74.25 354 ILE A CA 1
ATOM 2566 C C . ILE A 1 354 ? 28.092 9.805 131.098 1.00 74.25 354 ILE A C 1
ATOM 2568 O O . ILE A 1 354 ? 27.803 10.598 132.001 1.00 74.25 354 ILE A O 1
ATOM 2572 N N . TYR A 1 355 ? 29.259 9.826 130.455 1.00 73.25 355 TYR A N 1
ATOM 2573 C CA . TYR A 1 355 ? 30.338 10.771 130.735 1.00 73.25 355 TYR A CA 1
ATOM 2574 C C . TYR A 1 355 ? 30.696 11.587 129.493 1.00 73.25 355 TYR A C 1
ATOM 2576 O O . TYR A 1 355 ? 30.814 11.022 128.406 1.00 73.25 355 TYR A O 1
ATOM 2584 N N . ARG A 1 356 ? 30.957 12.892 129.652 1.00 74.38 356 ARG A N 1
ATOM 2585 C CA . ARG A 1 356 ? 31.685 13.656 128.622 1.00 74.38 356 ARG A CA 1
ATOM 2586 C C . ARG A 1 356 ? 33.179 13.404 128.749 1.00 74.38 356 ARG A C 1
ATOM 2588 O O . ARG A 1 356 ? 33.725 13.472 129.846 1.00 74.38 356 ARG A O 1
ATOM 2595 N N . LEU A 1 357 ? 33.838 13.135 127.636 1.00 69.38 357 LEU A N 1
ATOM 2596 C CA . LEU A 1 357 ? 35.281 12.975 127.555 1.00 69.38 357 LEU A CA 1
ATOM 2597 C C . LEU A 1 357 ? 35.914 14.315 127.170 1.00 69.38 357 LEU A C 1
ATOM 2599 O O . LEU A 1 357 ? 35.458 14.963 126.236 1.00 69.38 357 LEU A O 1
ATOM 2603 N N . SER A 1 358 ? 36.967 14.729 127.872 1.00 65.19 358 SER A N 1
ATOM 2604 C CA . SER A 1 358 ? 37.602 16.045 127.687 1.00 65.19 358 SER A CA 1
ATOM 2605 C C . SER A 1 358 ? 39.114 15.997 127.457 1.00 65.19 358 SER A C 1
ATOM 2607 O O . SER A 1 358 ? 39.773 17.035 127.479 1.00 65.19 358 SER A O 1
ATOM 2609 N N . GLY A 1 359 ? 39.698 14.820 127.211 1.00 65.88 359 GLY A N 1
ATOM 2610 C CA . GLY A 1 359 ? 41.135 14.719 126.950 1.00 65.88 359 GLY A CA 1
ATOM 2611 C C . GLY A 1 359 ? 41.620 13.352 126.476 1.00 65.88 359 GLY A C 1
ATOM 2612 O O . GLY A 1 359 ? 40.896 12.611 125.818 1.00 65.88 359 GLY A O 1
ATOM 2613 N N . SER A 1 360 ? 42.884 13.035 126.764 1.00 63.56 360 SER A N 1
ATOM 2614 C CA . SER A 1 360 ? 43.512 11.763 126.378 1.00 63.56 360 SER A CA 1
ATOM 2615 C C . SER A 1 360 ? 43.349 10.726 127.485 1.00 63.56 360 SER A C 1
ATOM 2617 O O . SER A 1 360 ? 43.626 11.028 128.642 1.00 63.56 360 SER A O 1
ATOM 2619 N N . TYR A 1 361 ? 42.981 9.493 127.132 1.00 67.94 361 TYR A N 1
ATOM 2620 C CA . TYR A 1 361 ? 42.791 8.390 128.079 1.00 67.94 361 TYR A CA 1
ATOM 2621 C C . TYR A 1 361 ? 43.702 7.201 127.707 1.00 67.94 361 TYR A C 1
ATOM 2623 O O . TYR A 1 361 ? 43.752 6.832 126.530 1.00 67.94 361 TYR A O 1
ATOM 2631 N N . PRO A 1 362 ? 44.449 6.602 128.656 1.00 60.19 362 PRO A N 1
ATOM 2632 C CA . PRO A 1 362 ? 45.319 5.452 128.388 1.00 60.19 362 PRO A CA 1
ATOM 2633 C C . PRO A 1 362 ? 44.534 4.215 127.910 1.00 60.19 362 PRO A C 1
ATOM 2635 O O . PRO A 1 362 ? 43.425 3.969 128.382 1.00 60.19 362 PRO A O 1
ATOM 2638 N N . ASN A 1 363 ? 45.129 3.404 127.021 1.00 60.78 363 ASN A N 1
ATOM 2639 C CA . ASN A 1 363 ? 44.545 2.191 126.403 1.00 60.78 363 ASN A CA 1
ATOM 2640 C C . ASN A 1 363 ? 43.339 2.420 125.471 1.00 60.78 363 ASN A C 1
ATOM 2642 O O . ASN A 1 363 ? 42.629 1.468 125.128 1.00 60.78 363 ASN A O 1
ATOM 2646 N N . TYR A 1 364 ? 43.125 3.665 125.045 1.00 59.62 364 TYR A N 1
ATOM 2647 C CA . TYR A 1 364 ? 42.212 4.014 123.965 1.00 59.62 364 TYR A CA 1
ATOM 2648 C C . TYR A 1 364 ? 43.014 4.205 122.667 1.00 59.62 364 TYR A C 1
ATOM 2650 O O . TYR A 1 364 ? 44.043 4.889 122.700 1.00 59.62 364 TYR A O 1
ATOM 2658 N N . PRO A 1 365 ? 42.608 3.601 121.535 1.00 55.75 365 PRO A N 1
ATOM 2659 C CA . PRO A 1 365 ? 43.293 3.812 120.266 1.00 55.75 365 PRO A CA 1
ATOM 2660 C C . PRO A 1 365 ? 43.290 5.303 119.908 1.00 55.75 365 PRO A C 1
ATOM 2662 O O . PRO A 1 365 ? 42.307 6.012 120.114 1.00 55.75 365 PRO A O 1
ATOM 2665 N N . SER A 1 366 ? 44.427 5.775 119.403 1.00 50.97 366 SER A N 1
ATOM 2666 C CA . SER A 1 366 ? 44.856 7.173 119.264 1.00 50.97 366 SER A CA 1
ATOM 2667 C C . SER A 1 366 ? 44.084 8.022 118.240 1.00 50.97 366 SER A C 1
ATOM 2669 O O . SER A 1 366 ? 44.623 9.000 117.721 1.00 50.97 366 SER A O 1
ATOM 2671 N N . PHE A 1 367 ? 42.816 7.714 117.970 1.00 50.84 367 PHE A N 1
ATOM 2672 C CA . PHE A 1 367 ? 41.973 8.578 117.154 1.00 50.84 367 PHE A CA 1
ATOM 2673 C C . PHE A 1 367 ? 41.678 9.881 117.900 1.00 50.84 367 PHE A C 1
ATOM 2675 O O . PHE A 1 367 ? 41.179 9.921 119.027 1.00 50.84 367 PHE A O 1
ATOM 2682 N N . ALA A 1 368 ? 42.113 10.957 117.260 1.00 48.88 368 ALA A N 1
ATOM 2683 C CA . ALA A 1 368 ? 42.306 12.267 117.833 1.00 48.88 368 ALA A CA 1
ATOM 2684 C C . ALA A 1 368 ? 40.986 12.947 118.245 1.00 48.88 368 ALA A C 1
ATOM 2686 O O . ALA A 1 368 ? 40.211 13.399 117.415 1.00 48.88 368 ALA A O 1
ATOM 2687 N N . LYS A 1 369 ? 40.799 13.057 119.565 1.00 54.22 369 LYS A N 1
ATOM 2688 C CA . LYS A 1 369 ? 40.565 14.303 120.322 1.00 54.22 369 LYS A CA 1
ATOM 2689 C C . LYS A 1 369 ? 39.516 15.294 119.782 1.00 54.22 369 LYS A C 1
ATOM 2691 O O . LYS A 1 369 ? 39.839 16.462 119.578 1.00 54.22 369 LYS A O 1
ATOM 2696 N N . SER A 1 370 ? 38.253 14.893 119.667 1.00 54.31 370 SER A N 1
ATOM 2697 C CA . SER A 1 370 ? 37.160 15.873 119.739 1.00 54.31 370 SER A CA 1
ATOM 2698 C C . SER A 1 370 ? 36.757 16.078 121.201 1.00 54.31 370 SER A C 1
ATOM 2700 O O . SER A 1 370 ? 36.483 15.110 121.909 1.00 54.31 370 SER A O 1
ATOM 2702 N N . SER A 1 371 ? 36.709 17.333 121.643 1.00 55.69 371 SER A N 1
ATOM 2703 C CA . SER A 1 371 ? 36.317 17.783 122.990 1.00 55.69 371 SER A CA 1
ATOM 2704 C C . SER A 1 371 ? 34.892 17.397 123.420 1.00 55.69 371 SER A C 1
ATOM 2706 O O . SER A 1 371 ? 34.539 17.605 124.577 1.00 55.69 371 SER A O 1
ATOM 2708 N N . ASP A 1 372 ? 34.104 16.813 122.513 1.00 61.06 372 ASP A N 1
ATOM 2709 C CA . ASP A 1 372 ? 32.673 16.537 122.674 1.00 61.06 372 ASP A CA 1
ATOM 2710 C C . ASP A 1 372 ? 32.314 15.054 122.454 1.00 61.06 372 ASP A C 1
ATOM 2712 O O . ASP A 1 372 ? 31.230 14.715 121.978 1.00 61.06 372 ASP A O 1
ATOM 2716 N N . ALA A 1 373 ? 33.223 14.136 122.795 1.00 61.44 373 ALA A N 1
ATOM 2717 C CA . ALA A 1 373 ? 32.907 12.708 122.805 1.00 61.44 373 ALA A CA 1
ATOM 2718 C C . ALA A 1 373 ? 32.163 12.317 124.093 1.00 61.44 373 ALA A C 1
ATOM 2720 O O . ALA A 1 373 ? 32.497 12.769 125.191 1.00 61.44 373 ALA A O 1
ATOM 2721 N N . VAL A 1 374 ? 31.165 11.445 123.965 1.00 63.97 374 VAL A N 1
ATOM 2722 C CA . VAL A 1 374 ? 30.395 10.917 125.094 1.00 63.97 374 VAL A CA 1
ATOM 2723 C C . VAL A 1 374 ? 30.646 9.422 125.205 1.00 63.97 374 VAL A C 1
ATOM 2725 O O . VAL A 1 374 ? 30.457 8.680 124.242 1.00 63.97 374 VAL A O 1
ATOM 2728 N N . MET A 1 375 ? 31.068 8.970 126.384 1.00 66.19 375 MET A N 1
ATOM 2729 C CA . MET A 1 375 ? 31.208 7.548 126.672 1.00 66.19 375 MET A CA 1
ATOM 2730 C C . MET A 1 375 ? 29.993 7.057 127.444 1.00 66.19 375 MET A C 1
ATOM 2732 O O . MET A 1 375 ? 29.641 7.616 128.487 1.00 66.19 375 MET A O 1
ATOM 2736 N N . VAL A 1 376 ? 29.397 5.981 126.943 1.00 66.38 376 VAL A N 1
ATOM 2737 C CA . VAL A 1 376 ? 28.344 5.240 127.627 1.00 66.38 376 VAL A CA 1
ATOM 2738 C C . VAL A 1 376 ? 28.882 3.853 127.958 1.00 66.38 376 VAL A C 1
ATOM 2740 O O . VAL A 1 376 ? 29.342 3.123 127.077 1.00 66.38 376 VAL A O 1
ATOM 2743 N N . VAL A 1 377 ? 28.856 3.506 129.245 1.00 66.94 377 VAL A N 1
ATOM 2744 C CA . VAL A 1 377 ? 29.304 2.198 129.740 1.00 66.94 377 VAL A CA 1
ATOM 2745 C C . VAL A 1 377 ? 28.097 1.416 130.235 1.00 66.94 377 VAL A C 1
ATOM 2747 O O . VAL A 1 377 ? 27.330 1.918 131.056 1.00 66.94 377 VAL A O 1
ATOM 2750 N N . PHE A 1 378 ? 27.950 0.180 129.756 1.00 65.19 378 PHE A N 1
ATOM 2751 C CA . PHE A 1 378 ? 26.964 -0.780 130.253 1.00 65.19 378 PHE A CA 1
ATOM 2752 C C . PHE A 1 378 ? 27.674 -2.047 130.751 1.00 65.19 378 PHE A C 1
ATOM 2754 O O . PHE A 1 378 ? 28.483 -2.632 130.028 1.00 65.19 378 PHE A O 1
ATOM 2761 N N . LYS A 1 379 ? 27.381 -2.491 131.980 1.00 62.28 379 LYS A N 1
ATOM 2762 C CA . LYS A 1 379 ? 27.995 -3.688 132.581 1.00 62.28 379 LYS A CA 1
ATOM 2763 C C . LYS A 1 379 ? 27.194 -4.974 132.304 1.00 62.28 379 LYS A C 1
ATOM 2765 O O . LYS A 1 379 ? 26.026 -5.056 132.675 1.00 62.28 379 LYS A O 1
ATOM 2770 N N . GLY A 1 380 ? 27.864 -5.985 131.734 1.00 61.66 380 GLY A N 1
ATOM 2771 C CA . GLY A 1 380 ? 27.416 -7.376 131.531 1.00 61.66 380 GLY A CA 1
ATOM 2772 C C . GLY A 1 380 ? 28.600 -8.365 131.593 1.00 61.66 380 GLY A C 1
ATOM 2773 O O . GLY A 1 380 ? 29.695 -7.950 131.973 1.00 61.66 380 GLY A O 1
ATOM 2774 N N . ALA A 1 381 ? 28.396 -9.654 131.261 1.00 55.97 381 ALA A N 1
ATOM 2775 C CA . ALA A 1 381 ? 29.454 -10.691 131.276 1.00 55.97 381 ALA A CA 1
ATOM 2776 C C . ALA A 1 381 ? 30.654 -10.347 130.367 1.00 55.97 381 ALA A C 1
ATOM 2778 O O . ALA A 1 381 ? 31.788 -10.661 130.710 1.00 55.97 381 ALA A O 1
ATOM 2779 N N . ASP A 1 382 ? 30.383 -9.586 129.309 1.00 56.81 382 ASP A N 1
ATOM 2780 C CA . ASP A 1 382 ? 31.324 -8.742 128.581 1.00 56.81 382 ASP A CA 1
ATOM 2781 C C . ASP A 1 382 ? 30.820 -7.296 128.745 1.00 56.81 382 ASP A C 1
ATOM 2783 O O . ASP A 1 382 ? 29.618 -7.042 128.595 1.00 56.81 382 ASP A O 1
ATOM 2787 N N . TYR A 1 383 ? 31.674 -6.331 129.103 1.00 57.09 383 TYR A N 1
ATOM 2788 C CA . TYR A 1 383 ? 31.242 -4.927 129.162 1.00 57.09 383 TYR A CA 1
ATOM 2789 C C . TYR A 1 383 ? 31.412 -4.276 127.790 1.00 57.09 383 TYR A C 1
ATOM 2791 O O . TYR A 1 383 ? 32.440 -4.427 127.127 1.00 57.09 383 TYR A O 1
ATOM 2799 N N . VAL A 1 384 ? 30.389 -3.538 127.363 1.00 57.25 384 VAL A N 1
ATOM 2800 C CA . VAL A 1 384 ? 30.414 -2.798 126.101 1.00 57.25 384 VAL A CA 1
ATOM 2801 C C . VAL A 1 384 ? 30.706 -1.344 126.423 1.00 57.25 384 VAL A C 1
ATOM 2803 O O . VAL A 1 384 ? 29.937 -0.686 127.129 1.00 57.25 384 VAL A O 1
ATOM 2806 N N . VAL A 1 385 ? 31.817 -0.846 125.886 1.00 59.97 385 VAL A N 1
ATOM 2807 C CA . VAL A 1 385 ? 32.106 0.587 125.874 1.00 59.97 385 VAL A CA 1
ATOM 2808 C C . VAL A 1 385 ? 31.645 1.112 124.530 1.00 59.97 385 VAL A C 1
ATOM 2810 O O . VAL A 1 385 ? 32.149 0.700 123.481 1.00 59.97 385 VAL A O 1
ATOM 2813 N N . GLN A 1 386 ? 30.656 1.994 124.570 1.00 60.94 386 GLN A N 1
ATOM 2814 C CA . GLN A 1 386 ? 30.156 2.655 123.382 1.00 60.94 386 GLN A CA 1
ATOM 2815 C C . GLN A 1 386 ? 30.548 4.120 123.467 1.00 60.94 386 GLN A C 1
ATOM 2817 O O . GLN A 1 386 ? 30.044 4.873 124.304 1.00 60.94 386 GLN A O 1
ATOM 2822 N N . THR A 1 387 ? 31.489 4.506 122.614 1.00 59.28 387 THR A N 1
ATOM 2823 C CA . THR A 1 387 ? 31.872 5.906 122.478 1.00 59.28 387 THR A CA 1
ATOM 2824 C C . THR A 1 387 ? 31.085 6.484 121.320 1.00 59.28 387 THR A C 1
ATOM 2826 O O . THR A 1 387 ? 31.156 5.999 120.187 1.00 59.28 387 THR A O 1
ATOM 2829 N N . LEU A 1 388 ? 30.312 7.515 121.629 1.00 60.91 388 LEU A N 1
ATOM 2830 C CA . LEU A 1 388 ? 29.615 8.319 120.648 1.00 60.91 388 LEU A CA 1
ATOM 2831 C C . LEU A 1 388 ? 30.442 9.558 120.349 1.00 60.91 388 LEU A C 1
ATOM 2833 O O . LEU A 1 388 ? 30.768 10.338 121.248 1.00 60.91 388 LEU A O 1
ATOM 2837 N N . TYR A 1 389 ? 30.743 9.740 119.069 1.00 59.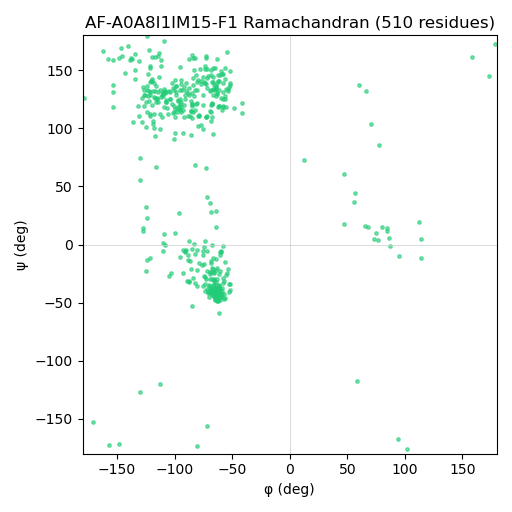78 389 TYR A N 1
ATOM 2838 C CA . TYR A 1 389 ? 31.351 10.962 118.580 1.00 59.78 389 TYR A CA 1
ATOM 2839 C C . TYR A 1 389 ? 30.242 11.896 118.129 1.00 59.78 389 TYR A C 1
ATOM 2841 O O . TYR A 1 389 ? 29.498 11.601 117.192 1.00 59.78 389 TYR A O 1
ATOM 2849 N N . VAL A 1 390 ? 30.124 13.023 118.820 1.00 56.97 390 VAL A N 1
ATOM 2850 C CA . VAL A 1 390 ? 29.265 14.114 118.383 1.00 56.97 390 VAL A CA 1
ATOM 2851 C C . VAL A 1 390 ? 30.185 15.126 117.718 1.00 56.97 390 VAL A C 1
ATOM 2853 O O . VAL A 1 390 ? 31.029 15.735 118.373 1.00 56.97 390 VAL A O 1
ATOM 2856 N N . SER A 1 391 ? 30.088 15.256 116.395 1.00 54.75 391 SER A N 1
ATOM 2857 C CA . SER A 1 391 ? 30.744 16.366 115.712 1.00 54.75 391 SER A CA 1
ATOM 2858 C C . SER A 1 391 ? 30.012 17.644 116.092 1.00 54.75 391 SER A C 1
ATOM 2860 O O . SER A 1 391 ? 28.789 17.697 115.996 1.00 54.75 391 SER A O 1
ATOM 2862 N N . SER A 1 392 ? 30.749 18.678 116.481 1.00 54.84 392 SER A N 1
ATOM 2863 C CA . SER A 1 392 ? 30.195 19.969 116.905 1.00 54.84 392 SER A CA 1
ATOM 2864 C C . SER A 1 392 ? 29.376 20.698 115.831 1.00 54.84 392 SER A C 1
ATOM 2866 O O . SER A 1 392 ? 28.755 21.711 116.137 1.00 54.84 392 SER A O 1
ATOM 2868 N N . ALA A 1 393 ? 29.389 20.216 114.586 1.00 54.25 393 ALA A N 1
ATOM 2869 C CA . ALA A 1 393 ? 28.819 20.922 113.449 1.00 54.25 393 ALA A CA 1
ATOM 2870 C C . ALA A 1 393 ? 27.303 20.754 113.298 1.00 54.25 393 ALA A C 1
ATOM 2872 O O . ALA A 1 393 ? 26.661 21.712 112.902 1.00 54.25 393 ALA A O 1
ATOM 2873 N N . ASP A 1 394 ? 26.717 19.611 113.657 1.00 44.41 394 ASP A N 1
ATOM 2874 C CA . ASP A 1 394 ? 25.277 19.385 113.521 1.00 44.41 394 ASP A CA 1
ATOM 2875 C C . ASP A 1 394 ? 24.841 18.351 114.561 1.00 44.41 394 ASP A C 1
ATOM 2877 O O . ASP A 1 394 ? 25.537 17.367 114.787 1.00 44.41 394 ASP A O 1
ATOM 2881 N N . SER A 1 395 ? 23.710 18.581 115.225 1.00 43.44 395 SER A N 1
ATOM 2882 C CA . SER A 1 395 ? 23.197 17.908 116.435 1.00 43.44 395 SER A CA 1
ATOM 2883 C C . SER A 1 395 ? 22.852 16.404 116.309 1.00 43.44 395 SER A C 1
ATOM 2885 O O . SER A 1 395 ? 21.982 15.896 117.016 1.00 43.44 395 SER A O 1
ATOM 2887 N N . GLY A 1 396 ? 23.531 15.676 115.423 1.00 53.16 396 GLY A N 1
ATOM 2888 C CA . GLY A 1 396 ? 23.451 14.233 115.225 1.00 53.16 396 GLY A CA 1
ATOM 2889 C C . GLY A 1 396 ? 24.735 13.503 115.631 1.00 53.16 396 GLY A C 1
ATOM 2890 O O . GLY A 1 396 ? 25.839 14.044 115.619 1.00 53.16 396 GLY A O 1
ATOM 2891 N N . VAL A 1 397 ? 24.585 12.235 116.001 1.00 48.50 397 VAL A N 1
ATOM 2892 C CA . VAL A 1 397 ? 25.699 11.343 116.334 1.00 48.50 397 VAL A CA 1
ATOM 2893 C C . VAL A 1 397 ? 26.446 10.989 115.047 1.00 48.50 397 VAL A C 1
ATOM 2895 O O . VAL A 1 397 ? 25.911 10.271 114.209 1.00 48.50 397 VAL A O 1
ATOM 2898 N N . ALA A 1 398 ? 27.672 11.495 114.894 1.00 53.12 398 ALA A N 1
ATOM 2899 C CA . ALA A 1 398 ? 28.476 11.390 113.670 1.00 53.12 398 ALA A CA 1
ATOM 2900 C C . ALA A 1 398 ? 29.098 9.999 113.458 1.00 53.12 398 ALA A C 1
ATOM 2902 O O . ALA A 1 398 ? 29.671 9.711 112.412 1.00 53.12 398 ALA A O 1
ATOM 2903 N N . GLY A 1 399 ? 29.008 9.135 114.463 1.00 56.75 399 GLY A N 1
ATOM 2904 C CA . GLY A 1 399 ? 29.467 7.762 114.388 1.00 56.75 399 GLY A CA 1
ATOM 2905 C C . GLY A 1 399 ? 29.387 7.096 115.749 1.00 56.75 399 GLY A C 1
ATOM 2906 O O . GLY A 1 399 ? 29.599 7.717 116.796 1.00 56.75 399 GLY A O 1
ATOM 2907 N N . VAL A 1 400 ? 29.066 5.809 115.726 1.00 54.81 400 VAL A N 1
ATOM 2908 C CA . VAL A 1 400 ? 28.941 4.981 116.918 1.00 54.81 400 VAL A CA 1
ATOM 2909 C C . VAL A 1 400 ? 29.977 3.880 116.826 1.00 54.81 400 VAL A C 1
ATOM 2911 O O . VAL A 1 400 ? 29.870 2.993 115.983 1.00 54.81 400 VAL A O 1
ATOM 2914 N N . GLN A 1 401 ? 30.973 3.917 117.707 1.00 57.12 401 GLN A N 1
ATOM 2915 C CA . GLN A 1 401 ? 31.939 2.834 117.804 1.00 57.12 401 GLN A CA 1
ATOM 2916 C C . GLN A 1 401 ? 31.566 1.946 118.983 1.00 57.12 401 GLN A C 1
ATOM 2918 O O . GLN A 1 401 ? 31.607 2.363 120.143 1.00 57.12 401 GLN A O 1
ATOM 2923 N N . LYS A 1 402 ? 31.190 0.706 118.678 1.00 57.44 402 LYS A N 1
ATOM 2924 C CA . LYS A 1 402 ? 30.954 -0.320 119.688 1.00 57.44 402 LYS A CA 1
ATOM 2925 C C . LYS A 1 402 ? 32.234 -1.126 119.867 1.00 57.44 402 LYS A C 1
ATOM 2927 O O . LYS A 1 402 ? 32.700 -1.754 118.921 1.00 57.44 402 LYS A O 1
ATOM 2932 N N . ILE A 1 403 ? 32.795 -1.106 121.071 1.00 57.94 403 ILE A N 1
ATOM 2933 C CA . ILE A 1 403 ? 33.930 -1.954 121.434 1.00 57.94 403 ILE A CA 1
ATOM 2934 C C . ILE A 1 403 ? 33.411 -3.012 122.403 1.00 57.94 403 ILE A C 1
ATOM 2936 O O . ILE A 1 403 ? 32.918 -2.684 123.484 1.00 57.94 403 ILE A O 1
ATOM 2940 N N . THR A 1 404 ? 33.523 -4.278 122.003 1.00 59.09 404 THR A N 1
ATOM 2941 C CA . THR A 1 404 ? 33.217 -5.433 122.857 1.00 59.09 404 THR A CA 1
ATOM 2942 C C . THR A 1 404 ? 34.540 -6.059 123.291 1.00 59.09 404 THR A C 1
ATOM 2944 O O . THR A 1 404 ? 35.433 -6.237 122.461 1.00 59.09 404 THR A O 1
ATOM 2947 N N . ARG A 1 405 ? 34.702 -6.347 124.585 1.00 58.03 405 ARG A N 1
ATOM 2948 C CA . ARG A 1 405 ? 35.909 -6.982 125.134 1.00 58.03 405 ARG A CA 1
ATOM 2949 C C . ARG A 1 405 ? 35.544 -8.254 125.881 1.00 58.03 405 ARG A C 1
ATOM 2951 O O . ARG A 1 405 ? 34.613 -8.215 126.678 1.00 58.03 405 ARG A O 1
ATOM 2958 N N . ASP A 1 406 ? 36.323 -9.310 125.656 1.00 55.88 406 ASP A N 1
ATOM 2959 C CA . ASP A 1 406 ? 36.270 -10.527 126.461 1.00 55.88 406 ASP A CA 1
ATOM 2960 C C . ASP A 1 406 ? 37.140 -10.406 127.727 1.00 55.88 406 ASP A C 1
ATOM 2962 O O . ASP A 1 406 ? 38.007 -9.530 127.858 1.00 55.88 406 ASP A O 1
ATOM 2966 N N . GLY A 1 407 ? 36.897 -11.297 128.691 1.00 58.94 407 GLY A N 1
ATOM 2967 C CA . GLY A 1 407 ? 37.540 -11.301 130.011 1.00 58.94 407 GLY A CA 1
ATOM 2968 C C . GLY A 1 407 ? 39.069 -11.466 130.026 1.00 58.94 407 GLY A C 1
ATOM 2969 O O . GLY A 1 407 ? 39.662 -11.303 131.089 1.00 58.94 407 GLY A O 1
ATOM 2970 N N . ASN A 1 408 ? 39.715 -11.728 128.880 1.00 55.09 408 ASN A N 1
ATOM 2971 C CA . ASN A 1 408 ? 41.172 -11.875 128.754 1.00 55.09 408 ASN A CA 1
ATOM 2972 C C . ASN A 1 408 ? 41.857 -10.715 128.002 1.00 55.09 408 ASN A C 1
ATOM 2974 O O . ASN A 1 408 ? 43.060 -10.769 127.745 1.00 55.09 408 ASN A O 1
ATOM 2978 N N . GLY A 1 409 ? 41.139 -9.628 127.704 1.00 59.16 409 GLY A N 1
ATOM 2979 C CA . GLY A 1 409 ? 41.752 -8.351 127.327 1.00 59.16 409 GLY A CA 1
ATOM 2980 C C . GLY A 1 409 ? 42.219 -8.225 125.872 1.00 59.16 409 GLY A C 1
ATOM 2981 O O . GLY A 1 409 ? 42.944 -7.276 125.568 1.00 59.16 409 GLY A O 1
ATOM 2982 N N . SER A 1 410 ? 41.787 -9.107 124.963 1.00 49.28 410 SER A N 1
ATOM 2983 C CA . SER A 1 410 ? 42.007 -8.939 123.516 1.00 49.28 410 SER A CA 1
ATOM 2984 C C . SER A 1 410 ? 40.765 -8.349 122.831 1.00 49.28 410 SER A C 1
ATOM 2986 O O . SER A 1 410 ? 39.634 -8.721 123.122 1.00 49.28 410 SER A O 1
ATOM 2988 N N . ILE A 1 411 ? 40.964 -7.378 121.932 1.00 55.44 411 ILE A N 1
ATOM 2989 C CA . ILE A 1 411 ? 39.883 -6.615 121.283 1.00 55.44 411 ILE A CA 1
ATOM 2990 C C . ILE A 1 411 ? 39.531 -7.275 119.942 1.00 55.44 411 ILE A C 1
ATOM 2992 O O . ILE A 1 411 ? 40.345 -7.248 119.020 1.00 55.44 411 ILE A O 1
ATOM 2996 N N . TRP A 1 412 ? 38.320 -7.820 119.806 1.00 44.53 412 TRP A N 1
ATOM 2997 C CA . TRP A 1 412 ? 37.825 -8.390 118.547 1.00 44.53 412 TRP A CA 1
ATOM 2998 C C . TRP A 1 412 ? 36.908 -7.400 117.812 1.00 44.53 412 TRP A C 1
ATOM 3000 O O . TRP A 1 412 ? 35.709 -7.357 118.055 1.00 44.53 412 TRP A O 1
ATOM 3010 N N . SER A 1 413 ? 37.487 -6.651 116.864 1.00 44.25 413 SER A N 1
ATOM 3011 C CA . SER A 1 413 ? 36.835 -5.892 115.772 1.00 44.25 413 SER A CA 1
ATOM 3012 C C . SER A 1 413 ? 35.833 -4.771 116.123 1.00 44.25 413 SER A C 1
ATOM 3014 O O . SER A 1 413 ? 34.956 -4.906 116.968 1.00 44.25 413 SER A O 1
ATOM 3016 N N . ALA A 1 414 ? 35.940 -3.649 115.403 1.00 46.16 414 ALA A N 1
ATOM 3017 C CA . ALA A 1 414 ? 35.007 -2.523 115.439 1.00 46.16 414 ALA A CA 1
ATOM 3018 C C . ALA A 1 414 ? 34.492 -2.250 114.014 1.00 46.16 414 ALA A C 1
ATOM 3020 O O . ALA A 1 414 ? 35.303 -2.178 113.093 1.00 46.16 414 ALA A O 1
ATOM 3021 N N . TRP A 1 415 ? 33.177 -2.083 113.842 1.00 42.03 415 TRP A N 1
ATOM 3022 C CA . TRP A 1 415 ? 32.537 -1.695 112.574 1.00 42.03 415 TRP A CA 1
ATOM 3023 C C . TRP A 1 415 ? 31.492 -0.591 112.798 1.00 42.03 415 TRP A C 1
ATOM 3025 O O . TRP A 1 415 ? 30.902 -0.509 113.876 1.00 42.03 415 TRP A O 1
ATOM 3035 N N . VAL A 1 416 ? 31.304 0.246 111.770 1.00 48.72 416 VAL A N 1
ATOM 3036 C CA . VAL A 1 416 ? 30.405 1.415 111.702 1.00 48.72 416 VAL A CA 1
ATOM 3037 C C . VAL A 1 416 ? 29.417 1.195 110.543 1.00 48.72 416 VAL A C 1
ATOM 3039 O O . VAL A 1 416 ? 29.854 0.835 109.452 1.00 48.72 416 VAL A O 1
ATOM 3042 N N . GLU A 1 417 ? 28.113 1.392 110.765 1.00 45.50 417 GLU A N 1
ATOM 3043 C CA . GLU A 1 417 ? 27.059 1.353 109.732 1.00 45.50 417 GLU A CA 1
ATOM 3044 C C . GLU A 1 417 ? 26.494 2.765 109.479 1.00 45.50 417 GLU A C 1
ATOM 3046 O O . GLU A 1 417 ? 26.042 3.417 110.421 1.00 45.50 417 GLU A O 1
ATOM 3051 N N . ASP A 1 418 ? 26.459 3.199 108.211 1.00 48.84 418 ASP A N 1
ATOM 3052 C CA . ASP A 1 418 ? 25.771 4.417 107.742 1.00 48.84 418 ASP A CA 1
ATOM 3053 C C . ASP A 1 418 ? 24.410 4.046 107.112 1.00 48.84 418 ASP A C 1
ATOM 3055 O O . ASP A 1 418 ? 24.330 3.316 106.123 1.00 48.84 418 ASP A O 1
ATOM 3059 N N . GLY A 1 419 ? 23.307 4.511 107.707 1.00 46.09 419 GLY A N 1
ATOM 3060 C CA . GLY A 1 419 ? 21.959 3.977 107.480 1.00 46.09 419 GLY A CA 1
ATOM 3061 C C . GLY A 1 419 ? 21.166 4.519 106.275 1.00 46.09 419 GLY A C 1
ATOM 3062 O O . GLY A 1 419 ? 20.972 5.726 106.148 1.00 46.09 419 GLY A O 1
ATOM 3063 N N . LYS A 1 420 ? 20.608 3.600 105.459 1.00 47.72 420 LYS A N 1
ATOM 3064 C CA . LYS A 1 420 ? 19.230 3.578 104.879 1.00 47.72 420 LYS A CA 1
ATOM 3065 C C . LYS A 1 420 ? 19.037 2.303 104.020 1.00 47.72 420 LYS A C 1
ATOM 3067 O O . LYS A 1 420 ? 19.838 2.019 103.138 1.00 47.72 420 LYS A O 1
ATOM 3072 N N . ALA A 1 421 ? 17.995 1.514 104.300 1.00 40.91 421 ALA A N 1
ATOM 3073 C CA . ALA A 1 421 ? 17.857 0.111 103.881 1.00 40.91 421 ALA A CA 1
ATOM 3074 C C . ALA A 1 421 ? 17.273 -0.110 102.463 1.00 40.91 421 ALA A C 1
ATOM 3076 O O . ALA A 1 421 ? 16.116 0.214 102.205 1.00 40.91 421 ALA A O 1
ATOM 3077 N N . SER A 1 422 ? 18.041 -0.780 101.596 1.00 41.34 422 SER A N 1
ATOM 3078 C CA . SER A 1 422 ? 17.577 -1.513 100.406 1.00 41.34 422 SER A CA 1
ATOM 3079 C C . SER A 1 422 ? 17.947 -2.984 100.618 1.00 41.34 422 SER A C 1
ATOM 3081 O O . SER A 1 422 ? 19.101 -3.271 100.932 1.00 41.34 422 SER A O 1
ATOM 3083 N N . VAL A 1 423 ? 17.002 -3.923 100.505 1.00 49.16 423 VAL A N 1
ATOM 3084 C CA . VAL A 1 423 ? 17.278 -5.349 100.767 1.00 49.16 423 VAL A CA 1
ATOM 3085 C C . VAL A 1 423 ? 18.121 -5.916 99.624 1.00 49.16 423 VAL A C 1
ATOM 3087 O O . VAL A 1 423 ? 17.649 -6.054 98.497 1.00 49.16 423 VAL A O 1
ATOM 3090 N N . PHE A 1 424 ? 19.385 -6.213 99.914 1.00 52.81 424 PHE A N 1
ATOM 3091 C CA . PHE A 1 424 ? 20.333 -6.805 98.976 1.00 52.81 424 PHE A CA 1
ATOM 3092 C C . PHE A 1 424 ? 20.449 -8.311 99.223 1.00 52.81 424 PHE A C 1
ATOM 3094 O O . PHE A 1 424 ? 20.453 -8.759 100.368 1.00 52.81 424 PHE A O 1
ATOM 3101 N N . THR A 1 425 ? 20.573 -9.100 98.156 1.00 57.75 425 THR A N 1
ATOM 3102 C CA . THR A 1 425 ? 20.949 -10.516 98.259 1.00 57.75 425 THR A CA 1
ATOM 3103 C C . THR A 1 425 ? 22.214 -10.738 97.444 1.00 57.75 425 THR A C 1
ATOM 3105 O O . THR A 1 425 ? 22.273 -10.405 96.260 1.00 57.75 425 THR A O 1
ATOM 3108 N N . GLU A 1 426 ? 23.251 -11.251 98.098 1.00 58.56 426 GLU A N 1
ATOM 3109 C CA . GLU A 1 426 ? 24.559 -11.490 97.491 1.00 58.56 426 GLU A CA 1
ATOM 3110 C C . GLU A 1 426 ? 24.629 -12.901 96.900 1.00 58.56 426 GLU A C 1
ATOM 3112 O O . GLU A 1 426 ? 24.277 -13.882 97.560 1.00 58.56 426 GLU A O 1
ATOM 3117 N N . GLY A 1 427 ? 25.105 -13.018 95.658 1.00 58.38 427 GLY A N 1
ATOM 3118 C CA . GLY A 1 427 ? 25.394 -14.318 95.053 1.00 58.38 427 GLY A CA 1
ATOM 3119 C C . GLY A 1 427 ? 26.633 -14.946 95.691 1.00 58.38 427 GLY A C 1
ATOM 3120 O O . GLY A 1 427 ? 27.648 -14.279 95.878 1.00 58.38 427 GLY A O 1
ATOM 3121 N N . THR A 1 428 ? 26.579 -16.233 96.034 1.00 65.31 428 THR A N 1
ATOM 3122 C CA . THR A 1 428 ? 27.775 -16.961 96.494 1.00 65.31 428 THR A CA 1
ATOM 3123 C C . THR A 1 428 ? 28.447 -17.595 95.284 1.00 65.31 428 THR A C 1
ATOM 3125 O O . THR A 1 428 ? 27.764 -18.268 94.514 1.00 65.31 428 THR A O 1
ATOM 3128 N N . TRP A 1 429 ? 29.753 -17.379 95.101 1.00 72.38 429 TRP A N 1
ATOM 3129 C CA . TRP A 1 429 ? 30.485 -17.988 93.991 1.00 72.38 429 TRP A CA 1
ATOM 3130 C C . TRP A 1 429 ? 30.542 -19.518 94.135 1.00 72.38 429 TRP A C 1
ATOM 3132 O O . TRP A 1 429 ? 30.758 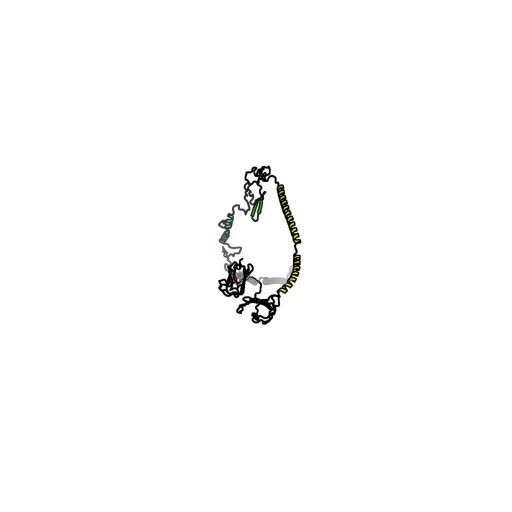-20.043 95.227 1.00 72.38 429 TRP A O 1
ATOM 3142 N N . LEU A 1 430 ? 30.340 -20.224 93.029 1.00 77.12 430 LEU A N 1
ATOM 3143 C CA . LEU A 1 430 ? 30.285 -21.679 92.911 1.00 77.12 430 LEU A CA 1
ATOM 3144 C C . LEU A 1 430 ? 31.338 -22.174 91.914 1.00 77.12 430 LEU A C 1
ATOM 3146 O O . LEU A 1 430 ? 31.901 -21.401 91.144 1.00 77.12 430 LEU A O 1
ATOM 3150 N N . ASN A 1 431 ? 31.576 -23.488 91.896 1.00 75.62 431 ASN A N 1
ATOM 3151 C CA . ASN A 1 431 ? 32.331 -24.182 90.842 1.00 75.62 431 ASN A CA 1
ATOM 3152 C C . ASN A 1 431 ? 33.749 -23.633 90.595 1.00 75.62 431 ASN A C 1
ATOM 3154 O O . ASN A 1 431 ? 34.237 -23.587 89.464 1.00 75.62 431 ASN A O 1
ATOM 3158 N N . GLY A 1 432 ? 34.405 -23.216 91.682 1.00 71.44 432 GLY A N 1
ATOM 3159 C CA . GLY A 1 432 ? 35.767 -22.681 91.665 1.00 71.44 432 GLY A CA 1
ATOM 3160 C C . GLY A 1 432 ? 35.881 -21.275 91.081 1.00 71.44 432 GLY A C 1
ATOM 3161 O O . GLY A 1 432 ? 36.997 -20.779 90.958 1.00 71.44 432 GLY A O 1
ATOM 3162 N N . TRP A 1 433 ? 34.759 -20.634 90.739 1.00 74.44 433 TRP A N 1
ATOM 3163 C CA . TRP A 1 433 ? 34.756 -19.232 90.358 1.00 74.44 433 TRP A CA 1
ATOM 3164 C C . TRP A 1 433 ? 35.104 -18.357 91.555 1.00 74.44 433 TRP A C 1
ATOM 3166 O O . TRP A 1 433 ? 34.648 -18.594 92.674 1.00 74.44 433 TRP A O 1
ATOM 3176 N N . THR A 1 434 ? 35.901 -17.323 91.311 1.00 70.44 434 THR A N 1
ATOM 3177 C CA . THR A 1 434 ? 36.200 -16.299 92.313 1.00 70.44 434 THR A CA 1
ATOM 3178 C C . THR A 1 434 ? 36.011 -14.911 91.723 1.00 70.44 434 THR A C 1
ATOM 3180 O O . THR A 1 434 ? 36.037 -14.720 90.504 1.00 70.44 434 THR A O 1
ATOM 3183 N N . GLY A 1 435 ? 35.797 -13.929 92.589 1.00 66.75 435 GLY A N 1
ATOM 3184 C CA . GLY A 1 435 ? 35.731 -12.536 92.184 1.00 66.75 435 GLY A CA 1
ATOM 3185 C C . GLY A 1 435 ? 36.112 -11.604 93.319 1.00 66.75 435 GLY A C 1
ATOM 3186 O O . GLY A 1 435 ? 36.065 -12.013 94.481 1.00 66.75 435 GLY A O 1
ATOM 3187 N N . ASP A 1 436 ? 36.502 -10.376 92.974 1.00 67.56 436 ASP A N 1
ATOM 3188 C CA . ASP A 1 436 ? 37.016 -9.400 93.942 1.00 67.56 436 ASP A CA 1
ATOM 3189 C C . ASP A 1 436 ? 35.942 -9.083 94.998 1.00 67.56 436 ASP A C 1
ATOM 3191 O O . ASP A 1 436 ? 36.247 -8.951 96.182 1.00 67.56 436 ASP A O 1
ATOM 3195 N N . LEU A 1 437 ? 34.670 -9.044 94.585 1.00 67.12 437 LEU A N 1
ATOM 3196 C CA . LEU A 1 437 ? 33.516 -9.057 95.482 1.00 67.12 437 LEU A CA 1
ATOM 3197 C C . LEU A 1 437 ? 32.415 -9.981 94.952 1.00 67.12 437 LEU A C 1
ATOM 3199 O O . LEU A 1 437 ? 32.362 -10.339 93.770 1.00 67.12 437 LEU A O 1
ATOM 3203 N N . ARG A 1 438 ? 31.509 -10.378 95.849 1.00 69.75 438 ARG A N 1
ATOM 3204 C CA . ARG A 1 438 ? 30.307 -11.124 95.467 1.00 69.75 438 ARG A CA 1
ATOM 3205 C C . ARG A 1 438 ? 29.432 -10.269 94.545 1.00 69.75 438 ARG A C 1
ATOM 3207 O O . ARG A 1 438 ? 29.308 -9.062 94.765 1.00 69.75 438 ARG A O 1
ATOM 3214 N N . PRO A 1 439 ? 28.818 -10.867 93.514 1.00 68.31 439 PRO A N 1
ATOM 3215 C CA . PRO A 1 439 ? 27.985 -10.132 92.589 1.00 68.31 439 PRO A CA 1
ATOM 3216 C C . PRO A 1 439 ? 26.730 -9.666 93.319 1.00 68.31 439 PRO A C 1
ATOM 3218 O O . PRO A 1 439 ? 26.075 -10.429 94.040 1.00 68.31 439 PRO A O 1
ATOM 3221 N N . LYS A 1 440 ? 26.410 -8.388 93.130 1.00 73.69 440 LYS A N 1
ATOM 3222 C CA . LYS A 1 440 ? 25.284 -7.743 93.795 1.00 73.69 440 LYS A CA 1
ATOM 3223 C C . LYS A 1 440 ? 24.090 -7.759 92.862 1.00 73.69 440 LYS A C 1
ATOM 3225 O O . LYS A 1 440 ? 24.129 -7.166 91.784 1.00 73.69 440 LYS A O 1
ATOM 3230 N N . ILE A 1 441 ? 23.045 -8.458 93.286 1.00 72.69 441 ILE A N 1
ATOM 3231 C CA . ILE A 1 441 ? 21.841 -8.661 92.489 1.00 72.69 441 ILE A CA 1
ATOM 3232 C C . ILE A 1 441 ? 20.745 -7.757 93.040 1.00 72.69 441 ILE A C 1
ATOM 3234 O O . ILE A 1 441 ? 20.417 -7.797 94.227 1.00 72.69 441 ILE A O 1
ATOM 3238 N N . VAL A 1 442 ? 20.173 -6.942 92.161 1.00 72.19 442 VAL A N 1
ATOM 3239 C CA . VAL A 1 442 ? 19.085 -6.021 92.474 1.00 72.19 442 VAL A CA 1
ATOM 3240 C C . VAL A 1 442 ? 17.936 -6.315 91.517 1.00 72.19 442 VAL A C 1
ATOM 3242 O O . VAL A 1 442 ? 18.106 -6.250 90.303 1.00 72.19 442 VAL A O 1
ATOM 3245 N N . LYS A 1 443 ? 16.756 -6.639 92.050 1.00 70.12 443 LYS A N 1
ATOM 3246 C CA . LYS A 1 443 ? 15.518 -6.732 91.263 1.00 70.12 443 LYS A CA 1
ATOM 3247 C C . LYS A 1 443 ? 14.653 -5.540 91.602 1.00 70.12 443 LYS A C 1
ATOM 3249 O O . LYS A 1 443 ? 14.309 -5.342 92.764 1.00 70.12 443 LYS A O 1
ATOM 3254 N N . ASN A 1 444 ? 14.300 -4.773 90.579 1.00 71.56 444 ASN A N 1
ATOM 3255 C CA . ASN A 1 444 ? 13.294 -3.734 90.684 1.00 71.56 444 ASN A CA 1
ATOM 3256 C C . ASN A 1 444 ? 12.156 -4.069 89.718 1.00 71.56 444 ASN A C 1
ATOM 3258 O O . ASN A 1 444 ? 12.289 -3.993 88.493 1.00 71.56 444 ASN A O 1
ATOM 3262 N N . ASN A 1 445 ? 11.038 -4.504 90.294 1.00 72.75 445 ASN A N 1
ATOM 3263 C CA . ASN A 1 445 ? 9.891 -5.048 89.579 1.00 72.75 445 ASN A CA 1
ATOM 3264 C C . ASN A 1 445 ? 10.262 -6.275 88.717 1.00 72.75 445 ASN A C 1
ATOM 3266 O O . ASN A 1 445 ? 10.695 -7.275 89.276 1.00 72.75 445 ASN A O 1
ATOM 3270 N N . LYS A 1 446 ? 10.124 -6.251 87.385 1.00 74.38 446 LYS A N 1
ATOM 3271 C CA . LYS A 1 446 ? 10.532 -7.380 86.516 1.00 74.38 446 LYS A CA 1
ATOM 3272 C C . LYS A 1 446 ? 11.962 -7.266 85.984 1.00 74.38 446 LYS A C 1
ATOM 3274 O O . LYS A 1 446 ? 12.435 -8.184 85.325 1.00 74.38 446 LYS A O 1
ATOM 3279 N N . VAL A 1 447 ? 12.653 -6.162 86.259 1.00 73.12 447 VAL A N 1
ATOM 3280 C CA . VAL A 1 447 ? 14.009 -5.925 85.760 1.00 73.12 447 VAL A CA 1
ATOM 3281 C C . VAL A 1 447 ? 15.012 -6.348 86.822 1.00 73.12 447 VAL A C 1
ATOM 3283 O O . VAL A 1 447 ? 14.954 -5.891 87.966 1.00 73.12 447 VAL A O 1
ATOM 3286 N N . VAL A 1 448 ? 15.925 -7.231 86.438 1.00 77.38 448 VAL A N 1
ATOM 3287 C CA . VAL A 1 448 ? 17.032 -7.675 87.276 1.00 77.38 448 VAL A CA 1
ATOM 3288 C C . VAL A 1 448 ? 18.310 -7.064 86.742 1.00 77.38 448 VAL A C 1
ATOM 3290 O O . VAL A 1 448 ? 18.661 -7.245 85.577 1.00 77.38 448 VAL A O 1
ATOM 3293 N N . THR A 1 449 ? 19.004 -6.366 87.630 1.00 77.56 449 THR A N 1
ATOM 3294 C CA . THR A 1 449 ? 20.326 -5.808 87.395 1.00 77.56 449 THR A CA 1
ATOM 3295 C C . THR A 1 449 ? 21.325 -6.550 88.267 1.00 77.56 449 THR A C 1
ATOM 3297 O O . THR A 1 449 ? 21.149 -6.666 89.482 1.00 77.56 449 THR A O 1
ATOM 3300 N N . ILE A 1 450 ? 22.385 -7.054 87.652 1.00 78.56 450 ILE A N 1
ATOM 3301 C CA . ILE A 1 450 ? 23.481 -7.723 88.340 1.00 78.56 450 ILE A CA 1
ATOM 3302 C C . ILE A 1 450 ? 24.737 -6.901 88.128 1.00 78.56 450 ILE A C 1
ATOM 3304 O O . ILE A 1 450 ? 25.164 -6.682 86.994 1.00 78.56 450 ILE A O 1
ATOM 3308 N N . HIS A 1 451 ? 25.343 -6.483 89.230 1.00 75.44 451 HIS A N 1
ATOM 3309 C CA . HIS A 1 451 ? 26.648 -5.850 89.224 1.00 75.44 451 HIS A CA 1
ATOM 3310 C C . HIS A 1 451 ? 27.705 -6.896 89.555 1.00 75.44 451 HIS A C 1
ATOM 3312 O O . HIS A 1 451 ? 27.706 -7.481 90.642 1.00 75.44 451 HIS A O 1
ATOM 3318 N N . PHE A 1 452 ? 28.598 -7.130 88.604 1.00 74.25 452 PHE A N 1
ATOM 3319 C CA . PHE A 1 452 ? 29.760 -7.982 88.774 1.00 74.25 452 PHE A CA 1
ATOM 3320 C C . PHE A 1 452 ? 30.951 -7.113 89.136 1.00 74.25 452 PHE A C 1
ATOM 3322 O O . PHE A 1 452 ? 31.214 -6.093 88.498 1.00 74.25 452 PHE A O 1
ATOM 3329 N N . TYR A 1 453 ? 31.679 -7.545 90.156 1.00 70.94 453 TYR A N 1
ATOM 3330 C CA . TYR A 1 453 ? 32.802 -6.810 90.710 1.00 70.94 453 TYR A CA 1
ATOM 3331 C C . TYR A 1 453 ? 34.085 -7.619 90.515 1.00 70.94 453 TYR A C 1
ATOM 3333 O O . TYR A 1 453 ? 34.636 -8.142 91.475 1.00 70.94 453 TYR A O 1
ATOM 3341 N N . GLY A 1 454 ? 34.494 -7.779 89.248 1.00 70.69 454 GLY A N 1
ATOM 3342 C CA . GLY A 1 454 ? 35.684 -8.530 88.843 1.00 70.69 454 GLY A CA 1
ATOM 3343 C C . GLY A 1 454 ? 35.524 -10.038 89.027 1.00 70.69 454 GLY A C 1
ATOM 3344 O O . GLY A 1 454 ? 35.630 -10.534 90.138 1.00 70.69 454 GLY A O 1
ATOM 3345 N N . VAL A 1 455 ? 35.300 -10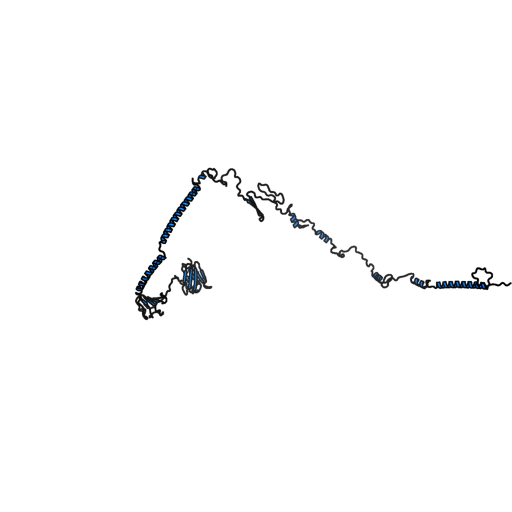.784 87.946 1.00 72.00 455 VAL A N 1
ATOM 3346 C CA . VAL A 1 455 ? 35.184 -12.250 87.956 1.00 72.00 455 VAL A CA 1
ATOM 3347 C C . VAL A 1 455 ? 36.456 -12.836 87.370 1.00 72.00 455 VAL A C 1
ATOM 3349 O O . VAL A 1 455 ? 36.740 -12.656 86.188 1.00 72.00 455 VAL A O 1
ATOM 3352 N N . ARG A 1 456 ? 37.254 -13.512 88.191 1.00 67.56 456 ARG A N 1
ATOM 3353 C CA . ARG A 1 456 ? 38.578 -13.998 87.806 1.00 67.56 456 ARG A CA 1
ATOM 3354 C C . ARG A 1 456 ? 38.640 -15.502 88.049 1.00 67.56 456 ARG A C 1
ATOM 3356 O O . ARG A 1 456 ? 38.634 -15.960 89.185 1.00 67.56 456 ARG A O 1
ATOM 3363 N N . SER A 1 457 ? 38.756 -16.247 86.958 1.00 65.56 457 SER A N 1
ATOM 3364 C CA . SER A 1 457 ? 39.025 -17.680 86.850 1.00 65.56 457 SER A CA 1
ATOM 3365 C C . SER A 1 457 ? 37.933 -18.607 87.388 1.00 65.56 457 SER A C 1
ATOM 3367 O O . SER A 1 457 ? 37.433 -18.439 88.493 1.00 65.56 457 SER A O 1
ATOM 3369 N N . GLY A 1 458 ? 37.591 -19.607 86.579 1.00 63.41 458 GLY A N 1
ATOM 3370 C CA . GLY A 1 458 ? 36.657 -20.684 86.884 1.00 63.41 458 GLY A CA 1
ATOM 3371 C C . GLY A 1 458 ? 36.505 -21.601 85.671 1.00 63.41 458 GLY A C 1
ATOM 3372 O O . GLY A 1 458 ? 37.052 -21.332 84.597 1.00 63.41 458 GLY A O 1
ATOM 3373 N N . THR A 1 459 ? 35.810 -22.723 85.830 1.00 65.00 459 THR A N 1
ATOM 3374 C CA . THR A 1 459 ? 35.600 -23.662 84.719 1.00 65.00 459 THR A CA 1
ATOM 3375 C C . THR A 1 459 ? 34.491 -23.133 83.806 1.00 65.00 459 THR A C 1
ATOM 3377 O O . THR A 1 459 ? 33.326 -23.090 84.192 1.00 65.00 459 THR A O 1
ATOM 3380 N N . ALA A 1 460 ? 34.866 -22.716 82.589 1.00 63.22 460 ALA A N 1
ATOM 3381 C CA . ALA A 1 460 ? 34.045 -21.928 81.653 1.00 63.22 460 ALA A CA 1
ATOM 3382 C C . ALA A 1 460 ? 32.709 -22.566 81.209 1.00 63.22 460 ALA A C 1
ATOM 3384 O O . ALA A 1 460 ? 31.929 -21.927 80.511 1.00 63.22 460 ALA A O 1
ATOM 3385 N N . THR A 1 461 ? 32.432 -23.813 81.594 1.00 72.12 461 THR A N 1
ATOM 3386 C CA . THR A 1 461 ? 31.219 -24.557 81.227 1.00 72.12 461 THR A CA 1
ATOM 3387 C C . THR A 1 461 ? 30.233 -24.756 82.388 1.00 72.12 461 THR A C 1
ATOM 3389 O O . THR A 1 461 ? 29.185 -25.356 82.173 1.00 72.12 461 THR A O 1
ATOM 3392 N N . GLN A 1 462 ? 30.530 -24.275 83.605 1.00 79.06 462 GLN A N 1
ATOM 3393 C CA . GLN A 1 462 ? 29.676 -24.420 84.800 1.00 79.06 462 GLN A CA 1
ATOM 3394 C C . GLN A 1 462 ? 29.315 -23.055 85.421 1.00 79.06 462 GLN A C 1
ATOM 3396 O O . GLN A 1 462 ? 30.141 -22.139 85.389 1.00 79.06 462 GLN A O 1
ATOM 3401 N N . PRO A 1 463 ? 28.115 -22.897 86.019 1.00 80.00 463 PRO A N 1
ATOM 3402 C CA . PRO A 1 463 ? 27.655 -21.609 86.535 1.00 80.00 463 PRO A CA 1
ATOM 3403 C C . PRO A 1 463 ? 28.488 -21.124 87.717 1.00 80.00 463 PRO A C 1
ATOM 3405 O O . PRO A 1 463 ? 28.754 -21.868 88.660 1.00 80.00 463 PRO A O 1
ATOM 3408 N N . ALA A 1 464 ? 28.862 -19.850 87.667 1.00 77.19 464 ALA A N 1
ATOM 3409 C CA . ALA A 1 464 ? 29.594 -19.155 88.712 1.00 77.19 464 ALA A CA 1
ATOM 3410 C C . ALA A 1 464 ? 28.706 -18.830 89.915 1.00 77.19 464 ALA A C 1
ATOM 3412 O O . ALA A 1 464 ? 29.201 -18.747 91.028 1.00 77.19 464 ALA A O 1
ATOM 3413 N N . PHE A 1 465 ? 27.400 -18.675 89.718 1.00 79.88 465 PHE A N 1
ATOM 3414 C CA . PHE A 1 465 ? 26.384 -18.701 90.771 1.00 79.88 465 PHE A CA 1
ATOM 3415 C C . PHE A 1 465 ? 25.008 -18.927 90.138 1.00 79.88 465 PHE A C 1
ATOM 3417 O O . PHE A 1 465 ? 24.841 -18.822 88.919 1.00 79.88 465 PHE A O 1
ATOM 3424 N N . ILE A 1 466 ? 24.021 -19.245 90.974 1.00 82.25 466 ILE A N 1
ATOM 3425 C CA . ILE A 1 466 ? 22.634 -19.455 90.554 1.00 82.25 466 ILE A CA 1
ATOM 3426 C C . ILE A 1 466 ? 21.776 -18.289 91.045 1.00 82.25 466 ILE A C 1
ATOM 3428 O O . ILE A 1 466 ? 21.821 -17.926 92.222 1.00 82.25 466 ILE A O 1
ATOM 3432 N N . LEU A 1 467 ? 20.952 -17.735 90.160 1.00 79.31 467 LEU A N 1
ATOM 3433 C CA . LEU A 1 467 ? 19.958 -16.734 90.520 1.00 79.31 467 LEU A CA 1
ATOM 3434 C C . LEU A 1 467 ? 18.776 -17.361 91.282 1.00 79.31 467 LEU A C 1
ATOM 3436 O O . LEU A 1 467 ? 18.288 -18.435 90.893 1.00 79.31 467 LEU A O 1
ATOM 3440 N N . PRO A 1 468 ? 18.259 -16.693 92.334 1.00 78.12 468 PRO A N 1
ATOM 3441 C CA . PRO A 1 468 ? 17.023 -17.108 92.994 1.00 78.12 468 PRO A CA 1
ATOM 3442 C C . PRO A 1 468 ? 15.861 -17.179 91.999 1.00 78.12 468 PRO A C 1
ATOM 3444 O O . PRO A 1 468 ? 15.843 -16.437 91.022 1.00 78.12 468 PRO A O 1
ATOM 3447 N N . VAL A 1 469 ? 14.875 -18.045 92.250 1.00 76.56 469 VAL A N 1
ATOM 3448 C CA . VAL A 1 469 ? 13.832 -18.420 91.270 1.00 76.56 469 VAL A CA 1
ATOM 3449 C C . VAL A 1 469 ? 13.106 -17.219 90.648 1.00 76.56 469 VAL A C 1
ATOM 3451 O O . VAL A 1 469 ? 12.934 -17.176 89.437 1.00 76.56 469 VAL A O 1
ATOM 3454 N N . GLY A 1 470 ? 12.777 -16.194 91.439 1.00 75.56 470 GLY A N 1
ATOM 3455 C CA . GLY A 1 470 ? 12.126 -14.975 90.940 1.00 75.56 470 GLY A CA 1
ATOM 3456 C C . GLY A 1 470 ? 13.036 -14.017 90.157 1.00 75.56 470 GLY A C 1
ATOM 3457 O O . GLY A 1 470 ? 12.573 -12.974 89.719 1.00 75.56 470 GLY A O 1
ATOM 3458 N N . TYR A 1 471 ? 14.330 -14.298 90.014 1.00 81.44 471 TYR A N 1
ATOM 3459 C CA . TYR A 1 471 ? 15.301 -13.424 89.343 1.00 81.44 471 TYR A CA 1
ATOM 3460 C C . TYR A 1 471 ? 15.773 -14.003 87.998 1.00 81.44 471 TYR A C 1
ATOM 3462 O O . TYR A 1 471 ? 16.627 -13.411 87.343 1.00 81.44 471 TYR A O 1
ATOM 3470 N N . ARG A 1 472 ? 15.252 -15.167 87.591 1.00 84.44 472 ARG A N 1
ATOM 3471 C CA . ARG A 1 472 ? 15.728 -15.932 86.428 1.00 84.44 472 ARG A CA 1
ATOM 3472 C C . ARG A 1 472 ? 15.106 -15.426 85.120 1.00 84.44 472 ARG A C 1
ATOM 3474 O O . ARG A 1 472 ? 13.935 -15.041 85.133 1.00 84.44 472 ARG A O 1
ATOM 3481 N N . PRO A 1 473 ? 15.845 -15.409 83.997 1.00 80.88 473 PRO A N 1
ATOM 3482 C CA . PRO A 1 473 ? 15.286 -15.030 82.700 1.00 80.88 473 PRO A CA 1
ATOM 3483 C C . PRO A 1 473 ? 14.362 -16.119 82.132 1.00 80.88 473 PRO A C 1
ATOM 3485 O O . PRO A 1 473 ? 14.431 -17.278 82.527 1.00 80.88 473 PRO A O 1
ATOM 3488 N N . VAL A 1 474 ? 13.502 -15.738 81.181 1.00 78.81 474 VAL A N 1
ATOM 3489 C CA . VAL A 1 474 ? 12.510 -16.639 80.551 1.00 78.81 474 VAL A CA 1
ATOM 3490 C C . VAL A 1 474 ? 13.155 -17.690 79.639 1.00 78.81 474 VAL A C 1
ATOM 3492 O O . VAL A 1 474 ? 12.682 -18.818 79.558 1.00 78.81 474 VAL A O 1
ATOM 3495 N N . TYR A 1 475 ? 14.236 -17.317 78.958 1.00 79.38 475 TYR A N 1
ATOM 3496 C CA . TYR A 1 475 ? 14.989 -18.167 78.039 1.00 79.38 475 TYR A CA 1
ATOM 3497 C C . TYR A 1 475 ? 16.485 -17.963 78.281 1.00 79.38 475 TYR A C 1
ATOM 3499 O O . TYR A 1 475 ? 16.886 -16.931 78.826 1.00 79.38 475 TYR A O 1
ATOM 3507 N N . ASP A 1 476 ? 17.299 -18.930 77.860 1.00 85.56 476 ASP A N 1
ATOM 3508 C CA . ASP A 1 476 ? 18.754 -18.792 77.868 1.00 85.56 476 ASP A CA 1
ATOM 3509 C C . ASP A 1 476 ? 19.172 -17.550 77.073 1.00 85.56 476 ASP A C 1
ATOM 3511 O O . ASP A 1 476 ? 18.787 -17.378 75.916 1.00 85.56 476 ASP A O 1
ATOM 3515 N N . ALA A 1 477 ? 19.981 -16.697 77.691 1.00 78.06 477 ALA A N 1
ATOM 3516 C CA . ALA A 1 477 ? 20.474 -15.468 77.097 1.00 78.06 477 ALA A CA 1
ATOM 3517 C C . ALA A 1 477 ? 21.998 -15.415 77.187 1.00 78.06 477 ALA A C 1
ATOM 3519 O O . ALA A 1 477 ? 22.578 -15.656 78.245 1.00 78.06 477 ALA A O 1
ATOM 3520 N N . GLU A 1 478 ? 22.651 -15.071 76.081 1.00 80.69 478 GLU A N 1
ATOM 3521 C CA . GLU A 1 478 ? 24.086 -14.799 76.055 1.00 80.69 478 GLU A CA 1
ATOM 3522 C C . GLU A 1 478 ? 24.327 -13.304 75.898 1.00 80.69 478 GLU A C 1
ATOM 3524 O O . GLU A 1 478 ? 23.777 -12.652 75.012 1.00 80.69 478 GLU A O 1
ATOM 3529 N N . PHE A 1 479 ? 25.188 -12.768 76.753 1.00 76.75 479 PHE A N 1
ATOM 3530 C CA . PHE A 1 479 ? 25.580 -11.372 76.751 1.00 76.75 479 PHE A CA 1
ATOM 3531 C C . PHE A 1 479 ? 27.082 -11.283 76.519 1.00 76.75 479 PHE A C 1
ATOM 3533 O O . PHE A 1 479 ? 27.881 -11.827 77.278 1.00 76.75 479 PHE A O 1
ATOM 3540 N N . LEU A 1 480 ? 27.481 -10.613 75.447 1.00 65.00 480 LEU A N 1
ATOM 3541 C CA . LEU A 1 480 ? 28.887 -10.382 75.125 1.00 65.00 480 LEU A CA 1
ATOM 3542 C C . LEU A 1 480 ? 29.388 -9.208 75.970 1.00 65.00 480 LEU A C 1
ATOM 3544 O O . LEU A 1 480 ? 28.814 -8.125 75.875 1.00 65.00 480 LEU A O 1
ATOM 3548 N N . SER A 1 481 ? 30.428 -9.399 76.790 1.00 63.00 481 SER A N 1
ATOM 3549 C CA . SER A 1 481 ? 31.078 -8.261 77.459 1.00 63.00 481 SER A CA 1
ATOM 3550 C C . SER A 1 481 ? 32.170 -7.654 76.577 1.00 63.00 481 SER A C 1
ATOM 3552 O O . SER A 1 481 ? 32.383 -6.448 76.621 1.00 63.00 481 SER A O 1
ATOM 3554 N N . ASP A 1 482 ? 32.842 -8.481 75.767 1.00 63.69 482 ASP A N 1
ATOM 3555 C CA . ASP A 1 482 ? 33.751 -8.080 74.690 1.00 63.69 482 ASP A CA 1
ATOM 3556 C C . ASP A 1 482 ? 33.892 -9.213 73.644 1.00 63.69 482 ASP A C 1
ATOM 3558 O O . ASP A 1 482 ? 33.162 -10.207 73.680 1.00 63.69 482 ASP A O 1
ATOM 3562 N N . THR A 1 483 ? 34.801 -9.072 72.670 1.00 60.50 483 THR A N 1
ATOM 3563 C CA . THR A 1 483 ? 34.990 -10.045 71.574 1.00 60.50 483 THR A CA 1
ATOM 3564 C C . THR A 1 483 ? 35.516 -11.415 72.015 1.00 60.50 483 THR A C 1
ATOM 3566 O O . THR A 1 483 ? 35.478 -12.354 71.223 1.00 60.50 483 THR A O 1
ATOM 3569 N N . THR A 1 484 ? 35.974 -11.559 73.256 1.00 61.91 484 THR A N 1
ATOM 3570 C CA . THR A 1 484 ? 36.594 -12.785 73.786 1.00 61.91 484 THR A CA 1
ATOM 3571 C C . THR A 1 484 ? 35.916 -13.293 75.057 1.00 61.91 484 THR A C 1
ATOM 3573 O O . THR A 1 484 ? 35.981 -14.492 75.321 1.00 61.91 484 THR A O 1
ATOM 3576 N N . ASN A 1 485 ? 35.218 -12.430 75.803 1.00 69.50 485 ASN A N 1
ATOM 3577 C CA . ASN A 1 485 ? 34.515 -12.795 77.026 1.00 69.50 485 ASN A CA 1
ATOM 3578 C C . ASN A 1 485 ? 32.998 -12.563 76.934 1.00 69.50 485 ASN A C 1
ATOM 3580 O O . ASN A 1 485 ? 32.510 -11.558 76.409 1.00 69.50 485 ASN A O 1
ATOM 3584 N N . LYS A 1 486 ? 32.233 -13.515 77.471 1.00 76.44 486 LYS A N 1
ATOM 3585 C CA . LYS A 1 486 ? 30.767 -13.555 77.408 1.00 76.44 486 LYS A CA 1
ATOM 3586 C C . LYS A 1 486 ? 30.202 -13.998 78.752 1.00 76.44 486 LYS A C 1
ATOM 3588 O O . LYS A 1 486 ? 30.889 -14.644 79.535 1.00 76.44 486 LYS A O 1
ATOM 3593 N N . VAL A 1 487 ? 28.941 -13.687 79.016 1.00 81.25 487 VAL A N 1
ATOM 3594 C CA . VAL A 1 487 ? 28.176 -14.222 80.144 1.00 81.25 487 VAL A CA 1
ATOM 3595 C C . VAL A 1 487 ? 26.897 -14.822 79.615 1.00 81.25 487 VAL A C 1
ATOM 3597 O O . VAL A 1 487 ? 26.059 -14.125 79.050 1.00 81.25 487 VAL A O 1
ATOM 3600 N N . SER A 1 488 ? 26.737 -16.115 79.838 1.00 84.44 488 SER A N 1
ATOM 3601 C CA . SER A 1 488 ? 25.504 -16.824 79.533 1.00 84.44 488 SER A CA 1
ATOM 3602 C C . SER A 1 488 ? 24.668 -16.923 80.796 1.00 84.44 488 SER A C 1
ATOM 3604 O O . SER A 1 488 ? 25.137 -17.455 81.798 1.00 84.44 488 SER A O 1
ATOM 3606 N N . ILE A 1 489 ? 23.436 -16.432 80.764 1.00 84.75 489 ILE A N 1
ATOM 3607 C CA . ILE A 1 489 ? 22.457 -16.663 81.822 1.00 84.75 489 ILE A CA 1
ATOM 3608 C C . ILE A 1 489 ? 21.426 -17.644 81.302 1.00 84.75 489 ILE A C 1
ATOM 3610 O O . ILE A 1 489 ? 20.720 -17.380 80.333 1.00 84.75 489 ILE A O 1
ATOM 3614 N N . LYS A 1 490 ? 21.360 -18.789 81.960 1.00 86.62 490 LYS A N 1
ATOM 3615 C CA . LYS A 1 490 ? 20.446 -19.872 81.638 1.00 86.62 490 LYS A CA 1
ATOM 3616 C C . LYS A 1 490 ? 19.078 -19.622 82.269 1.00 86.62 490 LYS A C 1
ATOM 3618 O O . LYS A 1 490 ? 18.980 -18.977 83.315 1.00 86.62 490 LYS A O 1
ATOM 3623 N N . ALA A 1 491 ? 18.012 -20.111 81.637 1.00 84.31 491 ALA A N 1
ATOM 3624 C CA . ALA A 1 491 ? 16.639 -19.955 82.133 1.00 84.31 491 ALA A CA 1
ATOM 3625 C C . ALA A 1 491 ? 16.437 -20.613 83.514 1.00 84.31 491 ALA A C 1
ATOM 3627 O O . ALA A 1 491 ? 15.621 -20.175 84.324 1.00 84.31 491 ALA A O 1
ATOM 3628 N N . ASP A 1 492 ? 17.250 -21.621 83.839 1.00 81.81 492 ASP A N 1
ATOM 3629 C CA . ASP A 1 492 ? 17.327 -22.222 85.174 1.00 81.81 492 ASP A CA 1
ATOM 3630 C C . ASP A 1 492 ? 18.045 -21.335 86.216 1.00 81.81 492 ASP A C 1
ATOM 3632 O O . ASP A 1 492 ? 18.184 -21.720 87.376 1.00 81.81 492 ASP A O 1
ATOM 3636 N N . GLY A 1 493 ? 18.452 -20.121 85.837 1.00 80.31 493 GLY A N 1
ATOM 3637 C CA . GLY A 1 493 ? 19.117 -19.138 86.682 1.00 80.31 493 GLY A CA 1
ATOM 3638 C C . GLY A 1 493 ? 20.633 -19.272 86.745 1.00 80.31 493 GLY A C 1
ATOM 3639 O O . GLY A 1 493 ? 21.258 -18.466 87.435 1.00 80.31 493 GLY A O 1
ATOM 3640 N N . GLY A 1 494 ? 21.237 -20.257 86.077 1.00 85.75 494 GLY A N 1
ATOM 3641 C CA . GLY A 1 494 ? 22.686 -20.421 86.062 1.00 85.75 494 GLY A CA 1
ATOM 3642 C C . GLY A 1 494 ? 23.388 -19.291 85.315 1.00 85.75 494 GLY A C 1
ATOM 3643 O O . GLY A 1 494 ? 23.145 -19.085 84.130 1.00 85.75 494 GLY A O 1
ATOM 3644 N N . VAL A 1 495 ? 24.283 -18.567 85.993 1.00 85.25 495 VAL A N 1
ATOM 3645 C CA . VAL A 1 495 ? 25.095 -17.505 85.381 1.00 85.25 495 VAL A CA 1
ATOM 3646 C C . VAL A 1 495 ? 26.492 -18.043 85.107 1.00 85.25 495 VAL A C 1
ATOM 3648 O O . VAL A 1 495 ? 27.231 -18.343 86.041 1.00 85.25 495 VAL A O 1
ATOM 3651 N N . ILE A 1 496 ? 26.857 -18.167 83.834 1.00 86.00 496 ILE A N 1
ATOM 3652 C CA . ILE A 1 496 ? 28.092 -18.792 83.352 1.00 86.00 496 ILE A CA 1
ATOM 3653 C C . ILE A 1 496 ? 28.932 -17.742 82.610 1.00 86.00 496 ILE A C 1
ATOM 3655 O O . ILE A 1 496 ? 28.654 -17.434 81.448 1.00 86.00 496 ILE A O 1
ATOM 3659 N N . PRO A 1 497 ? 29.957 -17.171 83.256 1.00 80.75 497 PRO A N 1
ATOM 3660 C CA . PRO A 1 497 ? 30.960 -16.360 82.584 1.00 80.75 497 PRO A CA 1
ATOM 3661 C C . PRO A 1 497 ? 31.881 -17.238 81.724 1.00 80.75 497 PRO A C 1
ATOM 3663 O O . PRO A 1 497 ? 32.260 -18.335 82.125 1.00 80.75 497 PRO A O 1
ATOM 3666 N N . SER A 1 498 ? 32.301 -16.750 80.563 1.00 76.69 498 SER A N 1
ATOM 3667 C CA . SER A 1 498 ? 33.366 -17.339 79.756 1.00 76.69 498 SER A CA 1
ATOM 3668 C C . SER A 1 498 ? 34.557 -16.379 79.754 1.00 76.69 498 SER A C 1
ATOM 3670 O O . SER A 1 498 ? 34.552 -15.391 79.021 1.00 76.69 498 SER A O 1
ATOM 3672 N N . GLY A 1 499 ? 35.554 -16.661 80.599 1.00 69.94 499 GLY A N 1
ATOM 3673 C CA . GLY A 1 499 ? 36.779 -15.865 80.752 1.00 69.94 499 GLY A CA 1
ATOM 3674 C C . GLY A 1 499 ? 36.805 -14.958 81.990 1.00 69.94 499 GLY A C 1
ATOM 3675 O O . GLY A 1 499 ? 35.906 -15.003 82.832 1.00 69.94 499 GLY A O 1
ATOM 3676 N N . ASN A 1 500 ? 37.872 -14.161 82.123 1.00 73.94 500 ASN A N 1
ATOM 3677 C CA . ASN A 1 500 ? 38.029 -13.212 83.229 1.00 73.94 500 ASN A CA 1
ATOM 3678 C C . ASN A 1 500 ? 37.336 -11.895 82.880 1.00 73.94 500 ASN A C 1
ATOM 3680 O O . ASN A 1 500 ? 37.773 -11.189 81.974 1.00 73.94 500 ASN A O 1
ATOM 3684 N N . LEU A 1 501 ? 36.290 -11.552 83.625 1.00 68.00 501 LEU A N 1
ATOM 3685 C CA . LEU A 1 501 ? 35.493 -10.352 83.406 1.00 68.00 501 LEU A CA 1
ATOM 3686 C C . LEU A 1 501 ? 35.862 -9.259 84.402 1.00 68.00 501 LEU A C 1
ATOM 3688 O O . LEU A 1 501 ? 36.055 -9.521 85.587 1.00 68.00 501 LEU A O 1
ATOM 3692 N N . GLY A 1 502 ? 35.940 -8.020 83.925 1.00 71.31 502 GLY A N 1
ATOM 3693 C CA . GLY A 1 502 ? 36.131 -6.851 84.779 1.00 71.31 502 GLY A CA 1
ATOM 3694 C C . GLY A 1 502 ? 34.887 -6.504 85.602 1.00 71.31 502 GLY A C 1
ATOM 3695 O O . GLY A 1 502 ? 34.022 -7.334 85.876 1.00 71.31 502 GLY A O 1
ATOM 3696 N N . TYR A 1 503 ? 34.791 -5.239 85.996 1.00 74.75 503 TYR A N 1
ATOM 3697 C CA . TYR A 1 503 ? 33.604 -4.700 86.649 1.00 74.75 503 TYR A CA 1
ATOM 3698 C C . TYR A 1 503 ? 32.591 -4.330 85.575 1.00 74.75 503 TYR A C 1
ATOM 3700 O O . TYR A 1 503 ? 32.856 -3.454 84.753 1.00 74.75 503 TYR A O 1
ATOM 3708 N N . PHE A 1 504 ? 31.446 -4.998 85.555 1.00 67.12 504 PHE A N 1
ATOM 3709 C CA . PHE A 1 504 ? 30.403 -4.701 84.581 1.00 67.12 504 PHE A CA 1
ATOM 3710 C C . PHE A 1 504 ? 29.024 -4.972 85.167 1.00 67.12 504 PHE A C 1
ATOM 3712 O O . PHE A 1 504 ? 28.859 -5.669 86.169 1.00 67.12 504 PHE A O 1
ATOM 3719 N N . THR A 1 505 ? 28.024 -4.367 84.538 1.00 73.62 505 THR A N 1
ATOM 3720 C CA . THR A 1 505 ? 26.631 -4.476 84.953 1.00 73.62 505 THR A CA 1
ATOM 3721 C C . THR A 1 505 ? 25.835 -5.100 83.832 1.00 73.62 505 THR A C 1
ATOM 3723 O O . THR A 1 505 ? 25.946 -4.677 82.683 1.00 73.62 505 THR A O 1
ATOM 3726 N N . LEU A 1 506 ? 25.023 -6.088 84.179 1.00 73.06 506 LEU A N 1
ATOM 3727 C CA . LEU A 1 506 ? 24.095 -6.708 83.258 1.00 73.06 506 LEU A CA 1
ATOM 3728 C C . LEU A 1 506 ? 22.664 -6.452 83.714 1.00 73.06 506 LEU A C 1
ATOM 3730 O O . LEU A 1 506 ? 22.359 -6.630 84.891 1.00 73.06 506 LEU A O 1
ATOM 3734 N N . THR A 1 507 ? 21.791 -6.112 82.770 1.00 76.88 507 THR A N 1
ATOM 3735 C CA . THR A 1 507 ? 20.367 -5.915 83.028 1.00 76.88 507 THR A CA 1
ATOM 3736 C C . THR A 1 507 ? 19.540 -6.764 82.077 1.00 76.88 507 THR A C 1
ATOM 3738 O O . THR A 1 507 ? 19.729 -6.702 80.864 1.00 76.88 507 THR A O 1
ATOM 3741 N N . PHE A 1 508 ? 18.600 -7.534 82.617 1.00 73.25 508 PHE A N 1
ATOM 3742 C CA . PHE A 1 508 ? 17.639 -8.308 81.834 1.00 73.25 508 PHE A CA 1
ATOM 3743 C C . PHE A 1 508 ? 16.293 -8.399 82.556 1.00 73.25 508 PHE A C 1
ATOM 3745 O O . PHE A 1 508 ? 16.151 -8.014 83.718 1.00 73.25 508 PHE A O 1
ATOM 3752 N N . VAL A 1 509 ? 15.278 -8.888 81.847 1.00 77.62 509 VAL A N 1
ATOM 3753 C CA . VAL A 1 509 ? 13.926 -9.050 82.390 1.00 77.62 509 VAL A CA 1
ATOM 3754 C C . VAL A 1 509 ? 13.766 -10.472 82.924 1.00 77.62 509 VAL A C 1
ATOM 3756 O O . VAL A 1 509 ? 13.955 -11.439 82.185 1.00 77.62 509 VAL A O 1
ATOM 3759 N N . ALA A 1 510 ? 13.426 -10.602 84.205 1.00 75.31 510 ALA A N 1
ATOM 3760 C CA . ALA A 1 510 ? 13.125 -11.887 84.825 1.00 75.31 510 ALA A CA 1
ATOM 3761 C C . ALA A 1 510 ? 11.714 -12.373 84.453 1.00 75.31 510 ALA A C 1
ATOM 3763 O O . ALA A 1 510 ? 10.805 -11.568 84.220 1.00 75.31 510 ALA A O 1
ATOM 3764 N N . HIS A 1 511 ? 11.526 -13.694 84.414 1.00 70.88 511 HIS A N 1
ATOM 3765 C CA . HIS A 1 511 ? 10.197 -14.300 84.329 1.00 70.88 511 HIS A CA 1
ATOM 3766 C C . HIS A 1 511 ? 9.397 -13.992 85.608 1.00 70.88 511 HIS A C 1
ATOM 3768 O O . HIS A 1 511 ? 10.011 -13.752 86.649 1.00 70.88 511 HIS A O 1
ATOM 3774 N N . GLN A 1 512 ? 8.058 -13.934 85.495 1.00 58.31 512 GLN A N 1
ATOM 3775 C CA . GLN A 1 512 ? 7.154 -13.389 86.529 1.00 58.31 512 GLN A CA 1
ATOM 3776 C C . GLN A 1 512 ? 7.517 -13.809 87.956 1.00 58.31 512 GLN A C 1
ATOM 3778 O O . GLN A 1 512 ? 7.600 -15.034 88.196 1.00 58.31 512 GLN A O 1
#

Nearest PDB structures (foldseek):
  6dru-assembly1_A  TM=2.164E-01  e=1.326E+00  Aspergillus niger
  6x3m-assembly1_C  TM=1.349E-01  e=6.407E+00  Streptococcus pyogenes phage H4489A

Secondary structure (DSSP, 8-state):
-----B--TT--SS------B-HHHHHHHHHHHHHHHHHHHHHHHHHHHHHHH-TTTSPPHHHHHHHHHH--SS-PPPPP-SSS-SSS-HHHHHHHHTS-TTTT-----S---GGGS---SS-----HHHHHHHHTSS--SPP-SSS-SSS-HHHHHHHHTS-TT--S------EE--TTS--EE-SSSS--PPP---TTEEEEEETTTTEEEEEE-S--PPPPPPSSPPTTS---PPPPPTT-S-SSS-TTGGGTTS-TT--HHHHHHHHHHHHHHHHHHHHHHHHHHHHHHHHHHHHHHTSPPHHHHHHHHHHHHHHHHHHHHHHHHHHGGGTEEEEEPTT--GGG--S-EEEEE-S--TTS------TTEEEEEE-SSSPEEEEEEE-TTSSSEEEEEEEEB-TT--B-------------EEPPP-TT-EEEEEEEEEEETTEEEEEEEEEE---TTS-SEE--GGG-BSS-EEEESSSS-EEEE-TTSEEEEES-EEEEEEEEEBP-

Radius of gyration: 97.31 Å; Cα contacts (8 Å, |Δi|>4): 562; chains: 1; bounding box: 124×109×298 Å

Mean predicted aligned error: 24.55 Å

Foldseek 3Di:
DDDDADQPLPVPDDDDDDDHHDPVSVVSVVVVVVVVVVVVVVVVVVVVVCVVPPCPPDPDPVNVVVVCVVDDVDDDWDDADCVRDTVHDVVVNVVVVPQPDCRVVDDDDPDDDPVVDDADPVGDDDDPVRVVVVVPVQFCDDADCVDDHNHDNVVNVVVVPQPDPDDPDEPDDAWDDDPPDDIDGDPDSHDDDDDDADVQWDWDDDVVVRDIDIDRNDPDDDDDDPPDDDPPDPDDFDDDDQPDDTDPDGSVRVVVVDDPDQDPVNVVVVVVVVVVVVVVVVVVVVVVVVVVVVVVVVVVVPDQDPVNVVVVVVVVVVVVVVVVVVVVVPPVVPAAPEADDAADAPVVDADFHKHQYQYHYPPDPPPDDDRGKIWGWDDDQWIWIWIFDDDPPDRDGPWIWIWTDHPVGDTDDTDTDDDDDDDWDFWDFDQPKDAPDTWIWDDDPQKIKIKGAKIADGDQPFARGFDDQQNAACAWDKADPDPQWIWIQGNRRGIGIHHIDHTDMDMDGGDD

pLDDT: mean 74.79, std 14.38, range [40.91, 96.5]

Organism: Paenibacillus polymyxa (NCBI:txid1406)